Protein AF-0000000067429019 (afdb_homodimer)

Organism: Laccaria bicolor (strain S238N-H82 / ATCC MYA-4686) (NCBI:txid486041)

Secondary structure (DSSP, 8-state):
-------GGG------S----HHHHHHHHHGGGGT--GGGTTTT-EEEE----PPPHHHHHHHHHHHHHHHHHH-SGGG--S-THHHHHHGGGTTTEEEEE---EEETTEEEEEEEEEETTEEEEEEEEE-S---SHHHHHHHHHHHHHHHHHHHHHHHHTT----EEEEEESSSEEEEEEE-TTSSSSEEEEE-TT--TT----EE---GGG-S-SHHHHHHHHHHHHHHHHHHHHHHHHHHHHHHHHHHHHHHTT-----HHHHHHHHHHHHHHHHHHHHHHHHHHTT-HHHHHHHHHHHHHHHHHHHHHS--SSGGG-SGGG--HHHHHH-/-------GGG------S----HHHHHHHHHGGGGT--GGGTTTT-EEEE----PPPHHHHHHHHHHHHHHHHHH-SGGG--S-HHHHHHHGGGTTTEEEEE---EEETTEEEEEEEEEETTEEEEEEEEESS---SHHHHHHHHHHHHHHHHHHHHHHHHTT----EEEEEESSSEEEEEEE-TTSSSSEEEEE-TT--SS----EE---GGG-S-SHHHHHHHHHHHHHHHHHHHHHHHHHHHHHHHHHHHHHHTT-----HHHHHHHHHHHHHHHHHHHHHHHHHHTT-HHHHHHHHHHHHHHHHHHHHHS--SSGGG-SGGG--HHHHHH-

pLDDT: mean 81.46, std 18.32, range [19.08, 98.69]

Radius of gyration: 27.07 Å; Cα contacts (8 Å, |Δi|>4): 1101; chains: 2; bounding box: 66×74×70 Å

Structure (mmCIF, N/CA/C/O backbone):
data_AF-0000000067429019-model_v1
#
loop_
_entity.id
_entity.type
_entity.pdbx_description
1 polymer 'Predicted protein'
#
loop_
_atom_site.group_PDB
_atom_site.id
_atom_site.type_symbol
_atom_site.label_atom_id
_atom_site.label_alt_id
_atom_site.label_comp_id
_atom_site.label_asym_id
_atom_site.label_entity_id
_atom_site.label_seq_id
_atom_site.pdbx_PDB_ins_code
_atom_site.Cartn_x
_atom_site.Cartn_y
_atom_site.Cartn_z
_atom_site.occupancy
_atom_site.B_iso_or_equiv
_atom_site.auth_seq_id
_atom_site.auth_comp_id
_atom_site.auth_asym_id
_atom_site.auth_atom_id
_atom_site.pdbx_PDB_model_num
ATOM 1 N N . MET A 1 1 ? 9.164 -17.5 -41.438 1 19.08 1 MET A N 1
ATOM 2 C CA . MET A 1 1 ? 7.789 -17.156 -41.062 1 19.08 1 MET A CA 1
ATOM 3 C C . MET A 1 1 ? 7.762 -16.078 -40 1 19.08 1 MET A C 1
ATOM 5 O O . MET A 1 1 ? 8.297 -16.25 -38.906 1 19.08 1 MET A O 1
ATOM 9 N N . ARG A 1 2 ? 7.707 -14.82 -40.344 1 24.92 2 ARG A N 1
ATOM 10 C CA . ARG A 1 2 ? 7.805 -13.586 -39.562 1 24.92 2 ARG A CA 1
ATOM 11 C C . ARG A 1 2 ? 6.723 -13.523 -38.5 1 24.92 2 ARG A C 1
ATOM 13 O O . ARG A 1 2 ? 5.527 -13.523 -38.812 1 24.92 2 ARG A O 1
ATOM 20 N N . ARG A 1 3 ? 7.098 -14.094 -37.312 1 30.8 3 ARG A N 1
ATOM 21 C CA . ARG A 1 3 ? 6.258 -14.203 -36.125 1 30.8 3 ARG A CA 1
ATOM 22 C C . ARG A 1 3 ? 5.637 -12.859 -35.75 1 30.8 3 ARG A C 1
ATOM 24 O O . ARG A 1 3 ? 6.348 -11.906 -35.438 1 30.8 3 ARG A O 1
ATOM 31 N N . SER A 1 4 ? 4.449 -12.438 -36.375 1 29.81 4 SER A N 1
ATOM 32 C CA . SER A 1 4 ? 3.699 -11.188 -36.281 1 29.81 4 SER A CA 1
ATOM 33 C C . SER A 1 4 ? 3.238 -10.938 -34.844 1 29.81 4 SER A C 1
ATOM 35 O O . SER A 1 4 ? 2.436 -11.695 -34.281 1 29.81 4 SER A O 1
ATOM 37 N N . SER A 1 5 ? 4.094 -10.5 -34.062 1 32.75 5 SER A N 1
ATOM 38 C CA . SER A 1 5 ? 3.768 -10.07 -32.688 1 32.75 5 SER A CA 1
ATOM 39 C C . SER A 1 5 ? 2.756 -8.93 -32.719 1 32.75 5 SER A C 1
ATOM 41 O O . SER A 1 5 ? 2.906 -7.965 -33.469 1 32.75 5 SER A O 1
ATOM 43 N N . ILE A 1 6 ? 1.552 -9.156 -32.406 1 34.34 6 ILE A N 1
ATOM 44 C CA . ILE A 1 6 ? 0.503 -8.141 -32.375 1 34.34 6 ILE A CA 1
ATOM 45 C C . ILE A 1 6 ? 0.818 -7.102 -31.297 1 34.34 6 ILE A C 1
ATOM 47 O O . ILE A 1 6 ? 0.976 -7.445 -30.125 1 34.34 6 ILE A O 1
ATOM 51 N N . ASP A 1 7 ? 1.306 -5.992 -31.734 1 37.78 7 ASP A N 1
ATOM 52 C CA . ASP A 1 7 ? 1.445 -4.824 -30.859 1 37.78 7 ASP A CA 1
ATOM 53 C C . ASP A 1 7 ? 0.082 -4.328 -30.391 1 37.78 7 ASP A C 1
ATOM 55 O O . ASP A 1 7 ? -0.738 -3.885 -31.188 1 37.78 7 ASP A O 1
ATOM 59 N N . PRO A 1 8 ? -0.363 -4.621 -29.266 1 36.91 8 PRO A N 1
ATOM 60 C CA . PRO A 1 8 ? -1.69 -4.191 -28.812 1 36.91 8 PRO A CA 1
ATOM 61 C C . PRO A 1 8 ? -1.942 -2.705 -29.047 1 36.91 8 PRO A C 1
ATOM 63 O O . PRO A 1 8 ? -3.096 -2.275 -29.125 1 36.91 8 PRO A O 1
ATOM 66 N N . ALA A 1 9 ? -0.931 -1.882 -28.984 1 36.69 9 ALA A N 1
ATOM 67 C CA . ALA A 1 9 ? -1.121 -0.464 -29.281 1 36.69 9 ALA A CA 1
ATOM 68 C C . ALA A 1 9 ? -1.517 -0.258 -30.75 1 36.69 9 ALA A C 1
ATOM 70 O O . ALA A 1 9 ? -1.897 0.847 -31.141 1 36.69 9 ALA A O 1
ATOM 71 N N . MET A 1 10 ? -1.237 -1.189 -31.562 1 33.31 10 MET A N 1
ATOM 72 C CA . MET A 1 10 ? -1.441 -0.999 -33 1 33.31 10 MET A CA 1
ATOM 73 C C . MET A 1 10 ? -2.902 -1.216 -33.375 1 33.31 10 MET A C 1
ATOM 75 O O . MET A 1 10 ? -3.264 -1.146 -34.562 1 33.31 10 MET A O 1
ATOM 79 N N . VAL A 1 11 ? -3.684 -1.678 -32.5 1 34.91 11 VAL A N 1
ATOM 80 C CA . VAL A 1 11 ? -5.062 -1.711 -32.969 1 34.91 11 VAL A CA 1
ATOM 81 C C . VAL A 1 11 ? -5.598 -0.287 -33.125 1 34.91 11 VAL A C 1
ATOM 83 O O . VAL A 1 11 ? -5.848 0.39 -32.125 1 34.91 11 VAL A O 1
ATOM 86 N N . GLU A 1 12 ? -5.184 0.396 -34.125 1 32.06 12 GLU A N 1
ATOM 87 C CA . GLU A 1 12 ? -5.664 1.69 -34.594 1 32.06 12 GLU A CA 1
ATOM 88 C C . GLU A 1 12 ? -7.188 1.701 -34.719 1 32.06 12 GLU A C 1
ATOM 90 O O . GLU A 1 12 ? -7.781 0.737 -35.219 1 32.06 12 GLU A O 1
ATOM 95 N N . ASP A 1 13 ? -7.828 2.648 -34 1 34.47 13 ASP A N 1
ATOM 96 C CA . ASP A 1 13 ? -9.227 3.039 -34.156 1 34.47 13 ASP A CA 1
ATOM 97 C C . ASP A 1 13 ? -9.562 3.33 -35.594 1 34.47 13 ASP A C 1
ATOM 99 O O . ASP A 1 13 ? -9.156 4.359 -36.156 1 34.47 13 ASP A O 1
ATOM 103 N N . ASP A 1 14 ? -9.695 2.326 -36.5 1 31.56 14 ASP A N 1
ATOM 104 C CA . ASP A 1 14 ? -10.352 2.713 -37.719 1 31.56 14 ASP A CA 1
ATOM 105 C C . ASP A 1 14 ? -11.734 3.305 -37.469 1 31.56 14 ASP A C 1
ATOM 107 O O . ASP A 1 14 ? -12.516 2.736 -36.688 1 31.56 14 ASP A O 1
ATOM 111 N N . ASP A 1 15 ? -12.109 4.555 -37.781 1 31.95 15 ASP A N 1
ATOM 112 C CA . ASP A 1 15 ? -13.273 5.434 -37.75 1 31.95 15 ASP A CA 1
ATOM 113 C C . ASP A 1 15 ? -14.461 4.789 -38.469 1 31.95 15 ASP A C 1
ATOM 115 O O . ASP A 1 15 ? -15.445 5.469 -38.781 1 31.95 15 ASP A O 1
ATOM 119 N N . SER A 1 16 ? -14.32 3.662 -39.281 1 33.81 16 SER A N 1
ATOM 120 C CA . SER A 1 16 ? -15.57 3.375 -39.969 1 33.81 16 SER A CA 1
ATOM 121 C C . SER A 1 16 ? -16.688 3.031 -39 1 33.81 16 SER A C 1
ATOM 123 O O . SER A 1 16 ? -16.422 2.545 -37.906 1 33.81 16 SER A O 1
ATOM 125 N N . GLY A 1 17 ? -18.031 3.531 -39.125 1 33.88 17 GLY A N 1
ATOM 126 C CA . GLY A 1 17 ? -19.359 3.604 -38.531 1 33.88 17 GLY A CA 1
ATOM 127 C C . GLY A 1 17 ? -19.828 2.287 -37.906 1 33.88 17 GLY A C 1
ATOM 128 O O . GLY A 1 17 ? -20.953 2.18 -37.438 1 33.88 17 GLY A O 1
ATOM 129 N N . SER A 1 18 ? -19.578 1.195 -38.688 1 34.47 18 SER A N 1
ATOM 130 C CA . SER A 1 18 ? -20.203 0.013 -38.094 1 34.47 18 SER A CA 1
ATOM 131 C C . SER A 1 18 ? -19.609 -0.29 -36.719 1 34.47 18 SER A C 1
ATOM 133 O O . SER A 1 18 ? -18.391 -0.404 -36.562 1 34.47 18 SER A O 1
ATOM 135 N N . GLU A 1 19 ? -20.312 0.142 -35.688 1 34.75 19 GLU A N 1
ATOM 136 C CA . GLU A 1 19 ? -20.125 -0.241 -34.281 1 34.75 19 GLU A CA 1
ATOM 137 C C . GLU A 1 19 ? -19.688 -1.697 -34.188 1 34.75 19 GLU A C 1
ATOM 139 O O . GLU A 1 19 ? -19.938 -2.34 -33.156 1 34.75 19 GLU A O 1
ATOM 144 N N . HIS A 1 20 ? -19.703 -2.434 -35.188 1 38.62 20 HIS A N 1
ATOM 145 C CA . HIS A 1 20 ? -19.109 -3.764 -35.062 1 38.62 20 HIS A CA 1
ATOM 146 C C . HIS A 1 20 ? -17.812 -3.725 -34.25 1 38.62 20 HIS A C 1
ATOM 148 O O . HIS A 1 20 ? -16.844 -3.086 -34.656 1 38.62 20 HIS A O 1
ATOM 154 N N . ASP A 1 21 ? -17.891 -3.992 -32.75 1 44.91 21 ASP A N 1
ATOM 155 C CA . ASP A 1 21 ? -17.312 -3.734 -31.438 1 44.91 21 ASP A CA 1
ATOM 156 C C . ASP A 1 21 ? -15.844 -4.148 -31.391 1 44.91 21 ASP A C 1
ATOM 158 O O . ASP A 1 21 ? -15.508 -5.289 -31.703 1 44.91 21 ASP A O 1
ATOM 162 N N . MET A 1 22 ? -14.938 -3.346 -31.578 1 46.03 22 MET A N 1
ATOM 163 C CA . MET A 1 22 ? -13.484 -3.412 -31.438 1 46.03 22 MET A CA 1
ATOM 164 C C . MET A 1 22 ? -13.086 -4.469 -30.406 1 46.03 22 MET A C 1
ATOM 166 O O . MET A 1 22 ? -12.031 -5.086 -30.516 1 46.03 22 MET A O 1
ATOM 170 N N . GLY A 1 23 ? -14.086 -4.617 -29.484 1 55.44 23 GLY A N 1
ATOM 171 C CA . GLY A 1 23 ? -13.883 -5.594 -28.422 1 55.44 23 GLY A CA 1
ATOM 172 C C . GLY A 1 23 ? -13.977 -7.027 -28.906 1 55.44 23 GLY A C 1
ATOM 173 O O . GLY A 1 23 ? -13.164 -7.871 -28.531 1 55.44 23 GLY A O 1
ATOM 174 N N . ASP A 1 24 ? -14.977 -7.332 -29.859 1 61.47 24 ASP A N 1
ATOM 175 C CA . ASP A 1 24 ? -15.18 -8.68 -30.391 1 61.47 24 ASP A CA 1
ATOM 176 C C . ASP A 1 24 ? -14.055 -9.062 -31.359 1 61.47 24 ASP A C 1
ATOM 178 O O . ASP A 1 24 ? -13.578 -10.203 -31.344 1 61.47 24 ASP A O 1
ATOM 182 N N . ASP A 1 25 ? -13.602 -8.047 -32.031 1 77.06 25 ASP A N 1
ATOM 183 C CA . ASP A 1 25 ? -12.531 -8.312 -33 1 77.06 25 ASP A CA 1
ATOM 184 C C . ASP A 1 25 ? -11.227 -8.672 -32.281 1 77.06 25 ASP A C 1
ATOM 186 O O . ASP A 1 25 ? -10.492 -9.555 -32.719 1 77.06 25 ASP A O 1
ATOM 190 N N . PHE A 1 26 ? -11.148 -8.094 -31.156 1 83.62 26 PHE A N 1
ATOM 191 C CA . PHE A 1 26 ? -9.922 -8.344 -30.422 1 83.62 26 PHE A CA 1
ATOM 192 C C . PHE A 1 26 ? -9.883 -9.781 -29.906 1 83.62 26 PHE A C 1
ATOM 194 O O . PHE A 1 26 ? -8.875 -10.477 -30.078 1 83.62 26 PHE A O 1
ATOM 201 N N . TYR A 1 27 ? -11 -10.242 -29.516 1 86.81 27 TYR A N 1
ATOM 202 C CA . TYR A 1 27 ? -11.109 -11.617 -29.047 1 86.81 27 TYR A CA 1
ATOM 203 C C . TYR A 1 27 ? -10.867 -12.602 -30.172 1 86.81 27 TYR A C 1
ATOM 205 O O . TYR A 1 27 ? -10.094 -13.555 -30.031 1 86.81 27 TYR A O 1
ATOM 213 N N . TYR A 1 28 ? -11.367 -12.289 -31.312 1 88.94 28 TYR A N 1
ATOM 214 C CA . TYR A 1 28 ? -11.281 -13.188 -32.469 1 88.94 28 TYR A CA 1
ATOM 215 C C . TYR A 1 28 ? -9.859 -13.211 -33.031 1 88.94 28 TYR A C 1
ATOM 217 O O . TYR A 1 28 ? -9.445 -14.203 -33.625 1 88.94 28 TYR A O 1
ATOM 225 N N . GLN A 1 29 ? -9.133 -12.219 -32.781 1 89.81 29 GLN A N 1
ATOM 226 C CA . GLN A 1 29 ? -7.77 -12.125 -33.281 1 89.81 29 GLN A CA 1
ATOM 227 C C . GLN A 1 29 ? -6.777 -12.789 -32.344 1 89.81 29 GLN A C 1
ATOM 229 O O . GLN A 1 29 ? -5.793 -13.383 -32.781 1 89.81 29 GLN A O 1
ATOM 234 N N . VAL A 1 30 ? -7.086 -12.797 -31.109 1 91.75 30 VAL A N 1
ATOM 235 C CA . VAL A 1 30 ? -6.086 -13.141 -30.109 1 91.75 30 VAL A CA 1
ATOM 236 C C . VAL A 1 30 ? -6.211 -14.609 -29.734 1 91.75 30 VAL A C 1
ATOM 238 O O . VAL A 1 30 ? -5.203 -15.305 -29.547 1 91.75 30 VAL A O 1
ATOM 241 N N . VAL A 1 31 ? -7.391 -15.164 -29.656 1 92.44 31 VAL A N 1
ATOM 242 C CA . VAL A 1 31 ? -7.672 -16.484 -29.125 1 92.44 31 VAL A CA 1
ATOM 243 C C . VAL A 1 31 ? -6.996 -17.547 -29.984 1 92.44 31 VAL A C 1
ATOM 245 O O . VAL A 1 31 ? -6.414 -18.5 -29.469 1 92.44 31 VAL A O 1
ATOM 248 N N . PRO A 1 32 ? -6.906 -17.328 -31.312 1 92.19 32 PRO A N 1
ATOM 249 C CA . PRO A 1 32 ? -6.254 -18.344 -32.125 1 92.19 32 PRO A CA 1
ATOM 250 C C . PRO A 1 32 ? -4.746 -18.422 -31.891 1 92.19 32 PRO A C 1
ATOM 252 O O . PRO A 1 32 ? -4.121 -19.438 -32.188 1 92.19 32 PRO A O 1
ATOM 255 N N . LEU A 1 33 ? -4.195 -17.422 -31.312 1 90.94 33 LEU A N 1
ATOM 256 C CA . LEU A 1 33 ? -2.762 -17.391 -31.047 1 90.94 33 LEU A CA 1
ATOM 257 C C . LEU A 1 33 ? -2.367 -18.484 -30.062 1 90.94 33 LEU A C 1
ATOM 259 O O . LEU A 1 33 ? -1.205 -18.906 -30.031 1 90.94 33 LEU A O 1
ATOM 263 N N . VAL A 1 34 ? -3.336 -18.969 -29.344 1 94.56 34 VAL A N 1
ATOM 264 C CA . VAL A 1 34 ? -3.012 -19.969 -28.328 1 94.56 34 VAL A CA 1
ATOM 265 C C . VAL A 1 34 ? -3.645 -21.312 -28.703 1 94.56 34 VAL A C 1
ATOM 267 O O . VAL A 1 34 ? -3.729 -22.219 -27.875 1 94.56 34 VAL A O 1
ATOM 270 N N . GLY A 1 35 ? -4.184 -21.406 -29.938 1 93.56 35 GLY A N 1
ATOM 271 C CA . GLY A 1 35 ? -4.715 -22.672 -30.438 1 93.56 35 GLY A CA 1
ATOM 272 C C . GLY A 1 35 ? -6.176 -22.875 -30.094 1 93.56 35 GLY A C 1
ATOM 273 O O . GLY A 1 35 ? -6.684 -24 -30.156 1 93.56 35 GLY A O 1
ATOM 274 N N . LEU A 1 36 ? -6.844 -21.844 -29.672 1 93.25 36 LEU A N 1
ATOM 275 C CA . LEU A 1 36 ? -8.266 -21.938 -29.359 1 93.25 36 LEU A CA 1
ATOM 276 C C . LEU A 1 36 ? -9.109 -21.422 -30.531 1 93.25 36 LEU A C 1
ATOM 278 O O . LEU A 1 36 ? -8.633 -20.625 -31.344 1 93.25 36 LEU A O 1
ATOM 282 N N . LEU A 1 37 ? -10.312 -21.938 -30.562 1 92.81 37 LEU A N 1
ATOM 283 C CA . LEU A 1 37 ? -11.242 -21.5 -31.594 1 92.81 37 LEU A CA 1
ATOM 284 C C . LEU A 1 37 ? -12.172 -20.406 -31.062 1 92.81 37 LEU A C 1
ATOM 286 O O . LEU A 1 37 ? -12.93 -20.641 -30.109 1 92.81 37 LEU A O 1
ATOM 290 N N . PRO A 1 38 ? -12.133 -19.266 -31.672 1 90.69 38 PRO A N 1
ATOM 291 C CA . PRO A 1 38 ? -12.961 -18.156 -31.172 1 90.69 38 PRO A CA 1
ATOM 292 C C . PRO A 1 38 ? -14.445 -18.516 -31.094 1 90.69 38 PRO A C 1
ATOM 294 O O . PRO A 1 38 ? -15.141 -18.078 -30.172 1 90.69 38 PRO A O 1
ATOM 297 N N . GLU A 1 39 ? -14.953 -19.328 -31.984 1 89.69 39 GLU A N 1
ATOM 298 C CA . GLU A 1 39 ? -16.359 -19.688 -32.062 1 89.69 39 GLU A CA 1
ATOM 299 C C . GLU A 1 39 ? -16.797 -20.516 -30.844 1 89.69 39 GLU A C 1
ATOM 301 O O . GLU A 1 39 ? -17.984 -20.594 -30.531 1 89.69 39 GLU A O 1
ATOM 306 N N . GLN A 1 40 ? -15.898 -21.062 -30.172 1 88.5 40 GLN A N 1
ATOM 307 C CA . GLN A 1 40 ? -16.203 -21.953 -29.062 1 88.5 40 GLN A CA 1
ATOM 308 C C . GLN A 1 40 ? -16.297 -21.172 -27.75 1 88.5 40 GLN A C 1
ATOM 310 O O . GLN A 1 40 ? -16.641 -21.734 -26.703 1 88.5 40 GLN A O 1
ATOM 315 N N . GLU A 1 41 ? -15.953 -19.969 -27.781 1 87.06 41 GLU A N 1
ATOM 316 C CA . GLU A 1 41 ? -16.078 -19.078 -26.625 1 87.06 41 GLU A CA 1
ATOM 317 C C . GLU A 1 41 ? -15.453 -19.703 -25.391 1 87.06 41 GLU A C 1
ATOM 319 O O . GLU A 1 41 ? -16.078 -19.734 -24.328 1 87.06 41 GLU A O 1
ATOM 324 N N . LEU A 1 42 ? -14.32 -20.422 -25.562 1 86.69 42 LEU A N 1
ATOM 325 C CA . LEU A 1 42 ? -13.445 -20.953 -24.531 1 86.69 42 LEU A CA 1
ATOM 326 C C . LEU A 1 42 ? -13.961 -22.281 -24.016 1 86.69 42 LEU A C 1
ATOM 328 O O . LEU A 1 42 ? -13.445 -22.812 -23.031 1 86.69 42 LEU A O 1
ATOM 332 N N . HIS A 1 43 ? -14.922 -22.906 -24.609 1 84 43 HIS A N 1
ATOM 333 C CA . HIS A 1 43 ? -15.367 -24.25 -24.234 1 84 43 HIS A CA 1
ATOM 334 C C . HIS A 1 43 ? -14.305 -25.297 -24.547 1 84 43 HIS A C 1
ATOM 336 O O . HIS A 1 43 ? -14.344 -26.406 -24 1 84 43 HIS A O 1
ATOM 342 N N . ASP A 1 44 ? -13.352 -24.922 -25.375 1 88.06 44 ASP A N 1
ATOM 343 C CA . ASP A 1 44 ? -12.289 -25.828 -25.766 1 88.06 44 ASP A CA 1
ATOM 344 C C . ASP A 1 44 ? -11.016 -25.578 -24.969 1 88.06 44 ASP A C 1
ATOM 346 O O . ASP A 1 44 ? -9.953 -26.109 -25.281 1 88.06 44 ASP A O 1
ATOM 350 N N . ILE A 1 45 ? -11.164 -24.766 -23.953 1 89.31 45 ILE A N 1
ATOM 351 C CA . ILE A 1 45 ? -9.984 -24.438 -23.172 1 89.31 45 ILE A CA 1
ATOM 352 C C . ILE A 1 45 ? -9.602 -25.609 -22.266 1 89.31 45 ILE A C 1
ATOM 354 O O . ILE A 1 45 ? -10.477 -26.281 -21.719 1 89.31 45 ILE A O 1
ATOM 358 N N . GLY A 1 46 ? -8.266 -25.984 -22.281 1 88.94 46 GLY A N 1
ATOM 359 C CA . GLY A 1 46 ? -7.793 -26.984 -21.344 1 88.94 46 GLY A CA 1
ATOM 360 C C . GLY A 1 46 ? -7.844 -26.5 -19.906 1 88.94 46 GLY A C 1
ATOM 361 O O . GLY A 1 46 ? -8.094 -25.312 -19.641 1 88.94 46 GLY A O 1
ATOM 362 N N . THR A 1 47 ? -7.672 -27.469 -18.969 1 88.69 47 THR A N 1
ATOM 363 C CA . THR A 1 47 ? -7.754 -27.094 -17.562 1 88.69 47 THR A CA 1
ATOM 364 C C . THR A 1 47 ? -6.52 -27.562 -16.797 1 88.69 47 THR A C 1
ATOM 366 O O . THR A 1 47 ? -5.812 -28.469 -17.25 1 88.69 47 THR A O 1
ATOM 369 N N . LEU A 1 48 ? -6.199 -26.906 -15.773 1 89.88 48 LEU A N 1
ATOM 370 C CA . LEU A 1 48 ? -5.184 -27.297 -14.805 1 89.88 48 LEU A CA 1
ATOM 371 C C . LEU A 1 48 ? -5.723 -27.188 -13.383 1 89.88 48 LEU A C 1
ATOM 373 O O . LEU A 1 48 ? -6.539 -26.328 -13.086 1 89.88 48 LEU A O 1
ATOM 377 N N . GLU A 1 49 ? -5.293 -28.062 -12.602 1 90 49 GLU A N 1
ATOM 378 C CA . GLU A 1 49 ? -5.777 -28.078 -11.227 1 90 49 GLU A CA 1
ATOM 379 C C . GLU A 1 49 ? -5.09 -27 -10.398 1 90 49 GLU A C 1
ATOM 381 O O . GLU A 1 49 ? -3.865 -26.859 -10.43 1 90 49 GLU A O 1
ATOM 386 N N . ILE A 1 50 ? -5.906 -26.219 -9.758 1 92.44 50 ILE A N 1
ATOM 387 C CA . ILE A 1 50 ? -5.406 -25.219 -8.82 1 92.44 50 ILE A CA 1
ATOM 388 C C . ILE A 1 50 ? -5.414 -25.797 -7.402 1 92.44 50 ILE A C 1
ATOM 390 O O . ILE A 1 50 ? -6.371 -26.469 -7.004 1 92.44 50 ILE A O 1
ATOM 394 N N . HIS A 1 51 ? -4.371 -25.578 -6.711 1 94.19 51 HIS A N 1
ATOM 395 C CA . HIS A 1 51 ? -4.223 -26.078 -5.344 1 94.19 51 HIS A CA 1
ATOM 396 C C . HIS A 1 51 ? -4.152 -24.922 -4.352 1 94.19 51 HIS A C 1
ATOM 398 O O . HIS A 1 51 ? -4.098 -23.75 -4.754 1 94.19 51 HIS A O 1
ATOM 404 N N . ARG A 1 52 ? -4.277 -25.312 -3.16 1 95.19 52 ARG A N 1
ATOM 405 C CA . ARG A 1 52 ? -4.031 -24.375 -2.064 1 95.19 52 ARG A CA 1
ATOM 406 C C . ARG A 1 52 ? -2.736 -24.719 -1.336 1 95.19 52 ARG A C 1
ATOM 408 O O . ARG A 1 52 ? -2.469 -25.891 -1.046 1 95.19 52 ARG A O 1
ATOM 415 N N . SER A 1 53 ? -1.939 -23.75 -1.175 1 97.69 53 SER A N 1
ATOM 416 C CA . SER A 1 53 ? -0.805 -23.844 -0.261 1 97.69 53 SER A CA 1
ATOM 417 C C . SER A 1 53 ? -1.127 -23.203 1.084 1 97.69 53 SER A C 1
ATOM 419 O O . SER A 1 53 ? -1.275 -21.969 1.176 1 97.69 53 SER A O 1
ATOM 421 N N . ARG A 1 54 ? -1.202 -24.031 2.049 1 97.94 54 ARG A N 1
ATOM 422 C CA . ARG A 1 54 ? -1.601 -23.531 3.361 1 97.94 54 ARG A CA 1
ATOM 423 C C . ARG A 1 54 ? -0.53 -22.625 3.949 1 97.94 54 ARG A C 1
ATOM 425 O O . ARG A 1 54 ? 0.609 -23.047 4.152 1 97.94 54 ARG A O 1
ATOM 432 N N . ILE A 1 55 ? -0.919 -21.406 4.211 1 97 55 ILE A N 1
ATOM 433 C CA . ILE A 1 55 ? 0.012 -20.469 4.816 1 97 55 ILE A CA 1
ATOM 434 C C . ILE A 1 55 ? -0.195 -20.422 6.328 1 97 55 ILE A C 1
ATOM 436 O O . ILE A 1 55 ? -1.282 -20.734 6.816 1 97 55 ILE A O 1
ATOM 440 N N . PRO A 1 56 ? 0.818 -20.094 7.07 1 97.62 56 PRO A N 1
ATOM 441 C CA . PRO A 1 56 ? 0.637 -19.938 8.516 1 97.62 56 PRO A CA 1
ATOM 442 C C . PRO A 1 56 ? -0.491 -18.969 8.867 1 97.62 56 PRO A C 1
ATOM 444 O O . PRO A 1 56 ? -0.661 -17.938 8.203 1 97.62 56 PRO A O 1
ATOM 447 N N . THR A 1 57 ? -1.195 -19.312 9.906 1 96.88 57 THR A N 1
ATOM 448 C CA . THR A 1 57 ? -2.355 -18.516 10.305 1 96.88 57 THR A CA 1
ATOM 449 C C . THR A 1 57 ? -1.938 -17.109 10.68 1 96.88 57 THR A C 1
ATOM 451 O O . THR A 1 57 ? -2.66 -16.141 10.398 1 96.88 57 THR A O 1
ATOM 454 N N . GLN A 1 58 ? -0.792 -16.969 11.227 1 94.56 58 GLN A N 1
ATOM 455 C CA . GLN A 1 58 ? -0.315 -15.656 11.625 1 94.56 58 GLN A CA 1
ATOM 456 C C . GLN A 1 58 ? -0.081 -14.766 10.406 1 94.56 58 GLN A C 1
ATOM 458 O O . GLN A 1 58 ? -0.335 -13.562 10.445 1 94.56 58 GLN A O 1
ATOM 463 N N . LEU A 1 59 ? 0.403 -15.352 9.406 1 93.88 59 LEU A N 1
ATOM 464 C CA . LEU A 1 59 ? 0.591 -14.617 8.164 1 93.88 59 LEU A CA 1
ATOM 465 C C . LEU A 1 59 ? -0.745 -14.141 7.609 1 93.88 59 LEU A C 1
ATOM 467 O O . LEU A 1 59 ? -0.878 -12.977 7.219 1 93.88 59 LEU A O 1
ATOM 471 N N . PHE A 1 60 ? -1.737 -15.016 7.578 1 96 60 PHE A N 1
ATOM 472 C CA . PHE A 1 60 ? -3.059 -14.641 7.086 1 96 60 PHE A CA 1
ATOM 473 C C . PHE A 1 60 ? -3.678 -13.562 7.965 1 96 60 PHE A C 1
ATOM 475 O O . PHE A 1 60 ? -4.312 -12.633 7.465 1 96 60 PHE A O 1
ATOM 482 N N . ARG A 1 61 ? -3.457 -13.672 9.211 1 94.81 61 ARG A N 1
ATOM 483 C CA . ARG A 1 61 ? -3.955 -12.648 10.133 1 94.81 61 ARG A CA 1
ATOM 484 C C . ARG A 1 61 ? -3.4 -11.273 9.781 1 94.81 61 ARG A C 1
ATOM 486 O O . ARG A 1 61 ? -4.129 -10.281 9.789 1 94.81 61 ARG A O 1
ATOM 493 N N . SER A 1 62 ? -2.121 -11.242 9.461 1 89.06 62 SER A N 1
ATOM 494 C CA . SER A 1 62 ? -1.487 -9.984 9.086 1 89.06 62 SER A CA 1
ATOM 495 C C . SER A 1 62 ? -2.129 -9.398 7.832 1 89.06 62 SER A C 1
ATOM 497 O O . SER A 1 62 ? -2.242 -8.172 7.699 1 89.06 62 SER A O 1
ATOM 499 N N . ILE A 1 63 ? -2.527 -10.242 6.938 1 90.31 63 ILE A N 1
ATOM 500 C CA . ILE A 1 63 ? -3.186 -9.797 5.715 1 90.31 63 ILE A CA 1
ATOM 501 C C . ILE A 1 63 ? -4.516 -9.133 6.059 1 90.31 63 ILE A C 1
ATOM 503 O O . ILE A 1 63 ? -4.812 -8.031 5.582 1 90.31 63 ILE A O 1
ATOM 507 N N . VAL A 1 64 ? -5.293 -9.75 6.922 1 90.69 64 VAL A N 1
ATOM 508 C CA . VAL A 1 64 ? -6.613 -9.242 7.281 1 90.69 64 VAL A CA 1
ATOM 509 C C . VAL A 1 64 ? -6.469 -7.934 8.055 1 90.69 64 VAL A C 1
ATOM 511 O O . VAL A 1 64 ? -7.238 -6.992 7.844 1 90.69 64 VAL A O 1
ATOM 514 N N . VAL A 1 65 ? -5.469 -7.887 8.906 1 85.81 65 VAL A N 1
ATOM 515 C CA . VAL A 1 65 ? -5.211 -6.664 9.664 1 85.81 65 VAL A CA 1
ATOM 516 C C . VAL A 1 65 ? -4.898 -5.523 8.695 1 85.81 65 VAL A C 1
ATOM 518 O O . VAL A 1 65 ? -5.402 -4.41 8.859 1 85.81 65 VAL A O 1
ATOM 521 N N . ASP A 1 66 ? -4.129 -5.82 7.746 1 81.38 66 ASP A N 1
ATOM 522 C CA . ASP A 1 66 ? -3.771 -4.793 6.773 1 81.38 66 ASP A CA 1
ATOM 523 C C . ASP A 1 66 ? -4.996 -4.336 5.984 1 81.38 66 ASP A C 1
ATOM 525 O O . ASP A 1 66 ? -5.098 -3.168 5.605 1 81.38 66 ASP A O 1
ATOM 529 N N . MET A 1 67 ? -5.84 -5.254 5.723 1 82.62 67 MET A N 1
ATOM 530 C CA . MET A 1 67 ? -7.07 -4.879 5.027 1 82.62 67 MET A CA 1
ATOM 531 C C . MET A 1 67 ? -7.887 -3.895 5.855 1 82.62 67 MET A C 1
ATOM 533 O O . MET A 1 67 ? -8.445 -2.938 5.32 1 82.62 67 MET A O 1
ATOM 537 N N . ASP A 1 68 ? -7.973 -4.172 7.117 1 80.88 68 ASP A N 1
ATOM 538 C CA . ASP A 1 68 ? -8.672 -3.252 8.008 1 80.88 68 ASP A CA 1
ATOM 539 C C . ASP A 1 68 ? -8.016 -1.871 7.988 1 80.88 68 ASP A C 1
ATOM 541 O O . ASP A 1 68 ? -8.711 -0.851 7.992 1 80.88 68 ASP A O 1
ATOM 545 N N . ILE A 1 69 ? -6.691 -1.927 7.969 1 76.81 69 ILE A N 1
ATOM 546 C CA . ILE A 1 69 ? -5.965 -0.663 7.934 1 76.81 69 ILE A CA 1
ATOM 547 C C . ILE A 1 69 ? -6.305 0.094 6.652 1 76.81 69 ILE A C 1
ATOM 549 O O . ILE A 1 69 ? -6.527 1.307 6.68 1 76.81 69 ILE A O 1
ATOM 553 N N . MET A 1 70 ? -6.391 -0.614 5.645 1 77.06 70 MET A N 1
ATOM 554 C CA . MET A 1 70 ? -6.727 0.017 4.371 1 77.06 70 MET A CA 1
ATOM 555 C C . MET A 1 70 ? -8.164 0.52 4.375 1 77.06 70 MET A C 1
ATOM 557 O O . MET A 1 70 ? -8.469 1.562 3.793 1 77.06 70 MET A O 1
ATOM 561 N N . LEU A 1 71 ? -9.023 -0.27 5.031 1 74.38 71 LEU A N 1
ATOM 562 C CA . LEU A 1 71 ? -10.414 0.155 5.172 1 74.38 71 LEU A CA 1
ATOM 563 C C . LEU A 1 71 ? -10.5 1.479 5.922 1 74.38 71 LEU A C 1
ATOM 565 O O . LEU A 1 71 ? -11.312 2.34 5.578 1 74.38 71 LEU A O 1
ATOM 569 N N . MET A 1 72 ? -9.664 1.529 6.852 1 72.25 72 MET A N 1
ATOM 570 C CA . MET A 1 72 ? -9.648 2.746 7.66 1 72.25 72 MET A CA 1
ATOM 571 C C . MET A 1 72 ? -9.164 3.938 6.836 1 72.25 72 MET A C 1
ATOM 573 O O . MET A 1 72 ? -9.633 5.059 7.031 1 72.25 72 MET A O 1
ATOM 577 N N . GLN A 1 73 ? -8.297 3.559 5.906 1 71.19 73 GLN A N 1
ATOM 578 C CA . GLN A 1 73 ? -7.672 4.637 5.148 1 71.19 73 GLN A CA 1
ATOM 579 C C . GLN A 1 73 ? -8.523 5.023 3.941 1 71.19 73 GLN A C 1
ATOM 581 O O . GLN A 1 73 ? -8.672 6.211 3.637 1 71.19 73 GLN A O 1
ATOM 586 N N . TYR A 1 74 ? -9.023 3.951 3.234 1 69.31 74 TYR A N 1
ATOM 587 C CA . TYR A 1 74 ? -9.602 4.203 1.92 1 69.31 74 TYR A CA 1
ATOM 588 C C . TYR A 1 74 ? -11.109 3.959 1.93 1 69.31 74 TYR A C 1
ATOM 590 O O . TYR A 1 74 ? -11.812 4.355 0.999 1 69.31 74 TYR A O 1
ATOM 598 N N . GLY A 1 75 ? -11.617 3.35 2.887 1 64.06 75 GLY A N 1
ATOM 599 C CA . GLY A 1 75 ? -13.023 2.982 2.895 1 64.06 75 GLY A CA 1
ATOM 600 C C . GLY A 1 75 ? -13.273 1.566 2.412 1 64.06 75 GLY A C 1
ATOM 601 O O . GLY A 1 75 ? -12.453 0.672 2.646 1 64.06 75 GLY A O 1
ATOM 602 N N . ALA A 1 76 ? -14.445 1.348 1.773 1 60.31 76 ALA A N 1
ATOM 603 C CA . ALA A 1 76 ? -14.867 0.005 1.373 1 60.31 76 ALA A CA 1
ATOM 604 C C . ALA A 1 76 ? -13.898 -0.585 0.351 1 60.31 76 ALA A C 1
ATOM 606 O O . ALA A 1 76 ? -13.281 0.148 -0.427 1 60.31 76 ALA A O 1
ATOM 607 N N . PRO A 1 77 ? -13.734 -1.889 0.42 1 60.03 77 PRO A N 1
ATOM 608 C CA . PRO A 1 77 ? -12.75 -2.559 -0.429 1 60.03 77 PRO A CA 1
ATOM 609 C C . PRO A 1 77 ? -12.852 -2.141 -1.895 1 60.03 77 PRO A C 1
ATOM 611 O O . PRO A 1 77 ? -11.828 -2.016 -2.576 1 60.03 77 PRO A O 1
ATOM 614 N N . TYR A 1 78 ? -14.055 -1.975 -2.334 1 54.06 78 TYR A N 1
ATOM 615 C CA . TYR A 1 78 ? -14.195 -1.636 -3.746 1 54.06 78 TYR A CA 1
ATOM 616 C C . TYR A 1 78 ? -13.602 -0.261 -4.039 1 54.06 78 TYR A C 1
ATOM 618 O O . TYR A 1 78 ? -13.352 0.082 -5.195 1 54.06 78 TYR A O 1
ATOM 626 N N . GLU A 1 79 ? -13.312 0.447 -2.988 1 57.72 79 GLU A N 1
ATOM 627 C CA . GLU A 1 79 ? -12.719 1.775 -3.121 1 57.72 79 GLU A CA 1
ATOM 628 C C . GLU A 1 79 ? -11.195 1.707 -3.094 1 57.72 79 GLU A C 1
ATOM 630 O O . GLU A 1 79 ? -10.523 2.707 -3.338 1 57.72 79 GLU A O 1
ATOM 635 N N . HIS A 1 80 ? -10.75 0.417 -2.84 1 58.47 80 HIS A N 1
ATOM 636 C CA . HIS A 1 80 ? -9.305 0.254 -2.691 1 58.47 80 HIS A CA 1
ATOM 637 C C . HIS A 1 80 ? -8.633 0.07 -4.047 1 58.47 80 HIS A C 1
ATOM 639 O O . HIS A 1 80 ? -9.133 -0.662 -4.902 1 58.47 80 HIS A O 1
ATOM 645 N N . LYS A 1 81 ? -7.832 0.886 -4.578 1 50.69 81 LYS A N 1
ATOM 646 C CA . LYS A 1 81 ? -7.121 0.651 -5.832 1 50.69 81 LYS A CA 1
ATOM 647 C C . LYS A 1 81 ? -6.113 -0.485 -5.688 1 50.69 81 LYS A C 1
ATOM 649 O O . LYS A 1 81 ? -5.914 -1.268 -6.617 1 50.69 81 LYS A O 1
ATOM 654 N N . THR A 1 82 ? -5.094 -0.373 -4.75 1 52.12 82 THR A N 1
ATOM 655 C CA . THR A 1 82 ? -3.93 -1.252 -4.797 1 52.12 82 THR A CA 1
ATOM 656 C C . THR A 1 82 ? -4.074 -2.396 -3.801 1 52.12 82 THR A C 1
ATOM 658 O O . THR A 1 82 ? -4.461 -2.18 -2.65 1 52.12 82 THR A O 1
ATOM 661 N N . GLU A 1 83 ? -4.141 -3.721 -4.336 1 57.34 83 GLU A N 1
ATOM 662 C CA . GLU A 1 83 ? -4.551 -4.883 -3.553 1 57.34 83 GLU A CA 1
ATOM 663 C C . GLU A 1 83 ? -3.5 -5.238 -2.504 1 57.34 83 GLU A C 1
ATOM 665 O O . GLU A 1 83 ? -2.34 -5.492 -2.838 1 57.34 83 GLU A O 1
ATOM 670 N N . GLU A 1 84 ? -3.576 -5.035 -1.208 1 60.28 84 GLU A N 1
ATOM 671 C CA . GLU A 1 84 ? -2.908 -5.316 0.059 1 60.28 84 GLU A CA 1
ATOM 672 C C . GLU A 1 84 ? -2.57 -6.801 0.186 1 60.28 84 GLU A C 1
ATOM 674 O O . GLU A 1 84 ? -1.526 -7.16 0.736 1 60.28 84 GLU A O 1
ATOM 679 N N . ILE A 1 85 ? -3.318 -7.648 -0.419 1 64.5 85 ILE A N 1
ATOM 680 C CA . ILE A 1 85 ? -3.131 -9.086 -0.233 1 64.5 85 ILE A CA 1
ATOM 681 C C . ILE A 1 85 ? -1.765 -9.5 -0.771 1 64.5 85 ILE A C 1
ATOM 683 O O . ILE A 1 85 ? -1.065 -10.305 -0.152 1 64.5 85 ILE A O 1
ATOM 687 N N . PHE A 1 86 ? -1.253 -8.766 -1.632 1 72.25 86 PHE A N 1
ATOM 688 C CA . PHE A 1 86 ? -0.044 -9.18 -2.332 1 72.25 86 PHE A CA 1
ATOM 689 C C . PHE A 1 86 ? 1.201 -8.781 -1.549 1 72.25 86 PHE A C 1
ATOM 691 O O . PHE A 1 86 ? 2.221 -9.477 -1.597 1 72.25 86 PHE A O 1
ATOM 698 N N . ASN A 1 87 ? 0.975 -7.801 -0.777 1 77.12 87 ASN A N 1
ATOM 699 C CA . ASN A 1 87 ? 2.154 -7.32 -0.066 1 77.12 87 ASN A CA 1
ATOM 700 C C . ASN A 1 87 ? 2.709 -8.383 0.882 1 77.12 87 ASN A C 1
ATOM 702 O O . ASN A 1 87 ? 3.906 -8.672 0.864 1 77.12 87 ASN A O 1
ATOM 706 N N . HIS A 1 88 ? 1.883 -9.016 1.565 1 84.5 88 HIS A N 1
ATOM 707 C CA . HIS A 1 88 ? 2.316 -9.992 2.559 1 84.5 88 HIS A CA 1
ATOM 708 C C . HIS A 1 88 ? 2.721 -11.312 1.899 1 84.5 88 HIS A C 1
ATOM 710 O O . HIS A 1 88 ? 3.613 -12.008 2.391 1 84.5 88 HIS A O 1
ATOM 716 N N . LEU A 1 89 ? 2.094 -11.578 0.812 1 89.94 89 LEU A N 1
ATOM 717 C CA . LEU A 1 89 ? 2.428 -12.82 0.121 1 89.94 89 LEU A CA 1
ATOM 718 C C . LEU A 1 89 ? 3.756 -12.695 -0.616 1 89.94 89 LEU A C 1
ATOM 720 O O . LEU A 1 89 ? 4.625 -13.562 -0.495 1 89.94 89 LEU A O 1
ATOM 724 N N . VAL A 1 90 ? 3.943 -11.594 -1.302 1 87.31 90 VAL A N 1
ATOM 725 C CA . VAL A 1 90 ? 5.121 -11.383 -2.135 1 87.31 90 VAL A CA 1
ATOM 726 C C . VAL A 1 90 ? 6.363 -11.266 -1.254 1 87.31 90 VAL A C 1
ATOM 728 O O . VAL A 1 90 ? 7.445 -11.727 -1.628 1 87.31 90 VAL A O 1
ATOM 731 N N . LYS A 1 91 ? 6.176 -10.742 -0.1 1 84.62 91 LYS A N 1
ATOM 732 C CA . LYS A 1 91 ? 7.309 -10.547 0.798 1 84.62 91 LYS A CA 1
ATOM 733 C C . LYS A 1 91 ? 7.941 -11.883 1.183 1 84.62 91 LYS A C 1
ATOM 735 O O . LYS A 1 91 ? 9.133 -11.945 1.498 1 84.62 91 LYS A O 1
ATOM 740 N N . GLN A 1 92 ? 7.18 -12.922 1.109 1 91.19 92 GLN A N 1
ATOM 741 C CA . GLN A 1 92 ? 7.691 -14.234 1.491 1 91.19 92 GLN A CA 1
ATOM 742 C C . GLN A 1 92 ? 8.75 -14.727 0.51 1 91.19 92 GLN A C 1
ATOM 744 O O . GLN A 1 92 ? 9.5 -15.656 0.806 1 91.19 92 GLN A O 1
ATOM 749 N N . PHE A 1 93 ? 8.773 -14.125 -0.631 1 91.69 93 PHE A N 1
ATOM 750 C CA . PHE A 1 93 ? 9.719 -14.547 -1.661 1 91.69 93 PHE A CA 1
ATOM 751 C C . PHE A 1 93 ? 10.953 -13.664 -1.662 1 91.69 93 PHE A C 1
ATOM 753 O O . PHE A 1 93 ? 11.758 -13.703 -2.6 1 91.69 93 PHE A O 1
ATOM 760 N N . GLY A 1 94 ? 10.977 -12.844 -0.644 1 79.25 94 GLY A N 1
ATOM 761 C CA . GLY A 1 94 ? 12.141 -11.984 -0.515 1 79.25 94 GLY A CA 1
ATOM 762 C C . GLY A 1 94 ? 12.328 -11.047 -1.697 1 79.25 94 GLY A C 1
ATOM 763 O O . GLY A 1 94 ? 11.367 -10.445 -2.182 1 79.25 94 GLY A O 1
ATOM 764 N N . PHE A 1 95 ? 13.57 -10.969 -2.258 1 77.62 95 PHE A N 1
ATOM 765 C CA . PHE A 1 95 ? 13.906 -10.047 -3.34 1 77.62 95 PHE A CA 1
ATOM 766 C C . PHE A 1 95 ? 13.875 -10.758 -4.688 1 77.62 95 PHE A C 1
ATOM 768 O O . PHE A 1 95 ? 14.25 -10.188 -5.711 1 77.62 95 PHE A O 1
ATOM 775 N N . VAL A 1 96 ? 13.367 -11.883 -4.566 1 85.56 96 VAL A N 1
ATOM 776 C CA . VAL A 1 96 ? 13.508 -12.672 -5.785 1 85.56 96 VAL A CA 1
ATOM 777 C C . VAL A 1 96 ? 12.289 -12.461 -6.684 1 85.56 96 VAL A C 1
ATOM 779 O O . VAL A 1 96 ? 12.43 -12.258 -7.891 1 85.56 96 VAL A O 1
ATOM 782 N N . LEU A 1 97 ? 11.117 -12.508 -6.066 1 86.81 97 LEU A N 1
ATOM 783 C CA . LEU A 1 97 ? 9.891 -12.211 -6.789 1 86.81 97 LEU A CA 1
ATOM 784 C C . LEU A 1 97 ? 9.508 -10.742 -6.645 1 86.81 97 LEU A C 1
ATOM 786 O O . LEU A 1 97 ? 9.172 -10.289 -5.547 1 86.81 97 LEU A O 1
ATOM 790 N N . ARG A 1 98 ? 9.523 -10.008 -7.742 1 81.94 98 ARG A N 1
ATOM 791 C CA . ARG A 1 98 ? 9.266 -8.578 -7.684 1 81.94 98 ARG A CA 1
ATOM 792 C C . ARG A 1 98 ? 8.023 -8.211 -8.492 1 81.94 98 ARG A C 1
ATOM 794 O O . ARG A 1 98 ? 7.77 -8.789 -9.547 1 81.94 98 ARG A O 1
ATOM 801 N N . ASN A 1 99 ? 7.34 -7.352 -7.891 1 78.81 99 ASN A N 1
ATOM 802 C CA . ASN A 1 99 ? 6.156 -6.82 -8.562 1 78.81 99 ASN A CA 1
ATOM 803 C C . ASN A 1 99 ? 6.461 -5.512 -9.281 1 78.81 99 ASN A C 1
ATOM 805 O O . ASN A 1 99 ? 6.969 -4.566 -8.68 1 78.81 99 ASN A O 1
ATOM 809 N N . LYS A 1 100 ? 6.355 -5.434 -10.469 1 70.88 100 LYS A N 1
ATOM 810 C CA . LYS A 1 100 ? 6.434 -4.195 -11.234 1 70.88 100 LYS A CA 1
ATOM 811 C C . LYS A 1 100 ? 5.043 -3.711 -11.641 1 70.88 100 LYS A C 1
ATOM 813 O O . LYS A 1 100 ? 4.441 -4.246 -12.57 1 70.88 100 LYS A O 1
ATOM 818 N N . PRO A 1 101 ? 4.566 -2.756 -10.641 1 60.44 101 PRO A N 1
ATOM 819 C CA . PRO A 1 101 ? 3.213 -2.33 -11 1 60.44 101 PRO A CA 1
ATOM 820 C C . PRO A 1 101 ? 3.17 -1.527 -12.297 1 60.44 101 PRO A C 1
ATOM 822 O O . PRO A 1 101 ? 4.098 -0.771 -12.586 1 60.44 101 PRO A O 1
ATOM 825 N N . GLU A 1 102 ? 2.586 -2.082 -13.375 1 60.06 102 GLU A N 1
ATOM 826 C CA . GLU A 1 102 ? 2.406 -1.227 -14.547 1 60.06 102 GLU A CA 1
ATOM 827 C C . GLU A 1 102 ? 1.225 -0.279 -14.359 1 60.06 102 GLU A C 1
ATOM 829 O O . GLU A 1 102 ? 0.469 -0.402 -13.391 1 60.06 102 GLU A O 1
ATOM 834 N N . THR A 1 103 ? 1.091 0.688 -15.148 1 57.06 103 THR A N 1
ATOM 835 C CA . THR A 1 103 ? 0.214 1.851 -15.242 1 57.06 103 THR A CA 1
ATOM 836 C C . THR A 1 103 ? -1.233 1.42 -15.461 1 57.06 103 THR A C 1
ATOM 838 O O . THR A 1 103 ? -1.491 0.367 -16.047 1 57.06 103 THR A O 1
ATOM 841 N N . MET A 1 104 ? -2.027 1.948 -14.68 1 56.41 104 MET A N 1
ATOM 842 C CA . MET A 1 104 ? -3.439 1.901 -15.047 1 56.41 104 MET A CA 1
ATOM 843 C C . MET A 1 104 ? -3.611 1.976 -16.562 1 56.41 104 MET A C 1
ATOM 845 O O . MET A 1 104 ? -3.066 2.871 -17.219 1 56.41 104 MET A O 1
ATOM 849 N N . VAL A 1 105 ? -4.07 0.825 -17.109 1 59.66 105 VAL A N 1
ATOM 850 C CA . VAL A 1 105 ? -4.305 0.765 -18.547 1 59.66 105 VAL A CA 1
ATOM 851 C C . VAL A 1 105 ? -5.785 0.999 -18.844 1 59.66 105 VAL A C 1
ATOM 853 O O . VAL A 1 105 ? -6.652 0.493 -18.125 1 59.66 105 VAL A O 1
ATOM 856 N N . ASN A 1 106 ? -5.984 2.031 -19.469 1 57.38 106 ASN A N 1
ATOM 857 C CA . ASN A 1 106 ? -7.34 2.246 -19.984 1 57.38 106 ASN A CA 1
ATOM 858 C C . ASN A 1 106 ? -7.465 1.848 -21.438 1 57.38 106 ASN A C 1
ATOM 860 O O . ASN A 1 106 ? -6.875 2.488 -22.312 1 57.38 106 ASN A O 1
ATOM 864 N N . ASP A 1 107 ? -8.023 0.708 -21.578 1 60.44 107 ASP A N 1
ATOM 865 C CA . ASP A 1 107 ? -8.195 0.263 -22.969 1 60.44 107 ASP A CA 1
ATOM 866 C C . ASP A 1 107 ? -9.609 -0.251 -23.203 1 60.44 107 ASP A C 1
ATOM 868 O O . ASP A 1 107 ? -10.539 0.119 -22.484 1 60.44 107 ASP A O 1
ATOM 872 N N . CYS A 1 108 ? -9.781 -0.874 -24.266 1 53.19 108 CYS A N 1
ATOM 873 C CA . CYS A 1 108 ? -11.086 -1.278 -24.75 1 53.19 108 CYS A CA 1
ATOM 874 C C . CYS A 1 108 ? -11.82 -2.127 -23.734 1 53.19 108 CYS A C 1
ATOM 876 O O . CYS A 1 108 ? -13.039 -2.293 -23.812 1 53.19 108 CYS A O 1
ATOM 878 N N . ILE A 1 109 ? -11.094 -2.6 -22.75 1 60.81 109 ILE A N 1
ATOM 879 C CA . ILE A 1 109 ? -11.758 -3.461 -21.781 1 60.81 109 ILE A CA 1
ATOM 880 C C . ILE A 1 109 ? -12.023 -2.678 -20.484 1 60.81 109 ILE A C 1
ATOM 882 O O . ILE A 1 109 ? -12.594 -3.211 -19.531 1 60.81 109 ILE A O 1
ATOM 886 N N . GLY A 1 110 ? -11.695 -1.513 -20.578 1 64.31 110 GLY A N 1
ATOM 887 C CA . GLY A 1 110 ? -11.93 -0.668 -19.422 1 64.31 110 GLY A CA 1
ATOM 888 C C . GLY A 1 110 ? -10.672 -0.433 -18.594 1 64.31 110 GLY A C 1
ATOM 889 O O . GLY A 1 110 ? -9.578 -0.806 -19.016 1 64.31 110 GLY A O 1
ATOM 890 N N . THR A 1 111 ? -10.836 0.195 -17.594 1 66.75 111 THR A N 1
ATOM 891 C CA . THR A 1 111 ? -9.719 0.541 -16.719 1 66.75 111 THR A CA 1
ATOM 892 C C . THR A 1 111 ? -9.305 -0.659 -15.875 1 66.75 111 THR A C 1
ATOM 894 O O . THR A 1 111 ? -10.148 -1.317 -15.266 1 66.75 111 THR A O 1
ATOM 897 N N . HIS A 1 112 ? -8.18 -1.091 -16.125 1 72.88 112 HIS A N 1
ATOM 898 C CA . HIS A 1 112 ? -7.652 -2.178 -15.305 1 72.88 112 HIS A CA 1
ATOM 899 C C . HIS A 1 112 ? -6.188 -1.936 -14.953 1 72.88 112 HIS A C 1
ATOM 901 O O . HIS A 1 112 ? -5.543 -1.052 -15.523 1 72.88 112 HIS A O 1
ATOM 907 N N . ILE A 1 113 ? -5.812 -2.623 -13.938 1 75.38 113 ILE A N 1
ATOM 908 C CA . ILE A 1 113 ? -4.422 -2.545 -13.508 1 75.38 113 ILE A CA 1
ATOM 909 C C . ILE A 1 113 ? -3.734 -3.889 -13.742 1 75.38 113 ILE A C 1
ATOM 911 O O . ILE A 1 113 ? -4.312 -4.945 -13.469 1 75.38 113 ILE A O 1
ATOM 915 N N . GLU A 1 114 ? -2.586 -3.803 -14.344 1 82.19 114 GLU A N 1
ATOM 916 C CA . GLU A 1 114 ? -1.792 -5.008 -14.57 1 82.19 114 GLU A CA 1
ATOM 917 C C . GLU A 1 114 ? -0.541 -5.012 -13.695 1 82.19 114 GLU A C 1
ATOM 919 O O . GLU A 1 114 ? 0.163 -4.004 -13.602 1 82.19 114 GLU A O 1
ATOM 924 N N . TYR A 1 115 ? -0.378 -6.164 -13.078 1 83.81 115 TYR A N 1
ATOM 925 C CA . TYR A 1 115 ? 0.825 -6.391 -12.281 1 83.81 115 TYR A CA 1
ATOM 926 C C . TYR A 1 115 ? 1.68 -7.496 -12.891 1 83.81 115 TYR A C 1
ATOM 928 O O . TYR A 1 115 ? 1.17 -8.562 -13.242 1 83.81 115 TYR A O 1
ATOM 936 N N . PHE A 1 116 ? 2.951 -7.125 -13.039 1 89.19 116 PHE A N 1
ATOM 937 C CA . PHE A 1 116 ? 3.904 -8.102 -13.555 1 89.19 116 PHE A CA 1
ATOM 938 C C . PHE A 1 116 ? 4.855 -8.555 -12.461 1 89.19 116 PHE A C 1
ATOM 940 O O . PHE A 1 116 ? 5.641 -7.758 -11.938 1 89.19 116 PHE A O 1
ATOM 947 N N . PHE A 1 117 ? 4.73 -9.734 -12.133 1 91 117 PHE A N 1
ATOM 948 C CA . PHE A 1 117 ? 5.68 -10.305 -11.18 1 91 117 PHE A CA 1
ATOM 949 C C . PHE A 1 117 ? 6.848 -10.961 -11.906 1 91 117 PHE A C 1
ATOM 951 O O . PHE A 1 117 ? 6.645 -11.82 -12.773 1 91 117 PHE A O 1
ATOM 958 N N . LYS A 1 118 ? 7.98 -10.516 -11.531 1 90.56 118 LYS A N 1
ATOM 959 C CA . LYS A 1 118 ? 9.172 -10.93 -12.266 1 90.56 118 LYS A CA 1
ATOM 960 C C . LYS A 1 118 ? 10.172 -11.617 -11.336 1 90.56 118 LYS A C 1
ATOM 962 O O . LYS A 1 118 ? 10.289 -11.258 -10.164 1 90.56 118 LYS A O 1
ATOM 967 N N . ILE A 1 119 ? 10.805 -12.562 -11.891 1 89.94 119 ILE A N 1
ATOM 968 C CA . ILE A 1 119 ? 11.969 -13.195 -11.281 1 89.94 119 ILE A CA 1
ATOM 969 C C . ILE A 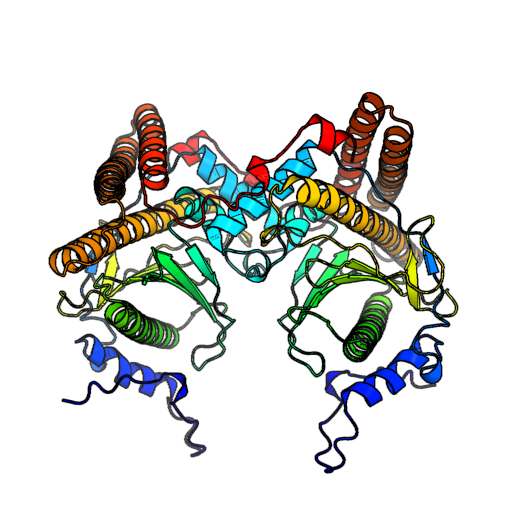1 119 ? 13.172 -13.055 -12.211 1 89.94 119 ILE A C 1
ATOM 971 O O . ILE A 1 119 ? 13.141 -13.508 -13.352 1 89.94 119 ILE A O 1
ATOM 975 N N . TYR A 1 120 ? 14.227 -12.422 -11.727 1 85.12 120 TYR A N 1
ATOM 976 C CA . TYR A 1 120 ? 15.438 -12.156 -12.5 1 85.12 120 TYR A CA 1
ATOM 977 C C . TYR A 1 120 ? 15.109 -11.461 -13.812 1 85.12 120 TYR A C 1
ATOM 979 O O . TYR A 1 120 ? 15.695 -11.781 -14.852 1 85.12 120 TYR A O 1
ATOM 987 N N . GLY A 1 121 ? 14.07 -10.68 -13.781 1 84.75 121 GLY A N 1
ATOM 988 C CA . GLY A 1 121 ? 13.703 -9.883 -14.945 1 84.75 121 GLY A CA 1
ATOM 989 C C . GLY A 1 121 ? 12.672 -10.562 -15.828 1 84.75 121 GLY A C 1
ATOM 990 O O . GLY A 1 121 ? 12.062 -9.922 -16.688 1 84.75 121 GLY A O 1
ATOM 991 N N . ALA A 1 122 ? 12.453 -11.828 -15.648 1 92.62 122 ALA A N 1
ATOM 992 C CA . ALA A 1 122 ? 11.477 -12.57 -16.438 1 92.62 122 ALA A CA 1
ATOM 993 C C . ALA A 1 122 ? 10.102 -12.531 -15.789 1 92.62 122 ALA A C 1
ATOM 995 O O . ALA A 1 122 ? 9.977 -12.766 -14.578 1 92.62 122 ALA A O 1
ATOM 996 N N . VAL A 1 123 ? 9.117 -12.289 -16.578 1 95 123 VAL A N 1
ATOM 997 C CA . VAL A 1 123 ? 7.754 -12.281 -16.062 1 95 123 VAL A CA 1
ATOM 998 C C . VAL A 1 123 ? 7.281 -13.719 -15.828 1 95 123 VAL A C 1
ATOM 1000 O O . VAL A 1 123 ? 7.305 -14.539 -16.75 1 95 123 VAL A O 1
ATOM 1003 N N . THR A 1 124 ? 6.859 -13.953 -14.617 1 96.5 124 THR A N 1
ATOM 1004 C CA . THR A 1 124 ? 6.41 -15.305 -14.281 1 96.5 124 THR A CA 1
ATOM 1005 C C . THR A 1 124 ? 4.922 -15.305 -13.938 1 96.5 124 THR A C 1
ATOM 1007 O O . THR A 1 124 ? 4.262 -16.344 -14.023 1 96.5 124 THR A O 1
ATOM 1010 N N . LEU A 1 125 ? 4.426 -14.211 -13.492 1 95.56 125 LEU A N 1
ATOM 1011 C CA . LEU A 1 125 ? 3.031 -14.094 -13.086 1 95.56 125 LEU A CA 1
ATOM 1012 C C . LEU A 1 125 ? 2.449 -12.75 -13.5 1 95.56 125 LEU A C 1
ATOM 1014 O O . LEU A 1 125 ? 3.051 -11.703 -13.242 1 95.56 125 LEU A O 1
ATOM 1018 N N . LEU A 1 126 ? 1.374 -12.852 -14.195 1 93.44 126 LEU A N 1
ATOM 1019 C CA . LEU A 1 126 ? 0.578 -11.688 -14.57 1 93.44 126 LEU A CA 1
ATOM 1020 C C . LEU A 1 126 ? -0.69 -11.602 -13.727 1 93.44 126 LEU A C 1
ATOM 1022 O O . LEU A 1 126 ? -1.436 -12.578 -13.617 1 93.44 126 LEU A O 1
ATOM 1026 N N . TYR A 1 127 ? -0.874 -10.461 -13.102 1 90.06 127 TYR A N 1
ATOM 1027 C CA . TYR A 1 127 ? -2.068 -10.203 -12.312 1 90.06 127 TYR A CA 1
ATOM 1028 C C . TYR A 1 127 ? -2.867 -9.039 -12.883 1 90.06 127 TYR A C 1
ATOM 1030 O O . TYR A 1 127 ? -2.359 -7.922 -12.992 1 90.06 127 TYR A O 1
ATOM 1038 N N . ILE A 1 128 ? -4.062 -9.367 -13.266 1 85.62 128 ILE A N 1
ATOM 1039 C CA . ILE A 1 128 ? -4.922 -8.352 -13.859 1 85.62 128 ILE A CA 1
ATOM 1040 C C . ILE A 1 128 ? -6.09 -8.055 -12.922 1 85.62 128 ILE A C 1
ATOM 1042 O O . ILE A 1 128 ? -6.887 -8.945 -12.609 1 85.62 128 ILE A O 1
ATOM 1046 N N . GLU A 1 129 ? -6.141 -6.848 -12.477 1 82.06 129 GLU A N 1
ATOM 1047 C CA . GLU A 1 129 ? -7.234 -6.402 -11.625 1 82.06 129 GLU A CA 1
ATOM 1048 C C . GLU A 1 129 ? -8.219 -5.527 -12.398 1 82.06 129 GLU A C 1
ATOM 1050 O O . GLU A 1 129 ? -7.855 -4.457 -12.883 1 82.06 129 GLU A O 1
ATOM 1055 N N . MET A 1 130 ? -9.438 -5.992 -12.383 1 75.75 130 MET A N 1
ATOM 1056 C CA . MET A 1 130 ? -10.484 -5.258 -13.078 1 75.75 130 MET A CA 1
ATOM 1057 C C . MET A 1 130 ? -11.266 -4.371 -12.117 1 75.75 130 MET A C 1
ATOM 1059 O O . MET A 1 130 ? -11.508 -4.75 -10.969 1 75.75 130 MET A O 1
ATOM 1063 N N . ARG A 1 131 ? -11.398 -3.078 -12.43 1 63.12 131 ARG A N 1
ATOM 1064 C CA . ARG A 1 131 ? -12.211 -2.193 -11.602 1 63.12 131 ARG A CA 1
ATOM 1065 C C . ARG A 1 131 ? -13.695 -2.387 -11.891 1 63.12 131 ARG A C 1
ATOM 1067 O O . ARG A 1 131 ? -14.539 -2.086 -11.039 1 63.12 131 ARG A O 1
ATOM 1074 N N . LEU A 1 132 ? -13.977 -2.832 -13.133 1 55.59 132 LEU A N 1
ATOM 1075 C CA . LEU A 1 132 ? -15.391 -2.896 -13.484 1 55.59 132 LEU A CA 1
ATOM 1076 C C . LEU A 1 132 ? -16 -4.223 -13.047 1 55.59 132 LEU A C 1
ATOM 1078 O O . LEU A 1 132 ? -15.312 -5.25 -13.031 1 55.59 132 LEU A O 1
ATOM 1082 N N . LYS A 1 133 ? -17.094 -4.137 -12.211 1 54.88 133 LYS A N 1
ATOM 1083 C CA . LYS A 1 133 ? -17.875 -5.348 -12.016 1 54.88 133 LYS A CA 1
ATOM 1084 C C . LYS A 1 133 ? -18.078 -6.09 -13.336 1 54.88 133 LYS A C 1
ATOM 1086 O O . LYS A 1 133 ? -18.75 -5.578 -14.242 1 54.88 133 LYS A O 1
ATOM 1091 N N . VAL A 1 134 ? -17.203 -6.945 -13.719 1 53.47 134 VAL A N 1
ATOM 1092 C CA . VAL A 1 134 ? -17.344 -7.777 -14.914 1 53.47 134 VAL A CA 1
ATOM 1093 C C . VAL A 1 134 ? -18.688 -8.508 -14.867 1 53.47 134 VAL A C 1
ATOM 1095 O O . VAL A 1 134 ? -18.891 -9.414 -14.047 1 53.47 134 VAL A O 1
ATOM 1098 N N . GLY A 1 135 ? -19.766 -7.793 -15.234 1 56.56 135 GLY A N 1
ATOM 1099 C CA . GLY A 1 135 ? -21.078 -8.422 -15.102 1 56.56 135 GLY A CA 1
ATOM 1100 C C . GLY A 1 135 ? -21.484 -9.211 -16.328 1 56.56 135 GLY A C 1
ATOM 1101 O O . GLY A 1 135 ? -22.375 -10.062 -16.25 1 56.56 135 GLY A O 1
ATOM 1102 N N . ASN A 1 136 ? -20.859 -8.961 -17.484 1 66.44 136 ASN A N 1
ATOM 1103 C CA . ASN A 1 136 ? -21.391 -9.703 -18.609 1 66.44 136 ASN A CA 1
ATOM 1104 C C . ASN A 1 136 ? -20.344 -10.602 -19.25 1 66.44 136 ASN A C 1
ATOM 1106 O O . ASN A 1 136 ? -19.141 -10.352 -19.125 1 66.44 136 ASN A O 1
ATOM 1110 N N . ASP A 1 137 ? -20.766 -11.75 -19.812 1 71.5 137 ASP A N 1
ATOM 1111 C CA . ASP A 1 137 ? -19.922 -12.789 -20.391 1 71.5 137 ASP A CA 1
ATOM 1112 C C . ASP A 1 137 ? -19.031 -12.219 -21.5 1 71.5 137 ASP A C 1
ATOM 1114 O O . ASP A 1 137 ? -17.891 -12.633 -21.656 1 71.5 137 ASP A O 1
ATOM 1118 N N . ASN A 1 138 ? -19.516 -11.273 -22.141 1 74.31 138 ASN A N 1
ATOM 1119 C CA . ASN A 1 138 ? -18.75 -10.68 -23.234 1 74.31 138 ASN A CA 1
ATOM 1120 C C . ASN A 1 138 ? -17.547 -9.898 -22.703 1 74.31 138 ASN A C 1
ATOM 1122 O O . ASN A 1 138 ? -16.453 -9.961 -23.266 1 74.31 138 ASN A O 1
ATOM 1126 N N . GLU A 1 139 ? -17.812 -9.266 -21.656 1 75.88 139 GLU A N 1
ATOM 1127 C CA . GLU A 1 139 ? -16.719 -8.516 -21.016 1 75.88 139 GLU A CA 1
ATOM 1128 C C . GLU A 1 139 ? -15.656 -9.445 -20.469 1 75.88 139 GLU A C 1
ATOM 1130 O O . GLU A 1 139 ? -14.461 -9.156 -20.562 1 75.88 139 GLU A O 1
ATOM 1135 N N . ARG A 1 140 ? -16.125 -10.516 -20.078 1 80.56 140 ARG A N 1
ATOM 1136 C CA . ARG A 1 140 ? -15.195 -11.508 -19.531 1 80.56 140 ARG A CA 1
ATOM 1137 C C . ARG A 1 140 ? -14.312 -12.078 -20.625 1 80.56 140 ARG A C 1
ATOM 1139 O O . ARG A 1 140 ? -13.109 -12.258 -20.422 1 80.56 140 ARG A O 1
ATOM 1146 N N . LEU A 1 141 ? -14.891 -12.32 -21.766 1 84 141 LEU A N 1
ATOM 1147 C CA . LEU A 1 141 ? -14.125 -12.867 -22.875 1 84 141 LEU A CA 1
ATOM 1148 C C . LEU A 1 141 ? -13.078 -11.867 -23.359 1 84 141 LEU A C 1
ATOM 1150 O O . LEU A 1 141 ? -11.961 -12.25 -23.703 1 84 141 LEU A O 1
ATOM 1154 N N . LYS A 1 142 ? -13.398 -10.688 -23.266 1 83.62 142 LYS A N 1
ATOM 1155 C CA . LYS A 1 142 ? -12.461 -9.641 -23.688 1 83.62 142 LYS A CA 1
ATOM 1156 C C . LYS A 1 142 ? -11.266 -9.562 -22.734 1 83.62 142 LYS A C 1
ATOM 1158 O O . LYS A 1 142 ? -10.125 -9.406 -23.188 1 83.62 142 LYS A O 1
ATOM 1163 N N . ILE A 1 143 ? -11.59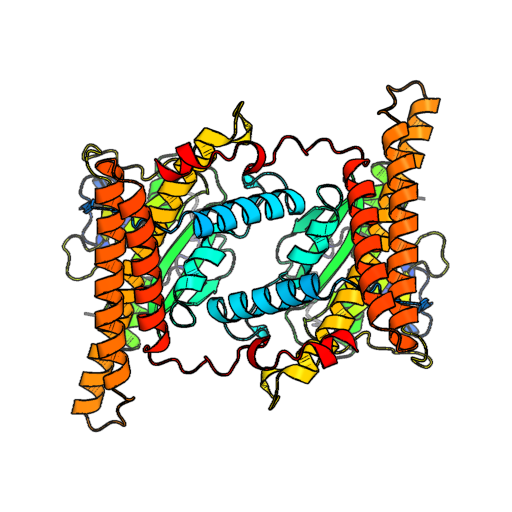4 -9.758 -21.578 1 85.06 143 ILE A N 1
ATOM 1164 C CA . ILE A 1 143 ? -10.531 -9.68 -20.578 1 85.06 143 ILE A CA 1
ATOM 1165 C C . ILE A 1 143 ? -9.609 -10.891 -20.719 1 85.06 143 ILE A C 1
ATOM 1167 O O . ILE A 1 143 ? -8.391 -10.773 -20.562 1 85.06 143 ILE A O 1
ATOM 1171 N N . ILE A 1 144 ? -10.234 -11.977 -20.969 1 89.12 144 ILE A N 1
ATOM 1172 C CA . ILE A 1 144 ? -9.43 -13.188 -21.141 1 89.12 144 ILE A CA 1
ATOM 1173 C C . ILE A 1 144 ? -8.57 -13.062 -22.391 1 89.12 144 ILE A C 1
ATOM 1175 O O . ILE A 1 144 ? -7.41 -13.469 -22.406 1 89.12 144 ILE A O 1
ATOM 1179 N N . ALA A 1 145 ? -9.141 -12.445 -23.391 1 90.88 145 ALA A N 1
ATOM 1180 C CA . ALA A 1 145 ? -8.359 -12.188 -24.609 1 90.88 145 ALA A CA 1
ATOM 1181 C C . ALA A 1 145 ? -7.18 -11.266 -24.297 1 90.88 145 ALA A C 1
ATOM 1183 O O . ALA A 1 145 ? -6.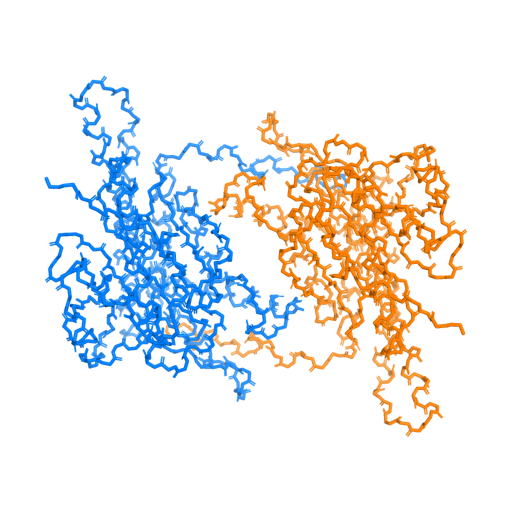07 -11.484 -24.797 1 90.88 145 ALA A O 1
ATOM 1184 N N . GLN A 1 146 ? -7.426 -10.32 -23.531 1 89.19 146 GLN A N 1
ATOM 1185 C CA . GLN A 1 146 ? -6.359 -9.414 -23.109 1 89.19 146 GLN A CA 1
ATOM 1186 C C . GLN A 1 146 ? -5.277 -10.164 -22.344 1 89.19 146 GLN A C 1
ATOM 1188 O O . GLN A 1 146 ? -4.086 -9.922 -22.531 1 89.19 146 GLN A O 1
ATOM 1193 N N . ALA A 1 147 ? -5.703 -11 -21.5 1 92 147 ALA A N 1
ATOM 1194 C CA . ALA A 1 147 ? -4.754 -11.805 -20.734 1 92 147 ALA A CA 1
ATOM 1195 C C . ALA A 1 147 ? -3.891 -12.656 -21.656 1 92 147 ALA A C 1
ATOM 1197 O O . ALA A 1 147 ? -2.678 -12.766 -21.453 1 92 147 ALA A O 1
ATOM 1198 N N . ILE A 1 148 ? -4.492 -13.211 -22.641 1 93.94 148 ILE A N 1
ATOM 1199 C CA . ILE A 1 148 ? -3.779 -14.039 -23.609 1 93.94 148 ILE A CA 1
ATOM 1200 C C . ILE A 1 148 ? -2.74 -13.188 -24.344 1 93.94 148 ILE A C 1
ATOM 1202 O O . ILE A 1 148 ? -1.574 -13.578 -24.438 1 93.94 148 ILE A O 1
ATOM 1206 N N . ALA A 1 149 ? -3.18 -12.07 -24.75 1 92.5 149 ALA A N 1
ATOM 1207 C CA . ALA A 1 149 ? -2.289 -11.18 -25.5 1 92.5 149 ALA A CA 1
ATOM 1208 C C . ALA A 1 149 ? -1.104 -10.75 -24.625 1 92.5 149 ALA A C 1
ATOM 1210 O O . ALA A 1 149 ? 0.039 -10.75 -25.094 1 92.5 149 ALA A O 1
ATOM 1211 N N . GLU A 1 150 ? -1.384 -10.453 -23.469 1 91.88 150 GLU A N 1
ATOM 1212 C CA . GLU A 1 150 ? -0.332 -10 -22.562 1 91.88 150 GLU A CA 1
ATOM 1213 C C . GLU A 1 150 ? 0.632 -11.141 -22.219 1 91.88 150 GLU A C 1
ATOM 1215 O O . GLU A 1 150 ? 1.844 -10.922 -22.141 1 91.88 150 GLU A O 1
ATOM 1220 N N . CYS A 1 151 ? 0.052 -12.266 -22.031 1 94.62 151 CYS A N 1
ATOM 1221 C CA . CYS A 1 151 ? 0.9 -13.414 -21.75 1 94.62 151 CYS A CA 1
ATOM 1222 C C . CYS A 1 151 ? 1.823 -13.711 -22.922 1 94.62 151 CYS A C 1
ATOM 1224 O O . CYS A 1 151 ? 3.002 -14.016 -22.734 1 94.62 151 CYS A O 1
ATOM 1226 N N . ASP A 1 152 ? 1.3 -13.602 -24.094 1 93.56 152 ASP A N 1
ATOM 1227 C CA . ASP A 1 152 ? 2.102 -13.82 -25.297 1 93.56 152 ASP A CA 1
ATOM 1228 C C . ASP A 1 152 ? 3.227 -12.797 -25.391 1 93.56 152 ASP A C 1
ATOM 1230 O O . ASP A 1 152 ? 4.371 -13.148 -25.688 1 93.56 152 ASP A O 1
ATOM 1234 N N . ARG A 1 153 ? 2.881 -11.602 -25.156 1 93.06 153 ARG A N 1
ATOM 1235 C CA . ARG A 1 153 ? 3.875 -10.531 -25.172 1 93.06 153 ARG A CA 1
ATOM 1236 C C . ARG A 1 153 ? 4.965 -10.773 -24.125 1 93.06 153 ARG A C 1
ATOM 1238 O O . ARG A 1 153 ? 6.156 -10.648 -24.438 1 93.06 153 ARG A O 1
ATOM 1245 N N . CYS A 1 154 ? 4.523 -11.133 -22.969 1 93.81 154 CYS A N 1
ATOM 1246 C CA . CYS A 1 154 ? 5.465 -11.391 -21.891 1 93.81 154 CYS A CA 1
ATOM 1247 C C . CYS A 1 154 ? 6.371 -12.57 -22.234 1 93.81 154 CYS A C 1
ATOM 1249 O O . CYS A 1 154 ? 7.57 -12.539 -21.953 1 93.81 154 CYS A O 1
ATOM 1251 N N . TYR A 1 155 ? 5.75 -13.555 -22.844 1 95.38 155 TYR A N 1
ATOM 1252 C CA . TYR A 1 155 ? 6.535 -14.719 -23.219 1 95.38 155 TYR A CA 1
ATOM 1253 C C . TYR A 1 155 ? 7.613 -14.352 -24.234 1 95.38 155 TYR A C 1
ATOM 1255 O O . TYR A 1 155 ? 8.758 -14.789 -24.125 1 95.38 155 TYR A O 1
ATOM 1263 N N . LEU A 1 156 ? 7.27 -13.555 -25.125 1 94.06 156 LEU A N 1
ATOM 1264 C CA . LEU A 1 156 ? 8.219 -13.109 -26.141 1 94.06 156 LEU A CA 1
ATOM 1265 C C . LEU A 1 156 ? 9.344 -12.297 -25.5 1 94.06 156 LEU A C 1
ATOM 1267 O O . LEU A 1 156 ? 10.523 -12.5 -25.828 1 94.06 156 LEU A O 1
ATOM 1271 N N . GLU A 1 157 ? 8.984 -11.469 -24.656 1 93.44 157 GLU A N 1
ATOM 1272 C CA . GLU A 1 157 ? 9.984 -10.672 -23.953 1 93.44 157 GLU A CA 1
ATOM 1273 C C . GLU A 1 157 ? 10.922 -11.562 -23.141 1 93.44 157 GLU A C 1
ATOM 1275 O O . GLU A 1 157 ? 12.141 -11.383 -23.172 1 93.44 157 GLU A O 1
ATOM 1280 N N . ASN A 1 158 ? 10.305 -12.492 -22.453 1 95.5 158 ASN A N 1
ATOM 1281 C CA . ASN A 1 158 ? 11.102 -13.445 -21.703 1 95.5 158 ASN A CA 1
ATOM 1282 C C . ASN A 1 158 ? 12.07 -14.211 -22.594 1 95.5 158 ASN A C 1
ATOM 1284 O O . ASN A 1 158 ? 13.25 -14.359 -22.266 1 95.5 158 ASN A O 1
ATOM 1288 N N . SER A 1 159 ? 11.586 -14.625 -23.703 1 93.5 159 SER A N 1
ATOM 1289 C CA . SER A 1 159 ? 12.383 -15.445 -24.609 1 93.5 159 SER A CA 1
ATOM 1290 C C . SER A 1 159 ? 13.555 -14.664 -25.188 1 93.5 159 SER A C 1
ATOM 1292 O O . SER A 1 159 ? 14.625 -15.227 -25.406 1 93.5 159 SER A O 1
ATOM 1294 N N . THR A 1 160 ? 13.305 -13.43 -25.375 1 92.31 160 THR A N 1
ATOM 1295 C CA . THR A 1 160 ? 14.383 -12.57 -25.859 1 92.31 160 THR A CA 1
ATOM 1296 C C . THR A 1 160 ? 15.5 -12.484 -24.828 1 92.31 160 THR A C 1
ATOM 1298 O O . THR A 1 160 ? 16.672 -12.367 -25.188 1 92.31 160 THR A O 1
ATOM 1301 N N . GLY A 1 161 ? 15.133 -12.617 -23.641 1 89.31 161 GLY A N 1
ATOM 1302 C CA . GLY A 1 161 ? 16.109 -12.594 -22.562 1 89.31 161 GLY A CA 1
ATOM 1303 C C . GLY A 1 161 ? 16.688 -13.961 -22.234 1 89.31 161 GLY A C 1
ATOM 1304 O O . GLY A 1 161 ? 17.5 -14.094 -21.328 1 89.31 161 GLY A O 1
ATOM 1305 N N . GLY A 1 162 ? 16.203 -14.953 -22.984 1 90.75 162 GLY A N 1
ATOM 1306 C CA . GLY A 1 162 ? 16.703 -16.312 -22.797 1 90.75 162 GLY A CA 1
ATOM 1307 C C . GLY A 1 162 ? 15.922 -17.094 -21.766 1 90.75 162 GLY A C 1
ATOM 1308 O O . GLY A 1 162 ? 16.391 -18.141 -21.297 1 90.75 162 GLY A O 1
ATOM 1309 N N . TYR A 1 163 ? 14.844 -16.547 -21.359 1 93.94 163 TYR A N 1
ATOM 1310 C CA . TYR A 1 163 ? 14 -17.234 -20.391 1 93.94 163 TYR A CA 1
ATOM 1311 C C . TYR A 1 163 ? 12.812 -17.906 -21.078 1 93.94 163 TYR A C 1
ATOM 1313 O O . TYR A 1 163 ? 12.023 -17.234 -21.75 1 93.94 163 TYR A O 1
ATOM 1321 N N . PHE A 1 164 ? 12.703 -19.203 -20.875 1 93.62 164 PHE A N 1
ATOM 1322 C CA . PHE A 1 164 ? 11.586 -19.984 -21.422 1 93.62 164 PHE A CA 1
ATOM 1323 C C . PHE A 1 164 ? 10.789 -20.641 -20.297 1 93.62 164 PHE A C 1
ATOM 1325 O O . PHE A 1 164 ? 11.156 -21.703 -19.812 1 93.62 164 PHE A O 1
ATOM 1332 N N . LEU A 1 165 ? 9.852 -20.016 -19.875 1 96 165 LEU A N 1
ATOM 1333 C CA . LEU A 1 165 ? 9.047 -20.5 -18.766 1 96 165 LEU A CA 1
ATOM 1334 C C . LEU A 1 165 ? 7.574 -20.156 -18.969 1 96 165 LEU A C 1
ATOM 1336 O O . LEU A 1 165 ? 7.254 -19.203 -19.688 1 96 165 LEU A O 1
ATOM 1340 N N . PRO A 1 166 ? 6.68 -20.938 -18.391 1 97.19 166 PRO A N 1
ATOM 1341 C CA . PRO A 1 166 ? 5.258 -20.578 -18.453 1 97.19 166 PRO A CA 1
ATOM 1342 C C . PRO A 1 166 ? 4.938 -19.281 -17.703 1 97.19 166 PRO A C 1
ATOM 1344 O O . PRO A 1 166 ? 5.715 -18.859 -16.844 1 97.19 166 PRO A O 1
ATOM 1347 N N . ILE A 1 167 ? 3.867 -18.672 -18.047 1 97.88 167 ILE A N 1
ATOM 1348 C CA . ILE A 1 167 ? 3.383 -17.469 -17.375 1 97.88 167 ILE A CA 1
ATOM 1349 C C . ILE A 1 167 ? 2.037 -17.75 -16.703 1 97.88 167 ILE A C 1
ATOM 1351 O O . ILE A 1 167 ? 1.069 -18.109 -17.391 1 97.88 167 ILE A O 1
ATOM 1355 N N . HIS A 1 168 ? 2.037 -17.609 -15.43 1 97.75 168 HIS A N 1
ATOM 1356 C CA . HIS A 1 168 ? 0.769 -17.672 -14.711 1 97.75 168 HIS A CA 1
ATOM 1357 C C . HIS A 1 168 ? 0 -16.359 -14.828 1 97.75 168 HIS A C 1
ATOM 1359 O O . HIS A 1 168 ? 0.603 -15.289 -14.945 1 97.75 168 HIS A O 1
ATOM 1365 N N . CYS A 1 169 ? -1.291 -16.516 -14.82 1 95.94 169 CYS A N 1
ATOM 1366 C CA . CYS A 1 169 ? -2.139 -15.336 -14.906 1 95.94 169 CYS A CA 1
ATOM 1367 C C . CYS A 1 169 ? -3.326 -15.445 -13.961 1 95.94 169 CYS A C 1
ATOM 1369 O O . CYS A 1 169 ? -3.963 -16.5 -13.875 1 95.94 169 CYS A O 1
ATOM 1371 N N . ILE A 1 170 ? -3.582 -14.398 -13.25 1 93.19 170 ILE A N 1
ATOM 1372 C CA . ILE A 1 170 ? -4.75 -14.297 -12.383 1 93.19 170 ILE A CA 1
ATOM 1373 C C . ILE A 1 170 ? -5.57 -13.062 -12.758 1 93.19 170 ILE A C 1
ATOM 1375 O O . ILE A 1 170 ? -5.031 -11.953 -12.852 1 93.19 170 ILE A O 1
ATOM 1379 N N . ILE A 1 171 ? -6.82 -13.305 -13.039 1 89.5 171 ILE A N 1
ATOM 1380 C CA . ILE A 1 171 ? -7.758 -12.211 -13.281 1 89.5 171 ILE A CA 1
ATOM 1381 C C . ILE A 1 171 ? -8.703 -12.07 -12.094 1 89.5 171 ILE A C 1
ATOM 1383 O O . ILE A 1 171 ? -9.266 -13.055 -11.617 1 89.5 171 ILE A O 1
ATOM 1387 N N . THR A 1 172 ? -8.82 -10.789 -11.594 1 86.25 172 THR A N 1
ATOM 1388 C CA . THR A 1 172 ? -9.68 -10.617 -10.438 1 86.25 172 THR A CA 1
ATOM 1389 C C . THR A 1 172 ? -10.352 -9.242 -10.453 1 86.25 172 THR A C 1
ATOM 1391 O O . THR A 1 172 ? -9.82 -8.297 -11.047 1 86.25 172 THR A O 1
ATOM 1394 N N . ASP A 1 173 ? -11.5 -9.188 -9.906 1 78.31 173 ASP A N 1
ATOM 1395 C CA . ASP A 1 173 ? -12.148 -7.91 -9.617 1 78.31 173 ASP A CA 1
ATOM 1396 C C . ASP A 1 173 ? -12.188 -7.641 -8.117 1 78.31 173 ASP A C 1
ATOM 1398 O O . ASP A 1 173 ? -12.922 -6.77 -7.656 1 78.31 173 ASP A O 1
ATOM 1402 N N . GLY A 1 174 ? -11.406 -8.445 -7.422 1 77.44 174 GLY A N 1
ATOM 1403 C CA . GLY A 1 174 ? -11.391 -8.32 -5.973 1 77.44 174 GLY A CA 1
ATOM 1404 C C . GLY A 1 174 ? -12.266 -9.344 -5.277 1 77.44 174 GLY A C 1
ATOM 1405 O O . GLY A 1 174 ? -12.031 -9.688 -4.117 1 77.44 174 GLY A O 1
ATOM 1406 N N . LEU A 1 175 ? -13.32 -9.82 -5.938 1 80.25 175 LEU A N 1
ATOM 1407 C CA . LEU A 1 175 ? -14.242 -10.781 -5.34 1 80.25 175 LEU A CA 1
ATOM 1408 C C . LEU A 1 175 ? -14.211 -12.102 -6.105 1 80.25 175 LEU A C 1
ATOM 1410 O O . LEU A 1 175 ? -14.641 -13.133 -5.582 1 80.25 175 LEU A O 1
ATOM 1414 N N . HIS A 1 176 ? -13.742 -12.008 -7.293 1 84.75 176 HIS A N 1
ATOM 1415 C CA . HIS A 1 176 ? -13.594 -13.203 -8.117 1 84.75 176 HIS A CA 1
ATOM 1416 C C . HIS A 1 176 ? -12.148 -13.391 -8.578 1 84.75 176 HIS A C 1
ATOM 1418 O O . HIS A 1 176 ? -11.492 -12.422 -8.961 1 84.75 176 HIS A O 1
ATOM 1424 N N . TYR A 1 177 ? -11.711 -14.602 -8.461 1 89.06 177 TYR A N 1
ATOM 1425 C CA . TYR A 1 177 ? -10.359 -14.938 -8.898 1 89.06 177 TYR A CA 1
ATOM 1426 C C . TYR A 1 177 ? -10.383 -16.047 -9.945 1 89.06 177 TYR A C 1
ATOM 1428 O O . TYR A 1 177 ? -10.891 -17.141 -9.688 1 89.06 177 TYR A O 1
ATOM 1436 N N . GLU A 1 178 ? -9.898 -15.734 -11.086 1 91.12 178 GLU A N 1
ATOM 1437 C CA . GLU A 1 178 ? -9.711 -16.734 -12.133 1 91.12 178 GLU A CA 1
ATOM 1438 C C . GLU A 1 178 ? -8.234 -16.984 -12.398 1 91.12 178 GLU A C 1
ATOM 1440 O O . GLU A 1 178 ? -7.438 -16.031 -12.438 1 91.12 178 GLU A O 1
ATOM 1445 N N . PHE A 1 179 ? -7.945 -18.234 -12.57 1 94.19 179 PHE A N 1
ATOM 1446 C CA . PHE A 1 179 ? -6.551 -18.625 -12.719 1 94.19 179 PHE A CA 1
ATOM 1447 C C . PHE A 1 179 ? -6.297 -19.188 -14.117 1 94.19 179 PHE A C 1
ATOM 1449 O O . PHE A 1 179 ? -7.113 -19.953 -14.641 1 94.19 179 PHE A O 1
ATOM 1456 N N . PHE A 1 180 ? -5.164 -18.766 -14.695 1 95.31 180 PHE A N 1
ATOM 1457 C CA . PHE A 1 180 ? -4.766 -19.25 -16.016 1 95.31 180 PHE A CA 1
ATOM 1458 C C . PHE A 1 180 ? -3.266 -19.516 -16.062 1 95.31 180 PHE A C 1
ATOM 1460 O O . PHE A 1 180 ? -2.525 -19.094 -15.172 1 95.31 180 PHE A O 1
ATOM 1467 N N . LYS A 1 181 ? -2.941 -20.266 -17.047 1 96.5 181 LYS A N 1
ATOM 1468 C CA . LYS A 1 181 ? -1.529 -20.516 -17.312 1 96.5 181 LYS A CA 1
ATOM 1469 C C . LYS A 1 181 ? -1.252 -20.547 -18.812 1 96.5 181 LYS A C 1
ATOM 1471 O O . LYS A 1 181 ? -1.99 -21.172 -19.578 1 96.5 181 LYS A O 1
ATOM 1476 N N . PHE A 1 182 ? -0.293 -19.75 -19.219 1 97.75 182 PHE A N 1
ATOM 1477 C CA . PHE A 1 182 ? 0.21 -19.75 -20.578 1 97.75 182 PHE A CA 1
ATOM 1478 C C . PHE A 1 182 ? 1.495 -20.562 -20.688 1 97.75 182 PHE A C 1
ATOM 1480 O O . PHE A 1 182 ? 2.51 -20.219 -20.078 1 97.75 182 PHE A O 1
ATOM 1487 N N . ASP A 1 183 ? 1.425 -21.656 -21.391 1 96 183 ASP A N 1
ATOM 1488 C CA . ASP A 1 183 ? 2.551 -22.562 -21.562 1 96 183 ASP A CA 1
ATOM 1489 C C . ASP A 1 183 ? 2.648 -23.047 -23 1 96 183 ASP A C 1
ATOM 1491 O O . ASP A 1 183 ? 1.811 -23.828 -23.453 1 96 183 ASP A O 1
ATOM 1495 N N . LYS A 1 184 ? 3.666 -22.641 -23.641 1 93.12 184 LYS A N 1
ATOM 1496 C CA . LYS A 1 184 ? 3.822 -22.938 -25.062 1 93.12 184 LYS A CA 1
ATOM 1497 C C . LYS A 1 184 ? 3.988 -24.438 -25.312 1 93.12 184 LYS A C 1
ATOM 1499 O O . LYS A 1 184 ? 3.836 -24.906 -26.438 1 93.12 184 LYS A O 1
ATOM 1504 N N . HIS A 1 185 ? 4.297 -25.203 -24.359 1 91.88 185 HIS A N 1
ATOM 1505 C CA . HIS A 1 185 ? 4.457 -26.656 -24.5 1 91.88 185 HIS A CA 1
ATOM 1506 C C . HIS A 1 185 ? 3.107 -27.359 -24.469 1 91.88 185 HIS A C 1
ATOM 1508 O O . HIS A 1 185 ? 3.018 -28.547 -24.797 1 91.88 185 HIS A O 1
ATOM 1514 N N . LEU A 1 186 ? 2.158 -26.656 -24.078 1 92.44 186 LEU A N 1
ATOM 1515 C CA . LEU A 1 186 ? 0.81 -27.203 -24.047 1 92.44 186 LEU A CA 1
ATOM 1516 C C . LEU A 1 186 ? 0.051 -26.859 -25.328 1 92.44 186 LEU A C 1
ATOM 1518 O O . LEU A 1 186 ? 0.343 -25.859 -25.969 1 92.44 186 LEU A O 1
ATOM 1522 N N . LYS A 1 187 ? -1 -27.734 -25.641 1 91 187 LYS A N 1
ATOM 1523 C CA . LYS A 1 187 ? -1.926 -27.5 -26.75 1 91 187 LYS A CA 1
ATOM 1524 C C . LYS A 1 187 ? -3.369 -27.734 -26.312 1 91 187 LYS A C 1
ATOM 1526 O O . LYS A 1 187 ? -3.773 -28.859 -26.062 1 91 187 LYS A O 1
ATOM 1531 N N . PRO A 1 188 ? -4.109 -26.688 -26.266 1 93.31 188 PRO A N 1
ATOM 1532 C CA . PRO A 1 188 ? -3.852 -25.25 -26.391 1 93.31 188 PRO A CA 1
ATOM 1533 C C . PRO A 1 188 ? -2.883 -24.734 -25.344 1 93.31 188 PRO A C 1
ATOM 1535 O O . PRO A 1 188 ? -2.773 -25.312 -24.25 1 93.31 188 PRO A O 1
ATOM 1538 N N . SER A 1 189 ? -2.199 -23.578 -25.656 1 96.25 189 SER A N 1
ATOM 1539 C CA . SER A 1 189 ? -1.108 -23.094 -24.812 1 96.25 189 SER A CA 1
ATOM 1540 C C . SER A 1 189 ? -1.632 -22.25 -23.656 1 96.25 189 SER A C 1
ATOM 1542 O O . SER A 1 189 ? -0.856 -21.781 -22.812 1 96.25 189 SER A O 1
ATOM 1544 N N . PHE A 1 190 ? -2.883 -22.016 -23.688 1 95.62 190 PHE A N 1
ATOM 1545 C CA . PHE A 1 190 ? -3.537 -21.266 -22.625 1 95.62 190 PHE A CA 1
ATOM 1546 C C . PHE A 1 190 ? -4.594 -22.125 -21.922 1 95.62 190 PHE A C 1
ATOM 1548 O O . PHE A 1 190 ? -5.527 -22.609 -22.562 1 95.62 190 PHE A O 1
ATOM 1555 N N . VAL A 1 191 ? -4.41 -22.359 -20.656 1 94.06 191 VAL A N 1
ATOM 1556 C CA . VAL A 1 191 ? -5.289 -23.266 -19.922 1 94.06 191 VAL A CA 1
ATOM 1557 C C . VAL A 1 191 ? -5.887 -22.547 -18.719 1 94.06 191 VAL A C 1
ATOM 1559 O O . VAL A 1 191 ? -5.316 -21.578 -18.219 1 94.06 191 VAL A O 1
ATOM 1562 N N . ARG A 1 192 ? -6.988 -23.016 -18.281 1 92.69 192 ARG A N 1
ATOM 1563 C CA . ARG A 1 192 ? -7.723 -22.406 -17.172 1 92.69 192 ARG A CA 1
ATOM 1564 C C . ARG A 1 192 ? -7.605 -23.266 -15.906 1 92.69 192 ARG A C 1
ATOM 1566 O O . ARG A 1 192 ? -7.668 -24.5 -15.977 1 92.69 192 ARG A O 1
ATOM 1573 N N . GLY A 1 193 ? -7.398 -22.547 -14.773 1 92.12 193 GLY A N 1
ATOM 1574 C CA . GLY A 1 193 ? -7.348 -23.234 -13.492 1 92.12 193 GLY A CA 1
ATOM 1575 C C . GLY A 1 193 ? -8.719 -23.641 -12.984 1 92.12 193 GLY A C 1
ATOM 1576 O O . GLY A 1 193 ? -9.68 -22.891 -13.109 1 92.12 193 GLY A O 1
ATOM 1577 N N . CYS A 1 194 ? -8.781 -24.906 -12.469 1 88.88 194 CYS A N 1
ATOM 1578 C CA . CYS A 1 194 ? -9.992 -25.406 -11.844 1 88.88 194 CYS A CA 1
ATOM 1579 C C . CYS A 1 194 ? -9.688 -26.062 -10.5 1 88.88 194 CYS A C 1
ATOM 1581 O O . CYS A 1 194 ? -8.562 -26.516 -10.273 1 88.88 194 CYS A O 1
ATOM 1583 N N . PHE A 1 195 ? -10.594 -25.891 -9.625 1 85.81 195 PHE A N 1
ATOM 1584 C CA . PHE A 1 195 ? -10.438 -26.562 -8.328 1 85.81 195 PHE A CA 1
ATOM 1585 C C . PHE A 1 195 ? -11.016 -27.969 -8.367 1 85.81 195 PHE A C 1
ATOM 1587 O O . PHE A 1 195 ? -11.867 -28.281 -9.203 1 85.81 195 PHE A O 1
ATOM 1594 N N . SER A 1 196 ? -10.477 -28.75 -7.43 1 78.31 196 SER A N 1
ATOM 1595 C CA . SER A 1 196 ? -10.938 -30.125 -7.391 1 78.31 196 SER A CA 1
ATOM 1596 C C . SER A 1 196 ? -12.453 -30.203 -7.211 1 78.31 196 SER A C 1
ATOM 1598 O O .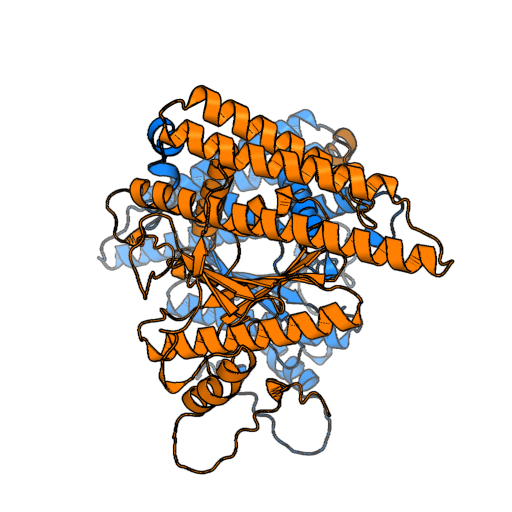 SER A 1 196 ? -13.016 -29.516 -6.359 1 78.31 196 SER A O 1
ATOM 1600 N N . GLY A 1 197 ? -13.156 -30.938 -7.961 1 68.44 197 GLY A N 1
ATOM 1601 C CA . GLY A 1 197 ? -14.586 -31.156 -7.875 1 68.44 197 GLY A CA 1
ATOM 1602 C C . GLY A 1 197 ? -15.391 -30.141 -8.664 1 68.44 197 GLY A C 1
ATOM 1603 O O . GLY A 1 197 ? -16.625 -30.203 -8.695 1 68.44 197 GLY A O 1
ATOM 1604 N N . ASP A 1 198 ? -14.773 -29.078 -8.977 1 64.06 198 ASP A N 1
ATOM 1605 C CA . ASP A 1 198 ? -15.477 -28.078 -9.766 1 64.06 198 ASP A CA 1
ATOM 1606 C C . ASP A 1 198 ? -15.852 -28.625 -11.141 1 64.06 198 ASP A C 1
ATOM 1608 O O . ASP A 1 198 ? -15.008 -29.188 -11.844 1 64.06 198 ASP A O 1
ATOM 1612 N N . PRO A 1 199 ? -17.156 -28.766 -11.328 1 55.97 199 PRO A N 1
ATOM 1613 C CA . PRO A 1 199 ? -17.531 -29.344 -12.609 1 55.97 199 PRO A CA 1
ATOM 1614 C C . PRO A 1 199 ? -16.844 -28.688 -13.797 1 55.97 199 PRO A C 1
ATOM 1616 O O . PRO A 1 199 ? -16.375 -27.547 -13.695 1 55.97 199 PRO A O 1
ATOM 1619 N N . GLU A 1 200 ? -16.547 -29.359 -14.867 1 50.22 200 GLU A N 1
ATOM 1620 C CA . GLU A 1 200 ? -15.773 -29.078 -16.078 1 50.22 200 GLU A CA 1
ATOM 1621 C C . GLU A 1 200 ? -16.031 -27.672 -16.578 1 50.22 200 GLU A C 1
ATOM 1623 O O . GLU A 1 200 ? -15.086 -26.953 -16.938 1 50.22 200 GLU A O 1
ATOM 1628 N N . HIS A 1 201 ? -17.141 -27.344 -17.078 1 46.78 201 HIS A N 1
ATOM 1629 C CA . HIS A 1 201 ? -17.453 -26.188 -17.922 1 46.78 201 HIS A CA 1
ATOM 1630 C C . HIS A 1 201 ? -17.312 -24.891 -17.156 1 46.78 201 HIS A C 1
ATOM 1632 O O . HIS A 1 201 ? -17.234 -23.812 -17.75 1 46.78 201 HIS A O 1
ATOM 1638 N N . LEU A 1 202 ? -17.766 -24.703 -15.875 1 50.34 202 LEU A N 1
ATOM 1639 C CA . LEU A 1 202 ? -18.172 -23.453 -15.219 1 50.34 202 LEU A CA 1
ATOM 1640 C C . LEU A 1 202 ? -17.031 -22.891 -14.391 1 50.34 202 LEU A C 1
ATOM 1642 O O . LEU A 1 202 ? -17.266 -22.062 -13.492 1 50.34 202 LEU A O 1
ATOM 1646 N N . ARG A 1 203 ? -15.93 -23.125 -14.562 1 53.88 203 ARG A N 1
ATOM 1647 C CA . ARG A 1 203 ? -14.828 -22.984 -13.625 1 53.88 203 ARG A CA 1
ATOM 1648 C C . ARG A 1 203 ? -14.492 -21.531 -13.375 1 53.88 203 ARG A C 1
ATOM 1650 O O . ARG A 1 203 ? -13.766 -20.906 -14.148 1 53.88 203 ARG A O 1
ATOM 1657 N N . ARG A 1 204 ? -15.484 -20.875 -12.805 1 60.19 204 ARG A N 1
ATOM 1658 C CA . ARG A 1 204 ? -15.516 -19.438 -12.57 1 60.19 204 ARG A CA 1
ATOM 1659 C C . ARG A 1 204 ? -14.508 -19.047 -11.492 1 60.19 204 ARG A C 1
ATOM 1661 O O . ARG A 1 204 ? -14.562 -17.922 -10.969 1 60.19 204 ARG A O 1
ATOM 1668 N N . GLY A 1 205 ? -13.555 -19.891 -11.219 1 76.06 205 GLY A N 1
ATOM 1669 C CA . GLY A 1 205 ? -12.562 -19.375 -10.281 1 76.06 205 GLY A CA 1
ATOM 1670 C C . GLY A 1 205 ? -13.055 -19.344 -8.852 1 76.06 205 GLY A C 1
ATOM 1671 O O . GLY A 1 205 ? -13.859 -20.188 -8.445 1 76.06 205 GLY A O 1
ATOM 1672 N N . LEU A 1 206 ? -12.453 -18.688 -7.996 1 85.5 206 LEU A N 1
ATOM 1673 C CA . LEU A 1 206 ? -12.805 -18.5 -6.59 1 85.5 206 LEU A CA 1
ATOM 1674 C C . LEU A 1 206 ? -13.633 -17.234 -6.402 1 85.5 206 LEU A C 1
ATOM 1676 O O . LEU A 1 206 ? -13.297 -16.188 -6.953 1 85.5 206 LEU A O 1
ATOM 1680 N N . LYS A 1 207 ? -14.789 -17.469 -5.762 1 84.44 207 LYS A N 1
ATOM 1681 C CA . LYS A 1 207 ? -15.633 -16.312 -5.465 1 84.44 207 LYS A CA 1
ATOM 1682 C C . LYS A 1 207 ? -15.641 -16.016 -3.969 1 84.44 207 LYS A C 1
ATOM 1684 O O . LYS A 1 207 ? -15.727 -16.938 -3.145 1 84.44 207 LYS A O 1
ATOM 1689 N N . ILE A 1 208 ? -15.461 -14.75 -3.705 1 85.75 208 ILE A N 1
ATOM 1690 C CA . ILE A 1 208 ? -15.562 -14.25 -2.338 1 85.75 208 ILE A CA 1
ATOM 1691 C C . ILE A 1 208 ? -16.766 -13.328 -2.211 1 85.75 208 ILE A C 1
ATOM 1693 O O . ILE A 1 208 ? -16.984 -12.445 -3.049 1 85.75 208 ILE A O 1
ATOM 1697 N N . ASP A 1 209 ? -17.547 -13.547 -1.223 1 84.19 209 ASP A N 1
ATOM 1698 C CA . ASP A 1 209 ? -18.719 -12.703 -1.023 1 84.19 209 ASP A CA 1
ATOM 1699 C C . ASP A 1 209 ? -18.328 -11.336 -0.482 1 84.19 209 ASP A C 1
ATOM 1701 O O . ASP A 1 209 ? -17.391 -11.219 0.31 1 84.19 209 ASP A O 1
ATOM 1705 N N . ASP A 1 210 ? -19.078 -10.391 -0.939 1 80.06 210 ASP A N 1
ATOM 1706 C CA . ASP A 1 210 ? -18.891 -9.023 -0.443 1 80.06 210 ASP A CA 1
ATOM 1707 C C . ASP A 1 210 ? -19.312 -8.914 1.022 1 80.06 210 ASP A C 1
ATOM 1709 O O . ASP A 1 210 ? -20.484 -9.109 1.359 1 80.06 210 ASP A O 1
ATOM 1713 N N . TYR A 1 211 ? -18.406 -8.555 1.84 1 80.88 211 TYR A N 1
ATOM 1714 C CA . TYR A 1 211 ? -18.688 -8.578 3.271 1 80.88 211 TYR A CA 1
ATOM 1715 C C . TYR A 1 211 ? -19.516 -7.367 3.689 1 80.88 211 TYR A C 1
ATOM 1717 O O . TYR A 1 211 ? -20.078 -7.336 4.789 1 80.88 211 TYR A O 1
ATOM 1725 N N . SER A 1 212 ? -19.578 -6.305 2.873 1 72.88 212 SER A N 1
ATOM 1726 C CA . SER A 1 212 ? -20.328 -5.113 3.229 1 72.88 212 SER A CA 1
ATOM 1727 C C . SER A 1 212 ? -21.797 -5.445 3.463 1 72.88 212 SER A C 1
ATOM 1729 O O . SER A 1 212 ? -22.5 -4.723 4.176 1 72.88 212 SER A O 1
ATOM 1731 N N . ARG A 1 213 ? -22.281 -6.582 2.971 1 74.75 213 ARG A N 1
ATOM 1732 C CA . ARG A 1 213 ? -23.688 -6.965 3.078 1 74.75 213 ARG A CA 1
ATOM 1733 C C . ARG A 1 213 ? -23.875 -8.07 4.105 1 74.75 213 ARG A C 1
ATOM 1735 O O . ARG A 1 213 ? -25 -8.547 4.32 1 74.75 213 ARG A O 1
ATOM 1742 N N . MET A 1 214 ? -22.828 -8.391 4.723 1 82.69 214 MET A N 1
ATOM 1743 C CA . MET A 1 214 ? -22.891 -9.539 5.621 1 82.69 214 MET A CA 1
ATOM 1744 C C . MET A 1 214 ? -23.141 -9.094 7.059 1 82.69 214 MET A C 1
ATOM 1746 O O . MET A 1 214 ? -22.734 -7.996 7.453 1 82.69 214 MET A O 1
ATOM 1750 N N . GLU A 1 215 ? -23.859 -9.938 7.719 1 84.69 215 GLU A N 1
ATOM 1751 C CA . GLU A 1 215 ? -24.047 -9.688 9.141 1 84.69 215 GLU A CA 1
ATOM 1752 C C . GLU A 1 215 ? -22.734 -9.812 9.914 1 84.69 215 GLU A C 1
ATOM 1754 O O . GLU A 1 215 ? -22.453 -9 10.789 1 84.69 215 GLU A O 1
ATOM 1759 N N . THR A 1 216 ? -22.031 -10.875 9.594 1 90.75 216 THR A N 1
ATOM 1760 C CA . THR A 1 216 ? -20.703 -11.102 10.156 1 90.75 216 THR A CA 1
ATOM 1761 C C . THR A 1 216 ? -19.672 -11.242 9.047 1 90.75 216 THR A C 1
ATOM 1763 O O . THR A 1 216 ? -19.953 -11.773 7.973 1 90.75 216 THR A O 1
ATOM 1766 N N . THR A 1 217 ? -18.516 -10.758 9.367 1 90.94 217 THR A N 1
ATOM 1767 C CA . THR A 1 217 ? -17.469 -10.758 8.344 1 90.94 217 THR A CA 1
ATOM 1768 C C . THR A 1 217 ? -16.734 -12.094 8.328 1 90.94 217 THR A C 1
ATOM 1770 O O . THR A 1 217 ? -15.844 -12.305 7.5 1 90.94 217 THR A O 1
ATOM 1773 N N . LEU A 1 218 ? -17.062 -13.016 9.18 1 94.69 218 LEU A N 1
ATOM 1774 C CA . LEU A 1 218 ? -16.344 -14.273 9.305 1 94.69 218 LEU A CA 1
ATOM 1775 C C . LEU A 1 218 ? -16.391 -15.062 8 1 94.69 218 LEU A C 1
ATOM 1777 O O . LEU A 1 218 ? -15.359 -15.539 7.523 1 94.69 218 LEU A O 1
ATOM 1781 N N . PRO A 1 219 ? -17.547 -15.18 7.344 1 94.06 219 PRO A N 1
ATOM 1782 C CA . PRO A 1 219 ? -17.547 -15.914 6.074 1 94.06 219 PRO A CA 1
ATOM 1783 C C . PRO A 1 219 ? -16.609 -15.297 5.043 1 94.06 219 PRO A C 1
ATOM 1785 O O . PRO A 1 219 ? -15.961 -16.016 4.273 1 94.06 219 PRO A O 1
ATOM 1788 N N . PHE A 1 220 ? -16.547 -14.039 5.078 1 91.81 220 PHE A N 1
ATOM 1789 C CA . PHE A 1 220 ? -15.625 -13.352 4.184 1 91.81 220 PHE A CA 1
ATOM 1790 C C . PHE A 1 220 ? -14.188 -13.727 4.504 1 91.81 220 PHE A C 1
ATOM 1792 O O . PHE A 1 220 ? -13.398 -14.023 3.602 1 91.81 220 PHE A O 1
ATOM 1799 N N . ILE A 1 221 ? -13.836 -13.695 5.766 1 93.94 221 ILE A N 1
ATOM 1800 C CA . ILE A 1 221 ? -12.484 -14.023 6.211 1 93.94 221 ILE A CA 1
ATOM 1801 C C . ILE A 1 221 ? -12.109 -15.422 5.746 1 93.94 221 ILE A C 1
ATOM 1803 O O . ILE A 1 221 ? -11.008 -15.641 5.23 1 93.94 221 ILE A O 1
ATOM 1807 N N . LEU A 1 222 ? -13.039 -16.344 5.859 1 96.06 222 LEU A N 1
ATOM 1808 C CA . LEU A 1 222 ? -12.766 -17.734 5.508 1 96.06 222 LEU A CA 1
ATOM 1809 C C . LEU A 1 222 ? -12.562 -17.875 4.004 1 96.06 222 LEU A C 1
ATOM 1811 O O . LEU A 1 222 ? -11.648 -18.594 3.568 1 96.06 222 LEU A O 1
ATOM 1815 N N . GLN A 1 223 ? -13.359 -17.25 3.252 1 93.06 223 GLN A N 1
ATOM 1816 C CA . GLN A 1 223 ? -13.227 -17.297 1.799 1 93.06 223 GLN A CA 1
ATOM 1817 C C . GLN A 1 223 ? -11.945 -16.594 1.344 1 93.06 223 GLN A C 1
ATOM 1819 O O . GLN A 1 223 ? -11.281 -17.062 0.414 1 93.06 223 GLN A O 1
ATOM 1824 N N . LEU A 1 224 ? -11.656 -15.531 2.018 1 92.31 224 LEU A N 1
ATOM 1825 C CA . LEU A 1 224 ? -10.43 -14.797 1.699 1 92.31 224 LEU A CA 1
ATOM 1826 C C . LEU A 1 224 ? -9.203 -15.664 1.933 1 92.31 224 LEU A C 1
ATOM 1828 O O . LEU A 1 224 ? -8.234 -15.594 1.17 1 92.31 224 LEU A O 1
ATOM 1832 N N . ARG A 1 225 ? -9.188 -16.406 2.973 1 94.94 225 ARG A N 1
ATOM 1833 C CA . ARG A 1 225 ? -8.062 -17.281 3.244 1 94.94 225 ARG A CA 1
ATOM 1834 C C . ARG A 1 225 ? -7.828 -18.25 2.084 1 94.94 225 ARG A C 1
ATOM 1836 O O . ARG A 1 225 ? -6.695 -18.422 1.636 1 94.94 225 ARG A O 1
ATOM 1843 N N . CYS A 1 226 ? -8.891 -18.828 1.615 1 94.31 226 CYS A N 1
ATOM 1844 C CA . CYS A 1 226 ? -8.805 -19.75 0.492 1 94.31 226 CYS A CA 1
ATOM 1845 C C . CYS A 1 226 ? -8.219 -19.078 -0.735 1 94.31 226 CYS A C 1
ATOM 1847 O O . CYS A 1 226 ? -7.348 -19.641 -1.407 1 94.31 226 CYS A O 1
ATOM 1849 N N . ALA A 1 227 ? -8.719 -17.906 -0.954 1 92.56 227 ALA A N 1
ATOM 1850 C CA . ALA A 1 227 ? -8.219 -17.156 -2.104 1 92.56 227 ALA A CA 1
ATOM 1851 C C . ALA A 1 227 ? -6.734 -16.844 -1.958 1 92.56 227 ALA A C 1
ATOM 1853 O O . ALA A 1 227 ? -5.961 -17.031 -2.902 1 92.56 227 ALA A O 1
ATOM 1854 N N . CYS A 1 228 ? -6.316 -16.406 -0.78 1 94.25 228 CYS A N 1
ATOM 1855 C CA . CYS A 1 228 ? -4.922 -16.078 -0.52 1 94.25 228 CYS A CA 1
ATOM 1856 C C . CYS A 1 228 ? -4.027 -17.297 -0.71 1 94.25 228 CYS A C 1
ATOM 1858 O O . CYS A 1 228 ? -2.951 -17.188 -1.306 1 94.25 228 CYS A O 1
ATOM 1860 N N . GLU A 1 229 ? -4.508 -18.391 -0.274 1 96.69 229 GLU A N 1
ATOM 1861 C CA . GLU A 1 229 ? -3.709 -19.609 -0.336 1 96.69 229 GLU A CA 1
ATOM 1862 C C . GLU A 1 229 ? -3.604 -20.125 -1.768 1 96.69 229 GLU A C 1
ATOM 1864 O O . GLU A 1 229 ? -2.578 -20.688 -2.154 1 96.69 229 GLU A O 1
ATOM 1869 N N . ALA A 1 230 ? -4.652 -19.969 -2.518 1 95.44 230 ALA A N 1
ATOM 1870 C CA . ALA A 1 230 ? -4.598 -20.328 -3.932 1 95.44 230 ALA A CA 1
ATOM 1871 C C . ALA A 1 230 ? -3.631 -19.422 -4.691 1 95.44 230 ALA A C 1
ATOM 1873 O O . ALA A 1 230 ? -2.814 -19.891 -5.48 1 95.44 230 ALA A O 1
ATOM 1874 N N . VAL A 1 231 ? -3.744 -18.141 -4.43 1 94.94 231 VAL A N 1
ATOM 1875 C CA . VAL A 1 231 ? -2.852 -17.172 -5.062 1 94.94 231 VAL A CA 1
ATOM 1876 C C . VAL A 1 231 ? -1.406 -17.469 -4.672 1 94.94 231 VAL A C 1
ATOM 1878 O O . VAL A 1 231 ? -0.511 -17.438 -5.52 1 94.94 231 VAL A O 1
ATOM 1881 N N . PHE A 1 232 ? -1.206 -17.781 -3.395 1 97.19 232 PHE A N 1
ATOM 1882 C CA . PHE A 1 232 ? 0.133 -18.078 -2.902 1 97.19 232 PHE A CA 1
ATOM 1883 C C . PHE A 1 232 ? 0.696 -19.328 -3.582 1 97.19 232 PHE A C 1
ATOM 1885 O O . PHE A 1 232 ? 1.883 -19.375 -3.912 1 97.19 232 PHE A O 1
ATOM 1892 N N . ASP A 1 233 ? -0.13 -20.281 -3.785 1 97.69 233 ASP A N 1
ATOM 1893 C CA . ASP A 1 233 ? 0.296 -21.5 -4.469 1 97.69 233 ASP A CA 1
ATOM 1894 C C . ASP A 1 233 ? 0.763 -21.203 -5.891 1 97.69 233 ASP A C 1
ATOM 1896 O O . ASP A 1 233 ? 1.774 -21.734 -6.348 1 97.69 233 ASP A O 1
ATOM 1900 N N . VAL A 1 234 ? 0.034 -20.359 -6.539 1 96.69 234 VAL A N 1
ATOM 1901 C CA . VAL A 1 234 ? 0.394 -19.969 -7.895 1 96.69 234 VAL A CA 1
ATOM 1902 C C . VAL A 1 234 ? 1.709 -19.188 -7.879 1 96.69 234 VAL A C 1
ATOM 1904 O O . VAL A 1 234 ? 2.584 -19.422 -8.719 1 96.69 234 VAL A O 1
ATOM 1907 N N . MET A 1 235 ? 1.876 -18.312 -6.918 1 96.12 235 MET A N 1
ATOM 1908 C CA . MET A 1 235 ? 3.109 -17.547 -6.781 1 96.12 235 MET A CA 1
ATOM 1909 C C . MET A 1 235 ? 4.301 -18.469 -6.531 1 96.12 235 MET A C 1
ATOM 1911 O O . MET A 1 235 ? 5.379 -18.25 -7.086 1 96.12 235 MET A O 1
ATOM 1915 N N . LEU A 1 236 ? 4.062 -19.422 -5.723 1 97.38 236 LEU A N 1
ATOM 1916 C CA . LEU A 1 236 ? 5.109 -20.391 -5.422 1 97.38 236 LEU A CA 1
ATOM 1917 C C . LEU A 1 236 ? 5.512 -21.172 -6.672 1 97.38 236 LEU A C 1
ATOM 1919 O O . LEU A 1 236 ? 6.699 -21.359 -6.938 1 97.38 236 LEU A O 1
ATOM 1923 N N . SER A 1 237 ? 4.512 -21.594 -7.387 1 97.12 237 SER A N 1
ATOM 1924 C CA . SER A 1 237 ? 4.773 -22.281 -8.648 1 97.12 237 SER A CA 1
ATOM 1925 C C . SER A 1 237 ? 5.562 -21.406 -9.609 1 97.12 237 SER A C 1
ATOM 1927 O O . SER A 1 237 ? 6.527 -21.859 -10.227 1 97.12 237 SER A O 1
ATOM 1929 N N . ALA A 1 238 ? 5.125 -20.188 -9.703 1 96.5 238 ALA A N 1
ATOM 1930 C CA . ALA A 1 238 ? 5.812 -19.219 -10.562 1 96.5 238 ALA A CA 1
ATOM 1931 C C . ALA A 1 238 ? 7.25 -19.016 -10.109 1 96.5 238 ALA A C 1
ATOM 1933 O O . ALA A 1 238 ? 8.164 -18.922 -10.938 1 96.5 238 ALA A O 1
ATOM 1934 N N . TYR A 1 239 ? 7.422 -18.969 -8.828 1 96.38 239 TYR A N 1
ATOM 1935 C CA . TYR A 1 239 ? 8.742 -18.797 -8.227 1 96.38 239 TYR A CA 1
ATOM 1936 C C . TYR A 1 239 ? 9.664 -19.953 -8.602 1 96.38 239 TYR A C 1
ATOM 1938 O O . TYR A 1 239 ? 10.789 -19.734 -9.047 1 96.38 239 TYR A O 1
ATOM 1946 N N . ILE A 1 240 ? 9.219 -21.125 -8.484 1 96.75 240 ILE A N 1
ATOM 1947 C CA . ILE A 1 240 ? 10 -22.312 -8.773 1 96.75 240 ILE A CA 1
ATOM 1948 C C . ILE A 1 240 ? 10.352 -22.359 -10.258 1 96.75 240 ILE A C 1
ATOM 1950 O O . ILE A 1 240 ? 11.492 -22.641 -10.625 1 96.75 240 ILE A O 1
ATOM 1954 N N . GLU A 1 241 ? 9.391 -22.062 -11.07 1 95.94 241 GLU A N 1
ATOM 1955 C CA . GLU A 1 241 ? 9.633 -22.047 -12.508 1 95.94 241 GLU A CA 1
ATOM 1956 C C . GLU A 1 241 ? 10.664 -20.984 -12.891 1 95.94 241 GLU A C 1
ATOM 1958 O O . GLU A 1 241 ? 11.492 -21.203 -13.773 1 95.94 241 GLU A O 1
ATOM 1963 N N . GLY A 1 242 ? 10.562 -19.844 -12.234 1 94.56 242 GLY A N 1
ATOM 1964 C CA . GLY A 1 242 ? 11.555 -18.812 -12.461 1 94.56 242 GLY A CA 1
ATOM 1965 C C . GLY A 1 242 ? 12.961 -19.219 -12.07 1 94.56 242 GLY A C 1
ATOM 1966 O O . GLY A 1 242 ? 13.914 -18.969 -12.812 1 94.56 242 GLY A O 1
ATOM 1967 N N . LEU A 1 243 ? 13.078 -19.828 -10.945 1 93.5 243 LEU A N 1
ATOM 1968 C CA . LEU A 1 243 ? 14.375 -20.312 -10.492 1 93.5 243 LEU A CA 1
ATOM 1969 C C . LEU A 1 243 ? 14.938 -21.344 -11.469 1 93.5 243 LEU A C 1
ATOM 1971 O O . LEU A 1 243 ? 16.125 -21.297 -11.805 1 93.5 243 LEU A O 1
ATOM 1975 N N . LYS A 1 244 ? 14.094 -22.234 -11.891 1 93.75 244 LYS A N 1
ATOM 1976 C CA . LYS A 1 244 ? 14.5 -23.281 -12.836 1 93.75 244 LYS A CA 1
ATOM 1977 C C . LYS A 1 244 ? 14.984 -22.656 -14.148 1 93.75 244 LYS A C 1
ATOM 1979 O O . LYS A 1 244 ? 16.016 -23.062 -14.68 1 93.75 244 LYS A O 1
ATOM 1984 N N . ALA A 1 245 ? 14.227 -21.719 -14.625 1 92.88 245 ALA A N 1
ATOM 1985 C CA . ALA A 1 245 ? 14.594 -21.062 -15.875 1 92.88 245 ALA A CA 1
ATOM 1986 C C . ALA A 1 245 ? 15.945 -20.375 -15.758 1 92.88 245 ALA A C 1
ATOM 1988 O O . ALA A 1 245 ? 16.75 -20.422 -16.688 1 92.88 245 ALA A O 1
ATOM 1989 N N . ASN A 1 246 ? 16.141 -19.719 -14.68 1 89.62 246 ASN A N 1
ATOM 1990 C CA . ASN A 1 246 ? 17.422 -19.062 -14.461 1 89.62 246 ASN A CA 1
ATOM 1991 C C . ASN A 1 246 ? 18.562 -20.062 -14.383 1 89.62 246 ASN A C 1
ATOM 1993 O O . ASN A 1 246 ? 19.672 -19.797 -14.875 1 89.62 246 ASN A O 1
ATOM 1997 N N . TYR A 1 247 ? 18.312 -21.125 -13.727 1 87.44 247 TYR A N 1
ATOM 1998 C CA . TYR A 1 247 ? 19.297 -22.188 -13.617 1 87.44 247 TYR A CA 1
ATOM 1999 C C . TYR A 1 247 ? 19.688 -22.703 -15 1 87.44 247 TYR A C 1
ATOM 2001 O O . TYR A 1 247 ? 20.875 -22.812 -15.32 1 87.44 247 TYR A O 1
ATOM 2009 N N . VAL A 1 248 ? 18.75 -23 -15.805 1 87.5 248 VAL A N 1
ATOM 2010 C CA . VAL A 1 248 ? 18.969 -23.516 -17.156 1 87.5 248 VAL A CA 1
ATOM 2011 C C . VAL A 1 248 ? 19.719 -22.469 -17.984 1 87.5 248 VAL A C 1
ATOM 2013 O O . VAL A 1 248 ? 20.672 -22.812 -18.688 1 87.5 248 VAL A O 1
ATOM 2016 N N . ARG A 1 249 ? 19.312 -21.234 -17.891 1 86.81 249 ARG A N 1
ATOM 2017 C CA . ARG A 1 249 ? 19.953 -20.156 -18.625 1 86.81 249 ARG A CA 1
ATOM 2018 C C . ARG A 1 249 ? 21.422 -20.016 -18.219 1 86.81 249 ARG A C 1
ATOM 2020 O O . ARG A 1 249 ? 22.281 -19.812 -19.078 1 86.81 249 ARG A O 1
ATOM 2027 N N . SER A 1 250 ? 21.688 -20.125 -16.984 1 83.06 250 SER A N 1
ATOM 2028 C CA . SER A 1 250 ? 23.047 -20 -16.469 1 83.06 250 SER A CA 1
ATOM 2029 C C . SER A 1 250 ? 23.922 -21.172 -16.922 1 83.06 250 SER A C 1
ATOM 2031 O O . SER A 1 250 ? 25.094 -20.984 -17.219 1 83.06 250 SER A O 1
ATOM 2033 N N . GLU A 1 251 ? 23.344 -22.312 -16.969 1 82.31 251 GLU A N 1
ATOM 2034 C CA . GLU A 1 251 ? 24.062 -23.484 -17.453 1 82.31 251 GLU A CA 1
ATOM 2035 C C . GLU A 1 251 ? 24.438 -23.328 -18.922 1 82.31 251 GLU A C 1
ATOM 2037 O O . GLU A 1 251 ? 25.547 -23.688 -19.328 1 82.31 251 GLU A O 1
ATOM 2042 N N . GLU A 1 252 ? 23.516 -22.812 -19.641 1 82.12 252 GLU A N 1
ATOM 2043 C CA . GLU A 1 252 ? 23.781 -22.609 -21.062 1 82.12 252 GLU A CA 1
ATOM 2044 C C . GLU A 1 252 ? 24.859 -21.578 -21.297 1 82.12 252 GLU A C 1
ATOM 2046 O O . GLU A 1 252 ? 25.688 -21.719 -22.203 1 82.12 252 GLU A O 1
ATOM 2051 N N . ARG A 1 253 ? 24.875 -20.578 -20.484 1 78.31 253 ARG A N 1
ATOM 2052 C CA . ARG A 1 253 ? 25.922 -19.562 -20.578 1 78.31 253 ARG A CA 1
ATOM 2053 C C . ARG A 1 253 ? 27.281 -20.141 -20.188 1 78.31 253 ARG A C 1
ATOM 2055 O O . ARG A 1 253 ? 28.297 -19.781 -20.781 1 78.31 253 ARG A O 1
ATOM 2062 N N . GLY A 1 254 ? 27.234 -20.875 -19.141 1 71.31 254 GLY A N 1
ATOM 2063 C CA . GLY A 1 254 ? 28.469 -21.547 -18.734 1 71.31 254 GLY A CA 1
ATOM 2064 C C . GLY A 1 254 ? 29.062 -22.422 -19.812 1 71.31 254 GLY A C 1
ATOM 2065 O O . GLY A 1 254 ? 30.266 -22.438 -20.031 1 71.31 254 GLY A O 1
ATOM 2066 N N . LYS A 1 255 ? 28.312 -23.125 -20.469 1 71.25 255 LYS A N 1
ATOM 2067 C CA . LYS A 1 255 ? 28.781 -23.969 -21.562 1 71.25 255 LYS A CA 1
ATOM 2068 C C . LYS A 1 255 ? 29.391 -23.141 -22.688 1 71.25 255 LYS A C 1
ATOM 2070 O O . LYS A 1 255 ? 30.25 -23.625 -23.422 1 71.25 255 LYS A O 1
ATOM 2075 N N . LYS A 1 256 ? 28.984 -21.922 -22.672 1 70.56 256 LYS A N 1
ATOM 2076 C CA . LYS A 1 256 ? 29.484 -21.031 -23.719 1 70.56 256 LYS A CA 1
ATOM 2077 C C . LYS A 1 256 ? 30.703 -20.25 -23.25 1 70.56 256 LYS A C 1
ATOM 2079 O O . LYS A 1 256 ? 31.188 -19.359 -23.953 1 70.56 256 LYS A O 1
ATOM 2084 N N . GLY A 1 257 ? 31.266 -20.531 -22 1 64.56 257 GLY A N 1
ATOM 2085 C CA . GLY A 1 257 ? 32.469 -19.906 -21.5 1 64.56 257 GLY A CA 1
ATOM 2086 C C . GLY A 1 257 ? 32.219 -18.594 -20.766 1 64.56 257 GLY A C 1
ATOM 2087 O O . GLY A 1 257 ? 33.156 -17.859 -20.469 1 64.56 257 GLY A O 1
ATOM 2088 N N . LEU A 1 258 ? 31.047 -18.219 -20.641 1 58.09 258 LEU A N 1
ATOM 2089 C CA . LEU A 1 258 ? 30.734 -16.938 -20.016 1 58.09 258 LEU A CA 1
ATOM 2090 C C . LEU A 1 258 ? 30.688 -17.047 -18.5 1 58.09 258 LEU A C 1
ATOM 2092 O O . LEU A 1 258 ? 30.453 -18.141 -17.969 1 58.09 258 LEU A O 1
ATOM 2096 N N . THR A 1 259 ? 31.281 -16.016 -17.703 1 53.78 259 THR A N 1
ATOM 2097 C CA . THR A 1 259 ? 31.375 -15.969 -16.25 1 53.78 259 THR A CA 1
ATOM 2098 C C . THR A 1 259 ? 30.047 -16.406 -15.625 1 53.78 259 THR A C 1
ATOM 2100 O O . THR A 1 259 ? 28.984 -15.898 -15.992 1 53.78 259 THR A O 1
ATOM 2103 N N . ARG A 1 260 ? 30.078 -17.625 -14.992 1 55.59 260 ARG A N 1
ATOM 2104 C CA . ARG A 1 260 ? 28.953 -18.312 -14.375 1 55.59 260 ARG A CA 1
ATOM 2105 C C . ARG A 1 260 ? 28.578 -17.672 -13.039 1 55.59 260 ARG A C 1
ATOM 2107 O O . ARG A 1 260 ? 29.438 -17.484 -12.172 1 55.59 260 ARG A O 1
ATOM 2114 N N . PRO A 1 261 ? 27.562 -16.938 -12.828 1 53.94 261 PRO A N 1
ATOM 2115 C CA . PRO A 1 261 ? 27.203 -16.734 -11.422 1 53.94 261 PRO A CA 1
ATOM 2116 C C . PRO A 1 261 ? 27.141 -18.047 -10.633 1 53.94 261 PRO A C 1
ATOM 2118 O O . PRO A 1 261 ? 26.984 -19.109 -11.219 1 53.94 261 PRO A O 1
ATOM 2121 N N . THR A 1 262 ? 27.625 -18.078 -9.398 1 54.66 262 THR A N 1
ATOM 2122 C CA . THR A 1 262 ? 27.766 -19.234 -8.531 1 54.66 262 THR A CA 1
ATOM 2123 C C . THR A 1 262 ? 26.516 -20.125 -8.602 1 54.66 262 THR A C 1
ATOM 2125 O O . THR A 1 262 ? 25.438 -19.703 -8.188 1 54.66 262 THR A O 1
ATOM 2128 N N . LEU A 1 263 ? 26.422 -21.125 -9.531 1 59.84 263 LEU A N 1
ATOM 2129 C CA . LEU A 1 263 ? 25.438 -22.188 -9.75 1 59.84 263 LEU A CA 1
ATOM 2130 C C . LEU A 1 263 ? 25.016 -22.812 -8.422 1 59.84 263 LEU A C 1
ATOM 2132 O O . LEU A 1 263 ? 23.891 -23.297 -8.297 1 59.84 263 LEU A O 1
ATOM 2136 N N . ASP A 1 264 ? 25.875 -22.75 -7.465 1 65.44 264 ASP A N 1
ATOM 2137 C CA . ASP A 1 264 ? 25.625 -23.453 -6.215 1 65.44 264 ASP A CA 1
ATOM 2138 C C . ASP A 1 264 ? 24.453 -22.812 -5.453 1 65.44 264 ASP A C 1
ATOM 2140 O O . ASP A 1 264 ? 23.578 -23.516 -4.961 1 65.44 264 ASP A O 1
ATOM 2144 N N . GLY A 1 265 ? 24.312 -21.578 -5.543 1 78.06 265 GLY A N 1
ATOM 2145 C CA . GLY A 1 265 ? 23.203 -20.922 -4.863 1 78.06 265 GLY A C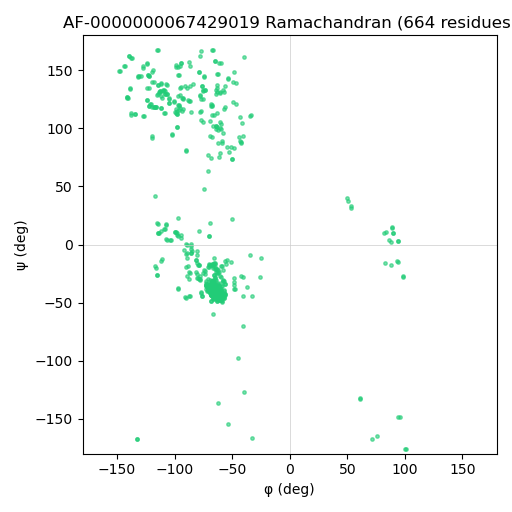A 1
ATOM 2146 C C . GLY A 1 265 ? 21.859 -21.172 -5.527 1 78.06 265 GLY A C 1
ATOM 2147 O O . GLY A 1 265 ? 20.859 -21.391 -4.848 1 78.06 265 GLY A O 1
ATOM 2148 N N . GLY A 1 266 ? 21.906 -21.453 -6.781 1 83.81 266 GLY A N 1
ATOM 2149 C CA . GLY A 1 266 ? 20.688 -21.688 -7.539 1 83.81 266 GLY A CA 1
ATOM 2150 C C . GLY A 1 266 ? 20.094 -23.062 -7.289 1 83.81 266 GLY A C 1
ATOM 2151 O O . GLY A 1 266 ? 18.875 -23.188 -7.137 1 83.81 266 GLY A O 1
ATOM 2152 N N . ASP A 1 267 ? 20.953 -24.078 -7.207 1 88.81 267 ASP A N 1
ATOM 2153 C CA . ASP A 1 267 ? 20.484 -25.438 -6.965 1 88.81 267 ASP A CA 1
ATOM 2154 C C . ASP A 1 267 ? 19.875 -25.562 -5.574 1 88.81 267 ASP A C 1
ATOM 2156 O O . ASP A 1 267 ? 18.797 -26.172 -5.41 1 88.81 267 ASP A O 1
ATOM 2160 N N . LYS A 1 268 ? 20.578 -25.031 -4.617 1 92 268 LYS A N 1
ATOM 2161 C CA . LYS A 1 268 ? 20.062 -25.062 -3.254 1 92 268 LYS A CA 1
ATOM 2162 C C . LYS A 1 268 ? 18.719 -24.328 -3.16 1 92 268 LYS A C 1
ATOM 2164 O O . LYS A 1 268 ? 17.797 -24.797 -2.48 1 92 268 LYS A O 1
ATOM 2169 N N . ALA A 1 269 ? 18.625 -23.234 -3.84 1 94.25 269 ALA A N 1
ATOM 2170 C CA . ALA A 1 269 ? 17.391 -22.469 -3.855 1 94.25 269 ALA A CA 1
ATOM 2171 C C . ALA A 1 269 ? 16.25 -23.281 -4.445 1 94.25 269 ALA A C 1
ATOM 2173 O O . ALA A 1 269 ? 15.141 -23.281 -3.898 1 94.25 269 ALA A O 1
ATOM 2174 N N . LEU A 1 270 ? 16.547 -24 -5.488 1 95.06 270 LEU A N 1
ATOM 2175 C CA . LEU A 1 270 ? 15.531 -24.797 -6.168 1 95.06 270 LEU A CA 1
ATOM 2176 C C . LEU A 1 270 ? 15.07 -25.953 -5.293 1 95.06 270 LEU A C 1
ATOM 2178 O O . LEU A 1 270 ? 13.875 -26.219 -5.188 1 95.06 270 LEU A O 1
ATOM 2182 N N . GLN A 1 271 ? 15.977 -26.609 -4.66 1 95.94 271 GLN A N 1
ATOM 2183 C CA . GLN A 1 271 ? 15.641 -27.734 -3.795 1 95.94 271 GLN A CA 1
ATOM 2184 C C . GLN A 1 271 ? 14.797 -27.281 -2.607 1 95.94 271 GLN A C 1
ATOM 2186 O O . GLN A 1 271 ? 13.789 -27.906 -2.285 1 95.94 271 GLN A O 1
ATOM 2191 N N . SER A 1 272 ? 15.242 -26.234 -2.029 1 97.31 272 SER A N 1
ATOM 2192 C CA . SER A 1 272 ? 14.508 -25.703 -0.884 1 97.31 272 SER A CA 1
ATOM 2193 C C . SER A 1 272 ? 13.117 -25.234 -1.29 1 97.31 272 SER A C 1
ATOM 2195 O O . SER A 1 272 ? 12.148 -25.422 -0.549 1 97.31 272 SER A O 1
ATOM 2197 N N . ALA A 1 273 ? 13.008 -24.609 -2.426 1 97.56 273 ALA A N 1
ATOM 2198 C CA . ALA A 1 273 ? 11.711 -24.188 -2.93 1 97.56 273 ALA A CA 1
ATOM 2199 C C . ALA A 1 273 ? 10.789 -25.375 -3.166 1 97.56 273 ALA A C 1
ATOM 2201 O O . ALA A 1 273 ? 9.594 -25.312 -2.859 1 97.56 273 ALA A O 1
ATOM 2202 N N . GLY A 1 274 ? 11.344 -26.422 -3.736 1 97.81 274 GLY A N 1
ATOM 2203 C CA . GLY A 1 274 ? 10.57 -27.641 -3.934 1 97.81 274 GLY A CA 1
ATOM 2204 C C . GLY A 1 274 ? 10.07 -28.25 -2.637 1 97.81 274 GLY A C 1
ATOM 2205 O O . GLY A 1 274 ? 8.914 -28.672 -2.551 1 97.81 274 GLY A O 1
ATOM 2206 N N . ARG A 1 275 ? 10.93 -28.234 -1.648 1 98 275 ARG A N 1
ATOM 2207 C CA . ARG A 1 275 ? 10.547 -28.719 -0.33 1 98 275 ARG A CA 1
ATOM 2208 C C . ARG A 1 275 ? 9.438 -27.859 0.269 1 98 275 ARG A C 1
ATOM 2210 O O . ARG A 1 275 ? 8.484 -28.391 0.854 1 98 275 ARG A O 1
ATOM 2217 N N . ALA A 1 276 ? 9.594 -26.609 0.141 1 98.62 276 ALA A N 1
ATOM 2218 C CA . ALA A 1 276 ? 8.57 -25.688 0.638 1 98.62 276 ALA A CA 1
ATOM 2219 C C . ALA A 1 276 ? 7.227 -25.938 -0.037 1 98.62 276 ALA A C 1
ATOM 2221 O O . ALA A 1 276 ? 6.199 -26.062 0.635 1 98.62 276 ALA A O 1
ATOM 2222 N N . PHE A 1 277 ? 7.262 -26.094 -1.342 1 98.31 277 PHE A N 1
ATOM 2223 C CA . PHE A 1 277 ? 6.066 -26.297 -2.148 1 98.31 277 PHE A CA 1
ATOM 2224 C C . PHE A 1 277 ? 5.332 -27.562 -1.711 1 98.31 277 PHE A C 1
ATOM 2226 O O . PHE A 1 277 ? 4.129 -27.531 -1.447 1 98.31 277 PHE A O 1
ATOM 2233 N N . ALA A 1 278 ? 6.059 -28.578 -1.566 1 98.19 278 ALA A N 1
ATOM 2234 C CA . ALA A 1 278 ? 5.484 -29.859 -1.139 1 98.19 278 ALA A CA 1
ATOM 2235 C C . ALA A 1 278 ? 4.93 -29.766 0.279 1 98.19 278 ALA A C 1
ATOM 2237 O O . ALA A 1 278 ? 3.85 -30.281 0.566 1 98.19 278 ALA A O 1
ATOM 2238 N N . ALA A 1 279 ? 5.633 -29.094 1.104 1 98.62 279 ALA A N 1
ATOM 2239 C CA . ALA A 1 279 ? 5.246 -28.984 2.508 1 98.62 279 ALA A CA 1
ATOM 2240 C C . ALA A 1 279 ? 3.988 -28.141 2.666 1 98.62 279 ALA A C 1
ATOM 2242 O O . ALA A 1 279 ? 3.107 -28.469 3.467 1 98.62 279 ALA A O 1
ATOM 2243 N N . PHE A 1 280 ? 3.883 -27.047 1.95 1 98.62 280 PHE A N 1
ATOM 2244 C CA . PHE A 1 280 ? 2.686 -26.219 2.02 1 98.62 280 PHE A CA 1
ATOM 2245 C C . PHE A 1 280 ? 1.455 -27 1.592 1 98.62 280 PHE A C 1
ATOM 2247 O O . PHE A 1 280 ? 0.394 -26.891 2.209 1 98.62 280 PHE A O 1
ATOM 2254 N N . ARG A 1 281 ? 1.547 -27.766 0.524 1 97.88 281 ARG A N 1
ATOM 2255 C CA . ARG A 1 281 ? 0.427 -28.562 0.031 1 97.88 281 ARG A CA 1
ATOM 2256 C C . ARG A 1 281 ? 0.11 -29.703 0.981 1 97.88 281 ARG A C 1
ATOM 2258 O O . ARG A 1 281 ? -1.056 -30.062 1.161 1 97.88 281 ARG A O 1
ATOM 2265 N N . GLU A 1 282 ? 1.186 -30.25 1.602 1 98.25 282 GLU A N 1
ATOM 2266 C CA . GLU A 1 282 ? 0.972 -31.281 2.613 1 98.25 282 GLU A CA 1
ATOM 2267 C C . GLU A 1 282 ? 0.197 -30.734 3.807 1 98.25 282 GLU A C 1
ATOM 2269 O O . GLU A 1 282 ? -0.672 -31.406 4.355 1 98.25 282 GLU A O 1
ATOM 2274 N N . ALA A 1 283 ? 0.57 -29.531 4.184 1 98.56 283 ALA A N 1
ATOM 2275 C CA . ALA A 1 283 ? -0.154 -28.891 5.277 1 98.56 283 ALA A CA 1
ATOM 2276 C C . ALA A 1 283 ? -1.643 -28.781 4.957 1 98.56 283 ALA A C 1
ATOM 2278 O O . ALA A 1 283 ? -2.488 -28.953 5.84 1 98.56 283 ALA A O 1
ATOM 2279 N N . GLU A 1 284 ? -1.974 -28.484 3.721 1 97.94 284 GLU A N 1
ATOM 2280 C CA . GLU A 1 284 ? -3.369 -28.391 3.303 1 97.94 284 GLU A CA 1
ATOM 2281 C C . GLU A 1 284 ? -4.059 -29.75 3.391 1 97.94 284 GLU A C 1
ATOM 2283 O O . GLU A 1 284 ? -5.211 -29.844 3.814 1 97.94 284 GLU A O 1
ATOM 2288 N N . VAL A 1 285 ? -3.404 -30.75 2.988 1 97.06 285 VAL A N 1
ATOM 2289 C CA . VAL A 1 285 ? -3.945 -32.094 3.08 1 97.06 285 VAL A CA 1
ATOM 2290 C C . VAL A 1 285 ? -4.215 -32.469 4.543 1 97.06 285 VAL A C 1
ATOM 2292 O O . VAL A 1 285 ? -5.277 -33 4.871 1 97.06 285 VAL A O 1
ATOM 2295 N N . GLN A 1 286 ? -3.283 -32.125 5.414 1 98 286 GLN A N 1
ATOM 2296 C CA . GLN A 1 286 ? -3.432 -32.375 6.84 1 98 286 GLN A CA 1
ATOM 2297 C C . GLN A 1 286 ? -4.637 -31.641 7.41 1 98 286 GLN A C 1
ATOM 2299 O O . GLN A 1 286 ? -5.379 -32.188 8.234 1 98 286 GLN A O 1
ATOM 2304 N N . ARG A 1 287 ? -4.781 -30.438 6.965 1 97.12 287 ARG A N 1
ATOM 2305 C CA . ARG A 1 287 ? -5.938 -29.672 7.395 1 97.12 287 ARG A CA 1
ATOM 2306 C C . ARG A 1 287 ? -7.238 -30.344 6.969 1 97.12 287 ARG A C 1
ATOM 2308 O O . ARG A 1 287 ? -8.18 -30.438 7.754 1 97.12 287 ARG A O 1
ATOM 2315 N N . LYS A 1 288 ? -7.32 -30.781 5.707 1 95.12 288 LYS A N 1
ATOM 2316 C CA . LYS A 1 288 ? -8.516 -31.453 5.18 1 95.12 288 LYS A CA 1
ATOM 2317 C C . LYS A 1 288 ? -8.82 -32.719 5.961 1 95.12 288 LYS A C 1
ATOM 2319 O O . LYS A 1 288 ? -9.984 -33.094 6.125 1 95.12 288 LYS A O 1
ATOM 2324 N N . ASP A 1 289 ? -7.793 -33.281 6.5 1 96.44 289 ASP A N 1
ATOM 2325 C CA . ASP A 1 289 ? -7.945 -34.5 7.273 1 96.44 289 ASP A CA 1
ATOM 2326 C C . ASP A 1 289 ? -8.305 -34.219 8.727 1 96.44 289 ASP A C 1
ATOM 2328 O O . ASP A 1 289 ? -8.539 -35.125 9.516 1 96.44 289 ASP A O 1
ATOM 2332 N N . GLY A 1 290 ? -8.273 -32.969 9.086 1 95.25 290 GLY A N 1
ATOM 2333 C CA . GLY A 1 290 ? -8.695 -32.562 10.414 1 95.25 290 GLY A CA 1
ATOM 2334 C C . GLY A 1 290 ? -7.555 -32.469 11.406 1 95.25 290 GLY A C 1
ATOM 2335 O O . GLY A 1 290 ? -7.77 -32.219 12.586 1 95.25 290 GLY A O 1
ATOM 2336 N N . ASP A 1 291 ? -6.344 -32.688 10.992 1 97.19 291 ASP A N 1
ATOM 2337 C CA . ASP A 1 291 ? -5.176 -32.594 11.867 1 97.19 291 ASP A CA 1
ATOM 2338 C C . ASP A 1 291 ? -4.602 -31.172 11.844 1 97.19 291 ASP A C 1
ATOM 2340 O O . ASP A 1 291 ? -3.531 -30.938 11.273 1 97.19 291 ASP A O 1
ATOM 2344 N N . LEU A 1 292 ? -5.133 -30.344 12.539 1 97.06 292 LEU A N 1
ATOM 2345 C CA . LEU A 1 292 ? -4.844 -28.922 12.461 1 97.06 292 LEU A CA 1
ATOM 2346 C C . LEU A 1 292 ? -3.477 -28.609 13.055 1 97.06 292 LEU A C 1
ATOM 2348 O O . LEU A 1 292 ? -2.758 -27.734 12.555 1 97.06 292 LEU A O 1
ATOM 2352 N N . ASP A 1 293 ? -3.094 -29.25 14.125 1 97.19 293 ASP A N 1
ATOM 2353 C CA . ASP A 1 293 ? -1.803 -29 14.758 1 97.19 293 ASP A CA 1
ATOM 2354 C C . ASP A 1 293 ? -0.652 -29.359 13.82 1 97.19 293 ASP A C 1
ATOM 2356 O O . ASP A 1 293 ? 0.286 -28.578 13.656 1 97.19 293 ASP A O 1
ATOM 2360 N N . SER A 1 294 ? -0.793 -30.531 13.203 1 97.75 294 SER A N 1
ATOM 2361 C CA . SER A 1 294 ? 0.23 -30.922 12.234 1 97.75 294 SER A CA 1
ATOM 2362 C C . SER A 1 294 ? 0.238 -29.969 11.031 1 97.75 294 SER A C 1
ATOM 2364 O O . SER A 1 294 ? 1.303 -29.625 10.516 1 97.75 294 SER A O 1
ATOM 2366 N N . ALA A 1 295 ? -0.953 -29.609 10.602 1 98.19 295 ALA A N 1
ATOM 2367 C CA . ALA A 1 295 ? -1.069 -28.688 9.477 1 98.19 295 ALA A CA 1
ATOM 2368 C C . ALA A 1 295 ? -0.348 -27.375 9.773 1 98.19 295 ALA A C 1
ATOM 2370 O O . ALA A 1 295 ? 0.413 -26.875 8.938 1 98.19 295 ALA A O 1
ATOM 2371 N N . ASP A 1 296 ? -0.543 -26.859 10.977 1 97.75 296 ASP A N 1
ATOM 2372 C CA . ASP A 1 296 ? 0.087 -25.609 11.367 1 97.75 296 ASP A CA 1
ATOM 2373 C C . ASP A 1 296 ? 1.606 -25.75 11.43 1 97.75 296 ASP A C 1
ATOM 2375 O O . ASP A 1 296 ? 2.336 -24.906 10.914 1 97.75 296 ASP A O 1
ATOM 2379 N N . ALA A 1 297 ? 2.039 -26.797 12.039 1 97.94 297 ALA A N 1
ATOM 2380 C CA . ALA A 1 297 ? 3.475 -27.031 12.164 1 97.94 297 ALA A CA 1
ATOM 2381 C C . ALA A 1 297 ? 4.133 -27.172 10.797 1 97.94 297 ALA A C 1
ATOM 2383 O O . ALA A 1 297 ? 5.207 -26.625 10.555 1 97.94 297 ALA A O 1
ATOM 2384 N N . THR A 1 298 ? 3.482 -27.953 9.945 1 98.56 298 THR A N 1
ATOM 2385 C CA . THR A 1 298 ? 4.008 -28.172 8.602 1 98.56 298 THR A CA 1
ATOM 2386 C C . THR A 1 298 ? 4.043 -26.875 7.805 1 98.56 298 THR A C 1
ATOM 2388 O O . THR A 1 298 ? 4.988 -26.641 7.047 1 98.56 298 THR A O 1
ATOM 2391 N N . ALA A 1 299 ? 3 -26.047 7.941 1 98.44 299 ALA A N 1
ATOM 2392 C CA . ALA A 1 299 ? 2.973 -24.75 7.262 1 98.44 299 ALA A CA 1
ATOM 2393 C C . ALA A 1 299 ? 4.133 -23.875 7.715 1 98.44 299 ALA A C 1
ATOM 2395 O O . ALA A 1 299 ? 4.766 -23.203 6.898 1 98.44 299 ALA A O 1
ATOM 2396 N N . ASP A 1 300 ? 4.445 -23.891 8.984 1 97.94 300 ASP A N 1
ATOM 2397 C CA . ASP A 1 300 ? 5.562 -23.125 9.516 1 97.94 300 ASP A CA 1
ATOM 2398 C C . ASP A 1 300 ? 6.895 -23.625 8.961 1 97.94 300 ASP A C 1
ATOM 2400 O O . ASP A 1 300 ? 7.758 -22.812 8.594 1 97.94 300 ASP A O 1
ATOM 2404 N N . GLN A 1 301 ? 6.996 -24.875 8.914 1 97.94 301 GLN A N 1
ATOM 2405 C CA . GLN A 1 301 ? 8.211 -25.469 8.359 1 97.94 301 GLN A CA 1
ATOM 2406 C C . GLN A 1 301 ? 8.352 -25.141 6.879 1 97.94 301 GLN A C 1
ATOM 2408 O O . GLN A 1 301 ? 9.469 -24.922 6.395 1 97.94 301 GLN A O 1
ATOM 2413 N N . ALA A 1 302 ? 7.246 -25.219 6.203 1 98.56 302 ALA A N 1
ATOM 2414 C CA . ALA A 1 302 ? 7.25 -24.875 4.781 1 98.56 302 ALA A CA 1
ATOM 2415 C C . ALA A 1 302 ? 7.734 -23.453 4.559 1 98.56 302 ALA A C 1
ATOM 2417 O O . ALA A 1 302 ? 8.523 -23.188 3.65 1 98.56 302 ALA A O 1
ATOM 2418 N N . LEU A 1 303 ? 7.262 -22.562 5.398 1 97.88 303 LEU A N 1
ATOM 2419 C CA . LEU A 1 303 ? 7.676 -21.172 5.293 1 97.88 303 LEU A CA 1
ATOM 2420 C C . LEU A 1 303 ? 9.172 -21.031 5.527 1 97.88 303 LEU A C 1
ATOM 2422 O O . LEU A 1 303 ? 9.844 -20.266 4.832 1 97.88 303 LEU A O 1
ATOM 2426 N N . LEU A 1 304 ? 9.703 -21.766 6.5 1 96.94 304 LEU A N 1
ATOM 2427 C CA . LEU A 1 304 ? 11.141 -21.75 6.766 1 96.94 304 LEU A CA 1
ATOM 2428 C C . LEU A 1 304 ? 11.922 -22.266 5.562 1 96.94 304 LEU A C 1
ATOM 2430 O O . LEU A 1 304 ? 12.969 -21.703 5.219 1 96.94 304 LEU A O 1
ATOM 2434 N N . ALA A 1 305 ? 11.398 -23.281 4.961 1 97.69 305 ALA A N 1
ATOM 2435 C CA . ALA A 1 305 ? 12.039 -23.812 3.76 1 97.69 305 ALA A CA 1
ATOM 2436 C C . ALA A 1 305 ? 12.047 -22.781 2.635 1 97.69 305 ALA A C 1
ATOM 2438 O O . ALA A 1 305 ? 13.016 -22.688 1.884 1 97.69 305 ALA A O 1
ATOM 2439 N N . LEU A 1 306 ? 10.945 -22.078 2.477 1 97.56 306 LEU A N 1
ATOM 2440 C CA . LEU A 1 306 ? 10.883 -21.031 1.463 1 97.56 306 LEU A CA 1
ATOM 2441 C C . LEU A 1 306 ? 11.898 -19.938 1.753 1 97.56 306 LEU A C 1
ATOM 2443 O O . LEU A 1 306 ? 12.562 -19.438 0.838 1 97.56 306 LEU A O 1
ATOM 2447 N N . GLN A 1 307 ? 12.047 -19.625 3 1 94.12 307 GLN A N 1
ATOM 2448 C CA . GLN A 1 307 ? 13.031 -18.625 3.395 1 94.12 307 GLN A CA 1
ATOM 2449 C C . GLN A 1 307 ? 14.445 -19.094 3.07 1 94.12 307 GLN A C 1
ATOM 2451 O O . GLN A 1 307 ? 15.273 -18.312 2.607 1 94.12 307 GLN A O 1
ATOM 2456 N N . GLU A 1 308 ? 14.695 -20.328 3.287 1 94.69 308 GLU A N 1
ATOM 2457 C CA . GLU A 1 308 ? 15.977 -20.906 2.912 1 94.69 308 GLU A CA 1
ATOM 2458 C C . GLU A 1 308 ? 16.219 -20.766 1.412 1 94.69 308 GLU A C 1
ATOM 2460 O O . GLU A 1 308 ? 17.344 -20.484 0.986 1 94.69 308 GLU A O 1
ATOM 2465 N N . SER A 1 309 ? 15.211 -20.984 0.688 1 94.69 309 SER A N 1
ATOM 2466 C CA . SER A 1 309 ? 15.312 -20.875 -0.763 1 94.69 309 SER A CA 1
ATOM 2467 C C . SER A 1 309 ? 15.664 -19.438 -1.18 1 94.69 309 SER A C 1
ATOM 2469 O O . SER A 1 309 ? 16.562 -19.234 -1.994 1 94.69 309 SER A O 1
ATOM 2471 N N . THR A 1 310 ? 14.945 -18.484 -0.636 1 91.81 310 THR A N 1
ATOM 2472 C CA . THR A 1 310 ? 15.148 -17.094 -1.022 1 91.81 310 THR A CA 1
ATOM 2473 C C . THR A 1 310 ? 16.531 -16.609 -0.588 1 91.81 310 THR A C 1
ATOM 2475 O O . THR A 1 310 ? 17.141 -15.766 -1.258 1 91.81 310 THR A O 1
ATOM 2478 N N . GLU A 1 311 ? 17.047 -17.078 0.468 1 87.75 311 GLU A N 1
ATOM 2479 C CA . GLU A 1 311 ? 18.375 -16.719 0.945 1 87.75 311 GLU A CA 1
ATOM 2480 C C . GLU A 1 311 ? 19.469 -17.312 0.049 1 87.75 311 GLU A C 1
ATOM 2482 O O . GLU A 1 311 ? 20.516 -16.703 -0.142 1 87.75 311 GLU A O 1
ATOM 2487 N N . ALA A 1 312 ? 19.188 -18.438 -0.447 1 89.38 312 ALA A N 1
ATOM 2488 C CA . ALA A 1 312 ? 20.156 -19.125 -1.29 1 89.38 312 ALA A CA 1
ATOM 2489 C C . ALA A 1 312 ? 20.125 -18.578 -2.715 1 89.38 312 ALA A C 1
ATOM 2491 O O . ALA A 1 312 ? 21.109 -18.719 -3.455 1 89.38 312 ALA A O 1
ATOM 2492 N N . ALA A 1 313 ? 18.969 -18.016 -3.082 1 88.19 313 ALA A N 1
ATOM 2493 C CA . ALA A 1 313 ? 18.797 -17.547 -4.453 1 88.19 313 ALA A CA 1
ATOM 2494 C C . ALA A 1 313 ? 19.781 -16.422 -4.777 1 88.19 313 ALA A C 1
ATOM 2496 O O . ALA A 1 313 ? 20.047 -15.555 -3.943 1 88.19 313 ALA A O 1
ATOM 2497 N N . PRO A 1 314 ? 20.406 -16.547 -5.836 1 78.19 314 PRO A N 1
ATOM 2498 C CA . PRO A 1 314 ? 21.328 -15.477 -6.223 1 78.19 314 PRO A CA 1
ATOM 2499 C C . PRO A 1 314 ? 20.641 -14.125 -6.391 1 78.19 314 PRO A C 1
ATOM 2501 O O . PRO A 1 314 ? 19.719 -14 -7.207 1 78.19 314 PRO A O 1
ATOM 2504 N N . ILE A 1 315 ? 20.781 -13.297 -5.32 1 71.69 315 ILE A N 1
ATOM 2505 C CA . ILE A 1 315 ? 20.125 -12 -5.41 1 71.69 315 ILE A CA 1
ATOM 2506 C C . ILE A 1 315 ? 21.172 -10.891 -5.504 1 71.69 315 ILE A C 1
ATOM 2508 O O . ILE A 1 315 ? 22.156 -10.891 -4.766 1 71.69 315 ILE A O 1
ATOM 2512 N N . SER A 1 316 ? 21.016 -10.031 -6.523 1 58.66 316 SER A N 1
ATOM 2513 C CA . SER A 1 316 ? 21.922 -8.898 -6.684 1 58.66 316 SER A CA 1
ATOM 2514 C C . SER A 1 316 ? 21.547 -7.75 -5.758 1 58.66 316 SER A C 1
ATOM 2516 O O . SER A 1 316 ? 22.375 -6.879 -5.465 1 58.66 316 SER A O 1
ATOM 2518 N N . TYR A 1 317 ? 20.312 -7.738 -5.172 1 57.84 317 TYR A N 1
ATOM 2519 C CA . TYR A 1 317 ? 19.828 -6.469 -4.641 1 57.84 317 TYR A CA 1
ATOM 2520 C C . TYR A 1 317 ? 19.703 -6.531 -3.123 1 57.84 317 TYR A C 1
ATOM 2522 O O . TYR A 1 317 ? 19.281 -5.559 -2.49 1 57.84 317 TYR A O 1
ATOM 2530 N N . ARG A 1 318 ? 20.203 -7.586 -2.352 1 60.12 318 ARG A N 1
ATOM 2531 C CA . ARG A 1 318 ? 19.969 -7.73 -0.917 1 60.12 318 ARG A CA 1
ATOM 2532 C C . ARG A 1 318 ? 20.656 -6.602 -0.143 1 60.12 318 ARG A C 1
ATOM 2534 O O . ARG A 1 318 ? 20.188 -6.223 0.936 1 60.12 318 ARG A O 1
ATOM 2541 N N . SER A 1 319 ? 21.656 -6.074 -0.69 1 59 319 SER A N 1
ATOM 2542 C CA . SER A 1 319 ? 22.469 -5.086 0.011 1 59 319 SER A CA 1
ATOM 2543 C C . SER A 1 319 ? 21.719 -3.775 0.195 1 59 319 SER A C 1
ATOM 2545 O O . SER A 1 319 ? 22.141 -2.908 0.957 1 59 319 SER A O 1
ATOM 2547 N N . LYS A 1 320 ? 20.391 -3.764 -0.167 1 68.69 320 LYS A N 1
ATOM 2548 C CA . LYS A 1 320 ? 19.797 -2.432 -0.199 1 68.69 320 LYS A CA 1
ATOM 2549 C C . LYS A 1 320 ? 18.703 -2.289 0.863 1 68.69 320 LYS A C 1
ATOM 2551 O O . LYS A 1 320 ? 17.984 -1.29 0.891 1 68.69 320 LYS A O 1
ATOM 2556 N N . PHE A 1 321 ? 18.766 -3.283 1.909 1 78.75 321 PHE A N 1
ATOM 2557 C CA . PHE A 1 321 ? 17.75 -3.16 2.955 1 78.75 321 PHE A CA 1
ATOM 2558 C C . PHE A 1 321 ? 18.062 -1.985 3.875 1 78.75 321 PHE A C 1
ATOM 2560 O O . PHE A 1 321 ? 19.203 -1.835 4.332 1 78.75 321 PHE A O 1
ATOM 2567 N N . ILE A 1 322 ? 17.094 -1.222 4.133 1 85.94 322 ILE A N 1
ATOM 2568 C CA . ILE A 1 322 ? 17.25 -0.038 4.973 1 85.94 322 ILE A CA 1
ATOM 2569 C C . ILE A 1 322 ? 17.422 -0.457 6.43 1 85.94 322 ILE A C 1
ATOM 2571 O O . ILE A 1 322 ? 18.25 0.093 7.148 1 85.94 322 ILE A O 1
ATOM 2575 N N . MET A 1 323 ? 16.734 -1.555 6.844 1 89.38 323 MET A N 1
ATOM 2576 C CA . MET A 1 323 ? 16.688 -1.998 8.234 1 89.38 323 MET A CA 1
ATOM 2577 C C . MET A 1 323 ? 18.047 -2.559 8.664 1 89.38 323 MET A C 1
ATOM 2579 O O . MET A 1 323 ? 18.297 -2.723 9.852 1 89.38 323 MET A O 1
ATOM 2583 N N . LYS A 1 324 ? 18.844 -2.916 7.68 1 87.06 324 LYS A N 1
ATOM 2584 C CA . LYS A 1 324 ? 20.125 -3.545 7.98 1 87.06 324 LYS A CA 1
ATOM 2585 C C . LYS A 1 324 ? 20.984 -2.646 8.867 1 87.06 324 LYS A C 1
ATOM 2587 O O . LYS A 1 324 ? 21.766 -3.137 9.695 1 87.06 324 LYS A O 1
ATOM 2592 N N . ASP A 1 325 ? 20.844 -1.342 8.734 1 92.31 325 ASP A N 1
ATOM 2593 C CA . ASP A 1 325 ? 21.688 -0.392 9.461 1 92.31 325 ASP A CA 1
ATOM 2594 C C . ASP A 1 325 ? 20.891 0.292 10.578 1 92.31 325 ASP A C 1
ATOM 2596 O O . ASP A 1 325 ? 21.281 1.36 11.055 1 92.31 325 ASP A O 1
ATOM 2600 N N . TRP A 1 326 ? 19.734 -0.34 10.938 1 95.06 326 TRP A N 1
ATOM 2601 C CA . TRP A 1 326 ? 18.953 0.202 12.047 1 95.06 326 TRP A CA 1
ATOM 2602 C C . TRP A 1 326 ? 19.766 0.2 13.336 1 95.06 326 TRP A C 1
ATOM 2604 O O . TRP A 1 326 ? 20.406 -0.799 13.672 1 95.06 326 TRP A O 1
ATOM 2614 N N . ASP A 1 327 ? 19.781 1.317 14.047 1 96.12 327 ASP A N 1
ATOM 2615 C CA . ASP A 1 327 ? 20.422 1.476 15.359 1 96.12 327 ASP A CA 1
ATOM 2616 C C . ASP A 1 327 ? 19.438 2.053 16.375 1 96.12 327 ASP A C 1
ATOM 2618 O O . ASP A 1 327 ? 19.094 3.236 16.312 1 96.12 327 ASP A O 1
ATOM 2622 N N . ASP A 1 328 ? 19.047 1.247 17.312 1 94.94 328 ASP A N 1
ATOM 2623 C CA . ASP A 1 328 ? 18.016 1.633 18.266 1 94.94 328 ASP A CA 1
ATOM 2624 C C . ASP A 1 328 ? 18.406 2.918 19 1 94.94 328 ASP A C 1
ATOM 2626 O O . ASP A 1 328 ? 17.562 3.797 19.203 1 94.94 328 ASP A O 1
ATOM 2630 N N . VAL A 1 329 ? 19.594 3.012 19.375 1 95.31 329 VAL A N 1
ATOM 2631 C CA . VAL A 1 329 ? 20.062 4.145 20.172 1 95.31 329 VAL A CA 1
ATOM 2632 C C . VAL A 1 329 ? 20.047 5.414 19.328 1 95.31 329 VAL A C 1
ATOM 2634 O O . VAL A 1 329 ? 19.5 6.438 19.734 1 95.31 329 VAL A O 1
ATOM 2637 N N . GLU A 1 330 ? 20.594 5.34 18.141 1 96.62 330 GLU A N 1
ATOM 2638 C CA . GLU A 1 330 ? 20.672 6.516 17.281 1 96.62 330 GLU A CA 1
ATOM 2639 C C . GLU A 1 330 ? 19.297 6.965 16.828 1 96.62 330 GLU A C 1
ATOM 2641 O O . GLU A 1 330 ? 19.016 8.164 16.719 1 96.62 330 GLU A O 1
ATOM 2646 N N . VAL A 1 331 ? 18.438 5.965 16.547 1 96.81 331 VAL A N 1
ATOM 2647 C CA . VAL A 1 331 ? 17.094 6.289 16.094 1 96.81 331 VAL A CA 1
ATOM 2648 C C . VAL A 1 331 ? 16.312 6.961 17.219 1 96.81 331 VAL A C 1
ATOM 2650 O O . VAL A 1 331 ? 15.562 7.906 16.984 1 96.81 331 VAL A O 1
ATOM 2653 N N . ARG A 1 332 ? 16.516 6.508 18.438 1 95.31 332 ARG A N 1
ATOM 2654 C CA . ARG A 1 332 ? 15.867 7.117 19.594 1 95.31 332 ARG A CA 1
ATOM 2655 C C . ARG A 1 332 ? 16.344 8.555 19.781 1 95.31 332 ARG A C 1
ATOM 2657 O O . ARG A 1 332 ? 15.562 9.414 20.203 1 95.31 332 ARG A O 1
ATOM 2664 N N . LYS A 1 333 ? 17.531 8.844 19.422 1 95.12 333 LYS A N 1
ATOM 2665 C CA . LYS A 1 333 ? 18.109 10.172 19.609 1 95.12 333 LYS A CA 1
ATOM 2666 C C . LYS A 1 333 ? 17.656 11.133 18.516 1 95.12 333 LYS A C 1
ATOM 2668 O O . LYS A 1 333 ? 17.703 12.352 18.688 1 95.12 333 LYS A O 1
ATOM 2673 N N . ALA A 1 334 ? 17.391 10.578 17.406 1 94 334 ALA A N 1
ATOM 2674 C CA . ALA A 1 334 ? 17.094 11.398 16.234 1 94 334 ALA A CA 1
ATOM 2675 C C . ALA A 1 334 ? 15.781 12.148 16.406 1 94 334 ALA A C 1
ATOM 2677 O O . ALA A 1 334 ? 14.852 11.641 17.031 1 94 334 ALA A O 1
ATOM 2678 N N . MET B 1 1 ? -20.922 39.531 -7.133 1 19.12 1 MET B N 1
ATOM 2679 C CA . MET B 1 1 ? -19.562 39.312 -7.621 1 19.12 1 MET B CA 1
ATOM 2680 C C . MET B 1 1 ? -19.312 37.812 -7.863 1 19.12 1 MET B C 1
ATOM 2682 O O . MET B 1 1 ? -19.391 37 -6.934 1 19.12 1 MET B O 1
ATOM 2686 N N . ARG B 1 2 ? -19.562 37.281 -9.016 1 25.75 2 ARG B N 1
ATOM 2687 C CA . ARG B 1 2 ? -19.547 35.906 -9.484 1 25.75 2 ARG B CA 1
ATOM 2688 C C . ARG B 1 2 ? -18.172 35.25 -9.305 1 25.75 2 ARG B C 1
ATOM 2690 O O . ARG B 1 2 ? -17.188 35.719 -9.898 1 25.75 2 ARG B O 1
ATOM 2697 N N . ARG B 1 3 ? -18.047 34.688 -8.078 1 31.83 3 ARG B N 1
ATOM 2698 C CA . ARG B 1 3 ? -16.828 34 -7.605 1 31.83 3 ARG B CA 1
ATOM 2699 C C . ARG B 1 3 ? -16.328 33 -8.633 1 31.83 3 ARG B C 1
ATOM 2701 O O . ARG B 1 3 ? -17.016 32.031 -8.922 1 31.83 3 ARG B O 1
ATOM 2708 N N . SER B 1 4 ? -15.539 33.406 -9.688 1 30.56 4 SER B N 1
ATOM 2709 C CA . SER B 1 4 ? -15.016 32.688 -10.836 1 30.56 4 SER B CA 1
ATOM 2710 C C . SER B 1 4 ? -14.086 31.547 -10.391 1 30.56 4 SER B C 1
ATOM 2712 O O . SER B 1 4 ? -13.016 31.797 -9.836 1 30.56 4 SER B O 1
ATOM 2714 N N . SER B 1 5 ? -14.633 30.547 -9.93 1 33.06 5 SER B N 1
ATOM 2715 C CA . SER B 1 5 ? -13.891 29.344 -9.609 1 33.06 5 SER B CA 1
ATOM 2716 C C . SER B 1 5 ? -13.188 28.781 -10.836 1 33.06 5 SER B C 1
ATOM 2718 O O . SER B 1 5 ? -13.797 28.641 -11.898 1 33.06 5 SER B O 1
ATOM 2720 N N . ILE B 1 6 ? -11.938 28.922 -11 1 34.62 6 ILE B N 1
ATOM 2721 C CA . ILE B 1 6 ? -11.164 28.406 -12.125 1 34.62 6 ILE B CA 1
ATOM 2722 C C . ILE B 1 6 ? -11.188 26.891 -12.133 1 34.62 6 ILE B C 1
ATOM 2724 O O . ILE B 1 6 ? -10.773 26.25 -11.156 1 34.62 6 ILE B O 1
ATOM 2728 N N . ASP B 1 7 ? -11.969 26.344 -12.961 1 39 7 ASP B N 1
ATOM 2729 C CA . ASP B 1 7 ? -11.945 24.906 -13.234 1 39 7 ASP B CA 1
ATOM 2730 C C . ASP B 1 7 ? -10.617 24.484 -13.844 1 39 7 ASP B C 1
ATOM 2732 O O . ASP B 1 7 ? -10.258 24.922 -14.938 1 39 7 ASP B O 1
ATOM 2736 N N . PRO B 1 8 ? -9.734 23.938 -13.164 1 38.5 8 PRO B N 1
ATOM 2737 C CA . PRO B 1 8 ? -8.43 23.562 -13.727 1 38.5 8 PRO B CA 1
ATOM 2738 C C . PRO B 1 8 ? -8.547 22.797 -15.031 1 38.5 8 PRO B C 1
ATOM 2740 O O . PRO B 1 8 ? -7.613 22.797 -15.836 1 38.5 8 PRO B O 1
ATOM 2743 N N . ALA B 1 9 ? -9.547 21.969 -15.219 1 38.44 9 ALA B N 1
ATOM 2744 C CA . ALA B 1 9 ? -9.734 21.266 -16.484 1 38.44 9 ALA B CA 1
ATOM 2745 C C . ALA B 1 9 ? -10.023 22.234 -17.625 1 38.44 9 ALA B C 1
ATOM 2747 O O . ALA B 1 9 ? -10.062 21.844 -18.781 1 38.44 9 ALA B O 1
ATOM 2748 N N . MET B 1 10 ? -10.469 23.406 -17.375 1 34.25 10 MET B N 1
ATOM 2749 C CA . MET B 1 10 ? -10.906 24.344 -18.406 1 34.25 10 MET B CA 1
ATOM 2750 C C . MET B 1 10 ? -9.711 25.062 -19.047 1 34.25 10 MET B C 1
ATOM 2752 O O . MET B 1 10 ? -9.891 25.922 -19.891 1 34.25 10 MET B O 1
ATOM 2756 N N . VAL B 1 11 ? -8.57 24.859 -18.578 1 34.91 11 VAL B N 1
ATOM 2757 C CA . VAL B 1 11 ? -7.539 25.5 -19.391 1 34.91 11 VAL B CA 1
ATOM 2758 C C . VAL B 1 11 ? -7.391 24.766 -20.719 1 34.91 11 VAL B C 1
ATOM 2760 O O . VAL B 1 11 ? -6.891 23.641 -20.766 1 34.91 11 VAL B O 1
ATOM 2763 N N . GLU B 1 12 ? -8.273 24.953 -21.641 1 32.22 12 GLU B N 1
ATOM 2764 C CA . GLU B 1 12 ? -8.281 24.547 -23.047 1 32.22 12 GLU B CA 1
ATOM 2765 C C . GLU B 1 12 ? -6.949 24.859 -23.719 1 32.22 12 GLU B C 1
ATOM 2767 O O . GLU B 1 12 ? -6.398 25.953 -23.531 1 32.22 12 GLU B O 1
ATOM 2772 N N . ASP B 1 13 ? -6.305 23.781 -24.234 1 34.66 13 ASP B N 1
ATOM 2773 C CA . ASP B 1 13 ? -5.172 23.828 -25.156 1 34.66 13 ASP B CA 1
ATOM 2774 C C . ASP B 1 13 ? -5.473 24.75 -26.344 1 34.66 13 ASP B C 1
ATOM 2776 O O . ASP B 1 13 ? -6.25 24.391 -27.219 1 34.66 13 ASP B O 1
ATOM 2780 N N . ASP B 1 14 ? -5.496 26.031 -26.25 1 31.44 14 ASP B N 1
ATOM 2781 C CA . ASP B 1 14 ? -5.418 26.766 -27.5 1 31.44 14 ASP B CA 1
ATOM 2782 C C . ASP B 1 14 ? -4.168 26.391 -28.281 1 31.44 14 ASP B C 1
ATOM 2784 O O . ASP B 1 14 ? -3.062 26.375 -27.75 1 31.44 14 ASP B O 1
ATOM 2788 N N . ASP B 1 15 ? -4.176 25.781 -29.516 1 32.19 15 ASP B N 1
ATOM 2789 C CA . ASP B 1 15 ? -3.275 25.344 -30.578 1 32.19 15 ASP B CA 1
ATOM 2790 C C . ASP B 1 15 ? -2.336 26.469 -31 1 32.19 15 ASP B C 1
ATOM 2792 O O . ASP B 1 15 ? -1.72 26.406 -32.062 1 32.19 15 ASP B O 1
ATOM 2796 N N . SER B 1 16 ? -2.545 27.766 -30.672 1 33.69 16 SER B N 1
ATOM 2797 C CA . SER B 1 16 ? -1.591 28.641 -31.328 1 33.69 16 SER B CA 1
ATOM 2798 C C . SER B 1 16 ? -0.155 28.266 -30.969 1 33.69 16 SER B C 1
ATOM 2800 O O . SER B 1 16 ? 0.107 27.766 -29.891 1 33.69 16 SER B O 1
ATOM 2802 N N . GLY B 1 17 ? 0.915 28.125 -31.969 1 34.38 17 GLY B N 1
ATOM 2803 C CA . GLY B 1 17 ? 2.314 27.828 -32.219 1 34.38 17 GLY B CA 1
ATOM 2804 C C . GLY B 1 17 ? 3.232 28.266 -31.094 1 34.38 17 GLY B C 1
ATOM 2805 O O . GLY B 1 17 ? 4.453 28.125 -31.188 1 34.38 17 GLY B O 1
ATOM 2806 N N . SER B 1 18 ? 2.959 29.484 -30.641 1 33.72 18 SER B N 1
ATOM 2807 C CA . SER B 1 18 ? 3.994 29.859 -29.672 1 33.72 18 SER B CA 1
ATOM 2808 C C . SER B 1 18 ? 4 28.922 -28.469 1 33.72 18 SER B C 1
ATOM 2810 O O . SER B 1 18 ? 2.979 28.75 -27.812 1 33.72 18 SER B O 1
ATOM 2812 N N . GLU B 1 19 ? 4.734 27.844 -28.594 1 35.12 19 GLU B N 1
ATOM 2813 C CA . GLU B 1 19 ? 5.168 27.031 -27.469 1 35.12 19 GLU B CA 1
ATOM 2814 C C . GLU B 1 19 ? 5.215 27.844 -26.172 1 35.12 19 GLU B C 1
ATOM 2816 O O . GLU B 1 19 ? 5.844 27.422 -25.188 1 35.12 19 GLU B O 1
ATOM 2821 N N . HIS B 1 20 ? 5.105 29.078 -26.297 1 36.91 20 HIS B N 1
ATOM 2822 C CA . HIS B 1 20 ? 5.039 29.859 -25.062 1 36.91 20 HIS B CA 1
ATOM 2823 C C . HIS B 1 20 ? 4.191 29.156 -24.016 1 36.91 20 HIS B C 1
ATOM 2825 O O . HIS B 1 20 ? 3.336 28.328 -24.344 1 36.91 20 HIS B O 1
ATOM 2831 N N . ASP B 1 21 ? 4.352 29.594 -22.438 1 43.66 21 ASP B N 1
ATOM 2832 C CA . ASP B 1 21 ? 4.395 29.203 -21.031 1 43.66 21 ASP B CA 1
ATOM 2833 C C . ASP B 1 21 ? 3.002 28.859 -20.516 1 43.66 21 ASP B C 1
ATOM 2835 O O . ASP B 1 21 ? 2.213 29.75 -20.203 1 43.66 21 ASP B O 1
ATOM 2839 N N . MET B 1 22 ? 2.312 28.219 -21.016 1 45.34 22 MET B N 1
ATOM 2840 C CA . MET B 1 22 ? 1.066 27.781 -20.391 1 45.34 22 MET B CA 1
ATOM 2841 C C . MET B 1 22 ? 1.272 27.531 -18.906 1 45.34 22 MET B C 1
ATOM 2843 O O . MET B 1 22 ? 0.376 27.781 -18.094 1 45.34 22 MET B O 1
ATOM 2847 N N . GLY B 1 23 ? 2.518 26.984 -18.656 1 54.66 23 GLY B N 1
ATOM 2848 C CA . GLY B 1 23 ? 2.945 26.766 -17.281 1 54.66 23 GLY B CA 1
ATOM 2849 C C . GLY B 1 23 ? 3.127 28.062 -16.516 1 54.66 23 GLY B C 1
ATOM 2850 O O . GLY B 1 23 ? 2.725 28.156 -15.352 1 54.66 23 GLY B O 1
ATOM 2851 N N . ASP B 1 24 ? 3.723 29.094 -17.234 1 60.91 24 ASP B N 1
ATOM 2852 C CA . ASP B 1 24 ? 3.938 30.391 -16.609 1 60.91 24 ASP B CA 1
ATOM 2853 C C . ASP B 1 24 ? 2.617 31.141 -16.438 1 60.91 24 ASP B C 1
ATOM 2855 O O . ASP B 1 24 ? 2.402 31.797 -15.406 1 60.91 24 ASP B O 1
ATOM 2859 N N . ASP B 1 25 ? 1.765 30.859 -17.375 1 76.88 25 ASP B N 1
ATOM 2860 C CA . ASP B 1 25 ? 0.469 31.531 -17.281 1 76.88 25 ASP B CA 1
ATOM 2861 C C . ASP B 1 25 ? -0.359 30.984 -16.125 1 76.88 25 ASP B C 1
ATOM 2863 O O . ASP B 1 25 ? -1.04 31.734 -15.43 1 76.88 25 ASP B O 1
ATOM 2867 N N . PHE B 1 26 ? -0.081 29.766 -15.898 1 83.69 26 PHE B N 1
ATOM 2868 C CA . PHE B 1 26 ? -0.848 29.156 -14.82 1 83.69 26 PHE B CA 1
ATOM 2869 C C . PHE B 1 26 ? -0.424 29.703 -13.469 1 83.69 26 PHE B C 1
ATOM 2871 O O . PHE B 1 26 ? -1.269 30.094 -12.656 1 83.69 26 PHE B O 1
ATOM 2878 N N . TYR B 1 27 ? 0.823 29.906 -13.344 1 86.94 27 TYR B N 1
ATOM 2879 C CA . TYR B 1 27 ? 1.36 30.484 -12.117 1 86.94 27 TYR B CA 1
ATOM 2880 C C . TYR B 1 27 ? 0.873 31.906 -11.922 1 86.94 27 TYR B C 1
ATOM 2882 O O . TYR B 1 27 ? 0.406 32.281 -10.836 1 86.94 27 TYR B O 1
ATOM 2890 N N . TYR B 1 28 ? 0.812 32.625 -12.984 1 89.06 28 TYR B N 1
ATOM 2891 C CA . TYR B 1 28 ? 0.445 34.062 -12.922 1 89.06 28 TYR B CA 1
ATOM 2892 C C . TYR B 1 28 ? -1.048 34.219 -12.664 1 89.06 28 TYR B C 1
ATOM 2894 O O . TYR B 1 28 ? -1.479 35.219 -12.102 1 89.06 28 TYR B O 1
ATOM 2902 N N . GLN B 1 29 ? -1.784 33.25 -12.961 1 89.81 29 GLN B N 1
ATOM 2903 C CA . GLN B 1 29 ? -3.23 33.312 -12.781 1 89.81 29 GLN B CA 1
ATOM 2904 C C . GLN B 1 29 ? -3.633 32.844 -11.383 1 89.81 29 GLN B C 1
ATOM 2906 O O . GLN B 1 29 ? -4.582 33.375 -10.805 1 89.81 29 GLN B O 1
ATOM 2911 N N . VAL B 1 30 ? -2.867 32.031 -10.836 1 91.75 30 VAL B N 1
ATOM 2912 C CA . VAL B 1 30 ? -3.312 31.312 -9.641 1 91.75 30 VAL B CA 1
ATOM 2913 C C . VAL B 1 30 ? -2.783 32.031 -8.391 1 91.75 30 VAL B C 1
ATOM 2915 O O . VAL B 1 30 ? -3.496 32.156 -7.395 1 91.75 30 VAL B O 1
ATOM 2918 N N . VAL B 1 31 ? -1.603 32.531 -8.406 1 92.38 31 VAL B N 1
ATOM 2919 C CA . VAL B 1 31 ? -0.896 33.062 -7.242 1 92.38 31 VAL B CA 1
ATOM 2920 C C . VAL B 1 31 ? -1.65 34.25 -6.672 1 92.38 31 VAL B C 1
ATOM 2922 O O . VAL B 1 31 ? -1.792 34.375 -5.453 1 92.38 31 VAL B O 1
ATOM 2925 N N . PRO B 1 32 ? -2.291 35.062 -7.523 1 92.19 32 PRO B N 1
ATOM 2926 C CA . PRO B 1 32 ? -3.02 36.219 -6.973 1 92.19 32 PRO B CA 1
ATOM 2927 C C . PRO B 1 32 ? -4.27 35.812 -6.199 1 92.19 32 PRO B C 1
ATOM 2929 O O . PRO B 1 32 ? -4.773 36.562 -5.379 1 92.19 32 PRO B O 1
ATOM 2932 N N . LEU B 1 33 ? -4.715 34.625 -6.402 1 90.88 33 LEU B N 1
ATOM 2933 C CA . LEU B 1 33 ? -5.91 34.125 -5.719 1 90.88 33 LEU B CA 1
ATOM 2934 C C . LEU B 1 33 ? -5.68 34.062 -4.215 1 90.88 33 LEU B C 1
ATOM 2936 O O . LEU B 1 33 ? -6.637 34.062 -3.436 1 90.88 33 LEU B O 1
ATOM 2940 N N . VAL B 1 34 ? -4.422 34.031 -3.85 1 94.5 34 VAL B N 1
ATOM 2941 C CA . VAL B 1 34 ? -4.137 33.875 -2.426 1 94.5 34 VAL B CA 1
ATOM 2942 C C . VAL B 1 34 ? -3.465 35.156 -1.896 1 94.5 34 VAL B C 1
ATOM 2944 O O . VAL B 1 34 ? -2.896 35.156 -0.801 1 94.5 34 VAL B O 1
ATOM 2947 N N . GLY B 1 35 ? -3.443 36.219 -2.713 1 93.5 35 GLY B N 1
ATOM 2948 C CA . GLY B 1 35 ? -2.928 37.5 -2.275 1 93.5 35 GLY B CA 1
ATOM 2949 C C . GLY B 1 35 ? -1.436 37.656 -2.5 1 93.5 35 GLY B C 1
ATOM 2950 O O . GLY B 1 35 ? -0.799 38.531 -1.907 1 93.5 35 GLY B O 1
ATOM 2951 N N . LEU B 1 36 ? -0.855 36.812 -3.295 1 93.31 36 LEU B N 1
ATOM 2952 C CA . LEU B 1 36 ? 0.564 36.875 -3.617 1 93.31 36 LEU B CA 1
ATOM 2953 C C . LEU B 1 36 ? 0.776 37.562 -4.965 1 93.31 36 LEU B C 1
ATOM 2955 O O . LEU B 1 36 ? -0.113 37.562 -5.82 1 93.31 36 LEU B O 1
ATOM 2959 N N . LEU B 1 37 ? 1.933 38.156 -5.062 1 93 37 LEU B N 1
ATOM 2960 C CA . LEU B 1 37 ? 2.291 38.781 -6.32 1 93 37 LEU B CA 1
ATOM 2961 C C . LEU B 1 37 ? 3.141 37.875 -7.184 1 93 37 LEU B C 1
ATOM 2963 O O . LEU B 1 37 ? 4.227 37.438 -6.773 1 93 37 LEU B O 1
ATOM 2967 N N . PRO B 1 38 ? 2.654 37.562 -8.359 1 90.88 38 PRO B N 1
ATOM 2968 C CA . PRO B 1 38 ? 3.396 36.625 -9.211 1 90.88 38 PRO B CA 1
ATOM 2969 C C . PRO B 1 38 ? 4.832 37.094 -9.469 1 90.88 38 PRO B C 1
ATOM 2971 O O . PRO B 1 38 ? 5.738 36.25 -9.555 1 90.88 38 PRO B O 1
ATOM 2974 N N . GLU B 1 39 ? 5.098 38.344 -9.562 1 89.62 39 GLU B N 1
ATOM 2975 C CA . GLU B 1 39 ? 6.41 38.906 -9.891 1 89.62 39 GLU B CA 1
ATOM 2976 C C . GLU B 1 39 ? 7.418 38.625 -8.773 1 89.62 39 GLU B C 1
ATOM 2978 O O . GLU B 1 39 ? 8.625 38.688 -9 1 89.62 39 GLU B O 1
ATOM 2983 N N . GLN B 1 40 ? 6.973 38.344 -7.645 1 88.69 40 GLN B N 1
ATOM 2984 C CA . GLN B 1 40 ? 7.848 38.156 -6.496 1 88.69 40 GLN B CA 1
ATOM 2985 C C . GLN B 1 40 ? 8.297 36.688 -6.383 1 88.69 40 GLN B C 1
ATOM 2987 O O . GLN B 1 40 ? 9.102 36.344 -5.516 1 88.69 40 GLN B O 1
ATOM 2992 N N . GLU B 1 41 ? 7.766 35.875 -7.164 1 87.12 41 GLU B N 1
ATOM 2993 C CA . GLU B 1 41 ? 8.164 34.469 -7.215 1 87.12 41 GLU B CA 1
ATOM 2994 C C . GLU B 1 41 ? 8.195 33.875 -5.82 1 87.12 41 GLU B C 1
ATOM 2996 O O . GLU B 1 41 ? 9.18 33.219 -5.441 1 87.12 41 GLU B O 1
ATOM 3001 N N . LEU B 1 42 ? 7.227 34.219 -4.961 1 86.94 42 LEU B N 1
ATOM 3002 C CA . LEU B 1 42 ? 6.934 33.656 -3.654 1 86.94 42 LEU B CA 1
ATOM 3003 C C . LEU B 1 42 ? 7.844 34.25 -2.584 1 86.94 42 LEU B C 1
ATOM 3005 O O . LEU B 1 42 ? 7.859 33.781 -1.445 1 86.94 42 LEU B O 1
ATOM 3009 N N . HIS B 1 43 ? 8.594 35.25 -2.826 1 84.12 43 HIS B N 1
ATOM 3010 C CA . HIS B 1 43 ? 9.391 35.938 -1.804 1 84.12 43 HIS B CA 1
ATOM 3011 C C . HIS B 1 43 ? 8.5 36.656 -0.795 1 84.12 43 HIS B C 1
ATOM 3013 O O . HIS B 1 43 ? 8.945 37 0.302 1 84.12 43 HIS B O 1
ATOM 3019 N N . ASP B 1 44 ? 7.238 36.844 -1.161 1 88 44 ASP B N 1
ATOM 3020 C CA . ASP B 1 44 ? 6.285 37.531 -0.293 1 88 44 ASP B CA 1
ATOM 3021 C C . ASP B 1 44 ? 5.398 36.531 0.448 1 88 44 ASP B C 1
ATOM 3023 O O . ASP B 1 44 ? 4.418 36.906 1.083 1 88 44 ASP B O 1
ATOM 3027 N N . ILE B 1 45 ? 5.785 35.281 0.35 1 89.56 45 ILE B N 1
ATOM 3028 C CA . ILE B 1 45 ? 4.961 34.281 0.992 1 89.56 45 ILE B CA 1
ATOM 3029 C C . ILE B 1 45 ? 5.184 34.312 2.502 1 89.56 45 ILE B C 1
ATOM 3031 O O . ILE B 1 45 ? 6.309 34.5 2.967 1 89.56 45 ILE B O 1
ATOM 3035 N N . GLY B 1 46 ? 4.039 34.312 3.299 1 88.94 46 GLY B N 1
ATOM 3036 C CA . GLY B 1 46 ? 4.168 34.188 4.742 1 88.94 46 GLY B CA 1
ATOM 3037 C C . GLY B 1 46 ? 4.695 32.812 5.168 1 88.94 46 GLY B C 1
ATOM 3038 O O . GLY B 1 46 ? 4.812 31.906 4.348 1 88.94 46 GLY B O 1
ATOM 3039 N N . THR B 1 47 ? 5.082 32.719 6.465 1 88.81 47 THR B N 1
ATOM 3040 C CA . THR B 1 47 ? 5.641 31.469 6.934 1 88.81 47 THR B CA 1
ATOM 3041 C C . THR B 1 47 ? 4.91 30.984 8.18 1 88.81 47 THR B C 1
ATOM 3043 O O . THR B 1 47 ? 4.258 31.766 8.867 1 88.81 47 THR B O 1
ATOM 3046 N N . LEU B 1 48 ? 4.891 29.734 8.367 1 89.94 48 LEU B N 1
ATOM 3047 C CA . LEU B 1 48 ? 4.426 29.078 9.594 1 89.94 48 LEU B CA 1
ATOM 3048 C C . LEU B 1 48 ? 5.453 28.078 10.094 1 89.94 48 LEU B C 1
ATOM 3050 O O . LEU B 1 48 ? 6.148 27.438 9.289 1 89.94 48 LEU B O 1
ATOM 3054 N N . GLU B 1 49 ? 5.531 27.984 11.344 1 89.94 49 GLU B N 1
ATOM 3055 C CA . GLU B 1 49 ? 6.512 27.062 11.914 1 89.94 49 GLU B CA 1
ATOM 3056 C C . GLU B 1 49 ? 6.023 25.609 11.844 1 89.94 49 GLU B C 1
ATOM 3058 O O . GLU B 1 49 ? 4.883 25.328 12.203 1 89.94 49 GLU B O 1
ATOM 3063 N N . ILE B 1 50 ? 6.871 24.812 11.32 1 92.44 50 ILE B N 1
ATOM 3064 C CA . ILE B 1 50 ? 6.602 23.375 11.289 1 92.44 50 ILE B CA 1
ATOM 3065 C C . ILE B 1 50 ? 7.27 22.703 12.477 1 92.44 50 ILE B C 1
ATOM 3067 O O . ILE B 1 50 ? 8.414 23.016 12.82 1 92.44 50 ILE B O 1
ATOM 3071 N N . HIS B 1 51 ? 6.566 21.859 13.117 1 93.94 51 HIS B N 1
ATOM 3072 C CA . HIS B 1 51 ? 7.055 21.141 14.289 1 93.94 51 HIS B CA 1
ATOM 3073 C C . HIS B 1 51 ? 7.164 19.641 14.016 1 93.94 51 HIS B C 1
ATOM 3075 O O . HIS B 1 51 ? 6.738 19.172 12.953 1 93.94 51 HIS B O 1
ATOM 3081 N N . ARG B 1 52 ? 7.824 19.047 14.914 1 95.12 52 ARG B N 1
ATOM 3082 C CA . ARG B 1 52 ? 7.859 17.578 14.93 1 95.12 52 ARG B CA 1
ATOM 3083 C C . ARG B 1 52 ? 7.043 17.031 16.094 1 95.12 52 ARG B C 1
ATOM 3085 O O . ARG B 1 52 ? 7.133 17.516 17.219 1 95.12 52 ARG B O 1
ATOM 3092 N N . SER B 1 53 ? 6.207 16.141 15.766 1 97.69 53 SER B N 1
ATOM 3093 C CA . SER B 1 53 ? 5.562 15.312 16.781 1 97.69 53 SER B CA 1
ATOM 3094 C C . SER B 1 53 ? 6.262 13.961 16.922 1 97.69 53 SER B C 1
ATOM 3096 O O . SER B 1 53 ? 6.211 13.133 16.016 1 97.69 53 SER B O 1
ATOM 3098 N N . ARG B 1 54 ? 6.855 13.805 18.047 1 97.94 54 ARG B N 1
ATOM 3099 C CA . ARG B 1 54 ? 7.637 12.594 18.25 1 97.94 54 ARG B CA 1
ATOM 3100 C C . ARG B 1 54 ? 6.734 11.367 18.312 1 97.94 54 ARG B C 1
ATOM 3102 O O . ARG B 1 54 ? 5.867 11.266 19.188 1 97.94 54 ARG B O 1
ATOM 3109 N N . ILE B 1 55 ? 6.953 10.469 17.391 1 96.94 55 ILE B N 1
ATOM 3110 C CA . ILE B 1 55 ? 6.176 9.234 17.391 1 96.94 55 ILE B CA 1
ATOM 3111 C C . ILE B 1 55 ? 6.945 8.133 18.125 1 96.94 55 ILE B C 1
ATOM 3113 O O . ILE B 1 55 ? 8.18 8.172 18.188 1 96.94 55 ILE B O 1
ATOM 3117 N N . PRO B 1 56 ? 6.262 7.18 18.672 1 97.62 56 PRO B N 1
ATOM 3118 C CA . PRO B 1 56 ? 6.957 6.043 19.281 1 97.62 56 PRO B CA 1
ATOM 3119 C C . PRO B 1 56 ? 7.934 5.367 18.328 1 97.62 56 PRO B C 1
ATOM 3121 O O . PRO B 1 56 ? 7.641 5.227 17.125 1 97.62 56 PRO B O 1
ATOM 3124 N N . THR B 1 57 ? 9.031 4.938 18.875 1 96.75 57 THR B N 1
ATOM 3125 C CA . THR B 1 57 ? 10.086 4.348 18.062 1 96.75 57 THR B CA 1
ATOM 3126 C C . THR B 1 57 ? 9.594 3.078 17.375 1 96.75 57 THR B C 1
ATOM 3128 O O . THR B 1 57 ? 9.961 2.801 16.234 1 96.75 57 THR B O 1
ATOM 3131 N N . GLN B 1 58 ? 8.758 2.381 18.031 1 94.38 58 GLN B N 1
ATOM 3132 C CA . GLN B 1 58 ? 8.234 1.146 17.453 1 94.38 58 GLN B CA 1
ATOM 3133 C C . GLN B 1 58 ? 7.383 1.432 16.219 1 94.38 58 GLN B C 1
ATOM 3135 O O . GLN B 1 58 ? 7.398 0.664 15.25 1 94.38 58 GLN B O 1
ATOM 3140 N N . LEU B 1 59 ? 6.664 2.457 16.297 1 93.81 59 LEU B N 1
ATOM 3141 C CA . LEU B 1 59 ? 5.871 2.863 15.141 1 93.81 59 LEU B CA 1
ATOM 3142 C C . LEU B 1 59 ? 6.77 3.209 13.961 1 93.81 59 LEU B C 1
ATOM 3144 O O . LEU B 1 59 ? 6.516 2.77 12.836 1 93.81 59 LEU B O 1
ATOM 3148 N N . PHE B 1 60 ? 7.816 3.984 14.203 1 96 60 PHE B N 1
ATOM 3149 C CA . PHE B 1 60 ? 8.742 4.344 13.141 1 96 60 PHE B CA 1
ATOM 3150 C C . PHE B 1 60 ? 9.445 3.107 12.586 1 96 60 PHE B C 1
ATOM 3152 O O . PHE B 1 60 ? 9.648 2.994 11.375 1 96 60 PHE B O 1
ATOM 3159 N N . ARG B 1 61 ? 9.766 2.217 13.438 1 94.75 61 ARG B N 1
ATOM 3160 C CA . ARG B 1 61 ? 10.375 0.968 13 1 94.75 61 ARG B CA 1
ATOM 3161 C C . ARG B 1 61 ? 9.484 0.237 12 1 94.75 61 ARG B C 1
ATOM 3163 O O . ARG B 1 61 ? 9.961 -0.286 10.992 1 94.75 61 ARG B O 1
ATOM 3170 N N . SER B 1 62 ? 8.195 0.214 12.297 1 89 62 SER B N 1
ATOM 3171 C CA . SER B 1 62 ? 7.242 -0.439 11.406 1 89 62 SER B CA 1
ATOM 3172 C C . SER B 1 62 ? 7.227 0.224 10.031 1 89 62 SER B C 1
ATOM 3174 O O . SER B 1 62 ? 7.051 -0.449 9.016 1 89 62 SER B O 1
ATOM 3176 N N . ILE B 1 63 ? 7.387 1.514 10.008 1 90.31 63 ILE B N 1
ATOM 3177 C CA . ILE B 1 63 ? 7.426 2.248 8.742 1 90.31 63 ILE B CA 1
ATOM 3178 C C . ILE B 1 63 ? 8.641 1.803 7.926 1 90.31 63 ILE B C 1
ATOM 3180 O O . ILE B 1 63 ? 8.516 1.5 6.738 1 90.31 63 ILE B O 1
ATOM 3184 N N . VAL B 1 64 ? 9.781 1.69 8.562 1 90.75 64 VAL B N 1
ATOM 3185 C CA . VAL B 1 64 ? 11.016 1.337 7.871 1 90.75 64 VAL B CA 1
ATOM 3186 C C . VAL B 1 64 ? 10.945 -0.109 7.387 1 90.75 64 VAL B C 1
ATOM 3188 O O . VAL B 1 64 ? 11.375 -0.419 6.273 1 90.75 64 VAL B O 1
ATOM 3191 N N . VAL B 1 65 ? 10.375 -0.946 8.211 1 85.56 65 VAL B N 1
ATOM 3192 C CA . VAL B 1 65 ? 10.203 -2.342 7.82 1 85.56 65 VAL B CA 1
ATOM 3193 C C . VAL B 1 65 ? 9.328 -2.426 6.57 1 85.56 65 VAL B C 1
ATOM 3195 O O . VAL B 1 65 ? 9.641 -3.176 5.641 1 85.56 65 VAL B O 1
ATOM 3198 N N . ASP B 1 66 ? 8.32 -1.668 6.562 1 81.12 66 ASP B N 1
ATOM 3199 C CA . ASP B 1 66 ? 7.426 -1.674 5.406 1 81.12 66 ASP B CA 1
ATOM 3200 C C . ASP B 1 66 ? 8.141 -1.166 4.16 1 81.12 66 ASP B C 1
ATOM 3202 O O . ASP B 1 66 ? 7.867 -1.623 3.047 1 81.12 66 ASP B O 1
ATOM 3206 N N . MET B 1 67 ? 8.984 -0.224 4.367 1 82.69 67 MET B N 1
ATOM 3207 C CA . MET B 1 67 ? 9.75 0.273 3.23 1 82.69 67 MET B CA 1
ATOM 3208 C C . MET B 1 67 ? 10.625 -0.828 2.643 1 82.69 67 MET B C 1
ATOM 3210 O O . MET B 1 67 ? 10.742 -0.948 1.422 1 82.69 67 MET B O 1
ATOM 3214 N N . ASP B 1 68 ? 11.234 -1.569 3.506 1 80.75 68 ASP B N 1
ATOM 3215 C CA . ASP B 1 68 ? 12.047 -2.695 3.045 1 80.75 68 ASP B CA 1
ATOM 3216 C C . ASP B 1 68 ? 11.195 -3.699 2.27 1 80.75 68 ASP B C 1
ATOM 3218 O O . ASP B 1 68 ? 11.633 -4.238 1.25 1 80.75 68 ASP B O 1
ATOM 3222 N N . ILE B 1 69 ? 9.992 -3.885 2.816 1 76.81 69 ILE B N 1
ATOM 3223 C CA . ILE B 1 69 ? 9.094 -4.812 2.146 1 76.81 69 ILE B CA 1
ATOM 3224 C C . ILE B 1 69 ? 8.758 -4.293 0.75 1 76.81 69 ILE B C 1
ATOM 3226 O O . ILE B 1 69 ? 8.75 -5.059 -0.217 1 76.81 69 ILE B O 1
ATOM 3230 N N . MET B 1 70 ? 8.586 -3.08 0.682 1 77.12 70 MET B N 1
ATOM 3231 C CA . MET B 1 70 ? 8.273 -2.488 -0.617 1 77.12 70 MET B CA 1
ATOM 3232 C C . MET B 1 70 ? 9.484 -2.553 -1.545 1 77.12 70 MET B C 1
ATOM 3234 O O . MET B 1 70 ? 9.336 -2.74 -2.754 1 77.12 70 MET B O 1
ATOM 3238 N N . LEU B 1 71 ? 10.656 -2.371 -0.926 1 74.31 71 LEU B N 1
ATOM 3239 C CA . LEU B 1 71 ? 11.891 -2.49 -1.705 1 74.31 71 LEU B CA 1
ATOM 3240 C C . LEU B 1 71 ? 12.016 -3.889 -2.301 1 74.31 71 LEU B C 1
ATOM 3242 O O . LEU B 1 71 ? 12.461 -4.043 -3.441 1 74.31 71 LEU B O 1
ATOM 3246 N N . MET B 1 72 ? 11.617 -4.762 -1.515 1 72.38 72 MET B N 1
ATOM 3247 C CA . MET B 1 72 ? 11.688 -6.152 -1.962 1 72.38 72 MET B CA 1
ATOM 3248 C C . MET B 1 72 ? 10.719 -6.402 -3.113 1 72.38 72 MET B C 1
ATOM 3250 O O . MET B 1 72 ? 11.016 -7.188 -4.016 1 72.38 72 MET B O 1
ATOM 3254 N N . GLN B 1 73 ? 9.641 -5.637 -3.01 1 71.06 73 GLN B N 1
ATOM 3255 C CA . GLN B 1 73 ? 8.586 -5.887 -3.988 1 71.06 73 GLN B CA 1
ATOM 3256 C C . GLN B 1 73 ? 8.828 -5.094 -5.27 1 71.06 73 GLN B C 1
ATOM 3258 O O . GLN B 1 73 ? 8.641 -5.613 -6.371 1 71.06 73 GLN B O 1
ATOM 3263 N N . TYR B 1 74 ? 9.211 -3.783 -5.066 1 69.12 74 TYR B N 1
ATOM 3264 C CA . TYR B 1 74 ? 9.188 -2.871 -6.207 1 69.12 74 TYR B CA 1
ATOM 3265 C C . TYR B 1 74 ? 10.602 -2.469 -6.609 1 69.12 74 TYR B C 1
ATOM 3267 O O . TYR B 1 74 ? 10.812 -1.908 -7.688 1 69.12 74 TYR B O 1
ATOM 3275 N N . GLY B 1 75 ? 11.547 -2.727 -5.828 1 63.81 75 GLY B N 1
ATOM 3276 C CA . GLY B 1 75 ? 12.898 -2.262 -6.109 1 63.81 75 GLY B CA 1
ATOM 3277 C C . GLY B 1 75 ? 13.227 -0.941 -5.438 1 63.81 75 GLY B C 1
ATOM 3278 O O . GLY B 1 75 ? 12.758 -0.669 -4.328 1 63.81 75 GLY B O 1
ATOM 3279 N N . ALA B 1 76 ? 14.117 -0.128 -6.125 1 60 76 ALA B N 1
ATOM 3280 C CA . ALA B 1 76 ? 14.617 1.11 -5.531 1 60 76 ALA B CA 1
ATOM 3281 C C . ALA B 1 76 ? 13.477 2.092 -5.273 1 60 76 ALA B C 1
ATOM 3283 O O . ALA B 1 76 ? 12.477 2.092 -5.992 1 60 76 ALA B O 1
ATOM 3284 N N . PRO B 1 77 ? 13.633 2.855 -4.211 1 59.44 77 PRO B N 1
ATOM 3285 C CA . PRO B 1 77 ? 12.555 3.758 -3.795 1 59.44 77 PRO B CA 1
ATOM 3286 C C . PRO B 1 77 ? 11.992 4.578 -4.953 1 59.44 77 PRO B C 1
ATOM 3288 O O . PRO B 1 77 ? 10.789 4.832 -5.012 1 59.44 77 PRO B O 1
ATOM 3291 N N . TYR B 1 78 ? 12.914 4.98 -5.824 1 53.53 78 TYR B N 1
ATOM 3292 C CA . TYR B 1 78 ? 12.422 5.816 -6.91 1 53.53 78 TYR B CA 1
ATOM 3293 C C . TYR B 1 78 ? 11.484 5.031 -7.82 1 53.53 78 TYR B C 1
ATOM 3295 O O . TYR B 1 78 ? 10.734 5.617 -8.609 1 53.53 78 TYR B O 1
ATOM 3303 N N . GLU B 1 79 ? 11.555 3.746 -7.68 1 57.22 79 GLU B N 1
ATOM 3304 C CA . GLU B 1 79 ? 10.695 2.871 -8.469 1 57.22 79 GLU B CA 1
ATOM 3305 C C . GLU B 1 79 ? 9.367 2.605 -7.758 1 57.22 79 GLU B C 1
ATOM 3307 O O . GLU B 1 79 ? 8.461 2.006 -8.336 1 57.22 79 GLU B O 1
ATOM 3312 N N . HIS B 1 80 ? 9.445 3.037 -6.496 1 57.47 80 HIS B N 1
ATOM 3313 C CA . HIS B 1 80 ? 8.258 2.785 -5.688 1 57.47 80 HIS B CA 1
ATOM 3314 C C . HIS B 1 80 ? 7.145 3.773 -6.016 1 57.47 80 HIS B C 1
ATOM 3316 O O . HIS B 1 80 ? 7.406 4.957 -6.242 1 57.47 80 HIS B O 1
ATOM 3322 N N . LYS B 1 81 ? 6.246 3.297 -6.629 1 49.75 81 LYS B N 1
ATOM 3323 C CA . LYS B 1 81 ? 5.148 4.258 -6.594 1 49.75 81 LYS B CA 1
ATOM 3324 C C . LYS B 1 81 ? 4.816 4.66 -5.16 1 49.75 81 LYS B C 1
ATOM 3326 O O . LYS B 1 81 ? 5.352 4.09 -4.211 1 49.75 81 LYS B O 1
ATOM 3331 N N . THR B 1 82 ? 3.822 5.023 -4.824 1 51.22 82 THR B N 1
ATOM 3332 C CA . THR B 1 82 ? 3.24 5.934 -3.846 1 51.22 82 THR B CA 1
ATOM 3333 C C . THR B 1 82 ? 3.564 5.48 -2.426 1 51.22 82 THR B C 1
ATOM 3335 O O . THR B 1 82 ? 4.086 4.383 -2.223 1 51.22 82 THR B O 1
ATOM 3338 N N . GLU B 1 83 ? 2.689 5.41 -1.201 1 56.25 83 GLU B N 1
ATOM 3339 C CA . GLU B 1 83 ? 2.246 6.043 0.037 1 56.25 83 GLU B CA 1
ATOM 3340 C C . GLU B 1 83 ? 2.609 5.195 1.252 1 56.25 83 GLU B C 1
ATOM 3342 O O . GLU B 1 83 ? 1.788 5.004 2.152 1 56.25 83 GLU B O 1
ATOM 3347 N N . GLU B 1 84 ? 3.834 4.582 1.33 1 59.66 84 GLU B N 1
ATOM 3348 C CA . GLU B 1 84 ? 3.99 3.674 2.463 1 59.66 84 GLU B CA 1
ATOM 3349 C C . GLU B 1 84 ? 4.02 4.438 3.783 1 59.66 84 GLU B C 1
ATOM 3351 O O . GLU B 1 84 ? 3.43 4.004 4.773 1 59.66 84 GLU B O 1
ATOM 3356 N N . ILE B 1 85 ? 4.711 5.523 3.791 1 64.94 85 ILE B N 1
ATOM 3357 C CA . ILE B 1 85 ? 4.863 6.266 5.035 1 64.94 85 ILE B CA 1
ATOM 3358 C C . ILE B 1 85 ? 3.49 6.652 5.578 1 64.94 85 ILE B C 1
ATOM 3360 O O . ILE B 1 85 ? 3.254 6.586 6.789 1 64.94 85 ILE B O 1
ATOM 3364 N N . PHE B 1 86 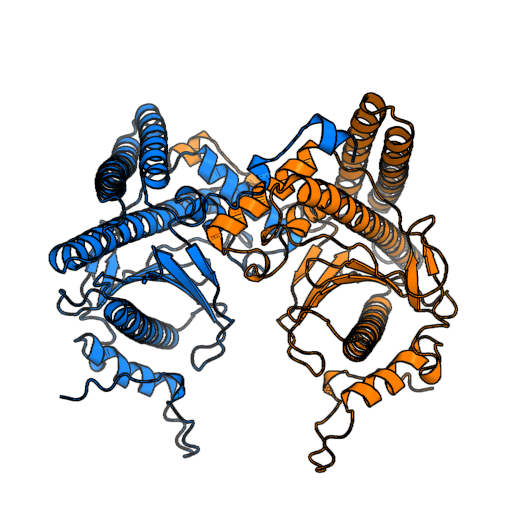? 2.557 6.676 4.758 1 72.69 86 PHE B N 1
ATOM 3365 C CA . PHE B 1 86 ? 1.265 7.223 5.16 1 72.69 86 PHE B CA 1
ATOM 3366 C C . PHE B 1 86 ? 0.393 6.141 5.789 1 72.69 86 PHE B C 1
ATOM 3368 O O . PHE B 1 86 ? -0.409 6.422 6.68 1 72.69 86 PHE B O 1
ATOM 3375 N N . ASN B 1 87 ? 0.751 4.973 5.395 1 77.38 87 ASN B N 1
ATOM 3376 C CA . ASN B 1 87 ? -0.111 3.91 5.895 1 77.38 87 ASN B CA 1
ATOM 3377 C C . ASN B 1 87 ? -0.041 3.799 7.414 1 77.38 87 ASN B C 1
ATOM 3379 O O . ASN B 1 87 ? -1.072 3.775 8.086 1 77.38 87 ASN B O 1
ATOM 3383 N N . HIS B 1 88 ? 1.096 3.859 7.926 1 84.69 88 HIS B N 1
ATOM 3384 C CA . HIS B 1 88 ? 1.275 3.68 9.359 1 84.69 88 HIS B CA 1
ATOM 3385 C C . HIS B 1 88 ? 0.894 4.941 10.125 1 84.69 88 HIS B C 1
ATOM 3387 O O . HIS B 1 88 ? 0.413 4.867 11.258 1 84.69 88 HIS B O 1
ATOM 3393 N N . LEU B 1 89 ? 1.069 6.039 9.477 1 90.12 89 LEU B N 1
ATOM 3394 C CA . LEU B 1 89 ? 0.727 7.293 10.141 1 90.12 89 LEU B CA 1
ATOM 3395 C C . LEU B 1 89 ? -0.784 7.5 10.156 1 90.12 89 LEU B C 1
ATOM 3397 O O . LEU B 1 89 ? -1.359 7.809 11.203 1 90.12 89 LEU B O 1
ATOM 3401 N N . VAL B 1 90 ? -1.415 7.246 9.055 1 87.69 90 VAL B N 1
ATOM 3402 C CA . VAL B 1 90 ? -2.844 7.5 8.898 1 87.69 90 VAL B CA 1
ATOM 3403 C C . VAL B 1 90 ? -3.637 6.535 9.781 1 87.69 90 VAL B C 1
ATOM 3405 O O . VAL B 1 90 ? -4.676 6.902 10.336 1 87.69 90 VAL B O 1
ATOM 3408 N N . LYS B 1 91 ? -3.104 5.387 9.945 1 84.44 91 LYS B N 1
ATOM 3409 C CA . LYS B 1 91 ? -3.807 4.383 10.742 1 84.44 91 LYS B CA 1
ATOM 3410 C C . LYS B 1 91 ? -3.984 4.848 12.18 1 84.44 91 LYS B C 1
ATOM 3412 O O . LYS B 1 91 ? -4.922 4.434 12.867 1 84.44 91 LYS B O 1
ATOM 3417 N N . GLN B 1 92 ? -3.139 5.723 12.609 1 91.25 92 GLN B N 1
ATOM 3418 C CA . GLN B 1 92 ? -3.207 6.195 13.984 1 91.25 92 GLN B CA 1
ATOM 3419 C C . GLN B 1 92 ? -4.457 7.043 14.211 1 91.25 92 GLN B C 1
ATOM 3421 O O . GLN B 1 92 ? -4.84 7.293 15.359 1 91.25 92 GLN B O 1
ATOM 3426 N N . PHE B 1 93 ? -5.027 7.488 13.164 1 91.62 93 PHE B N 1
ATOM 3427 C CA . PHE B 1 93 ? -6.199 8.352 13.273 1 91.62 93 PHE B CA 1
ATOM 3428 C C . PHE B 1 93 ? -7.48 7.543 13.102 1 91.62 93 PHE B C 1
ATOM 3430 O O . PHE B 1 93 ? -8.562 8.109 12.93 1 91.62 93 PHE B O 1
ATOM 3437 N N . GLY B 1 94 ? -7.234 6.273 13.062 1 79.12 94 GLY B N 1
ATOM 3438 C CA . GLY B 1 94 ? -8.391 5.402 12.961 1 79.12 94 GLY B CA 1
ATOM 3439 C C . GLY B 1 94 ? -9.203 5.633 11.703 1 79.12 94 GLY B C 1
ATOM 3440 O O . GLY B 1 94 ? -8.641 5.789 10.617 1 79.12 94 GLY B O 1
ATOM 3441 N N . PHE B 1 95 ? -10.547 5.746 11.789 1 77.31 95 PHE B N 1
ATOM 3442 C CA . PHE B 1 95 ? -11.445 5.879 10.648 1 77.31 95 PHE B CA 1
ATOM 3443 C C . PHE B 1 95 ? -11.812 7.34 10.422 1 77.31 95 PHE B C 1
ATOM 3445 O O . PHE B 1 95 ? -12.648 7.648 9.562 1 77.31 95 PHE B O 1
ATOM 3452 N N . VAL B 1 96 ? -11.094 8.07 11.133 1 85.44 96 VAL B N 1
ATOM 3453 C CA . VAL B 1 96 ? -11.555 9.453 11.086 1 85.44 96 VAL B CA 1
ATOM 3454 C C . VAL B 1 96 ? -10.852 10.203 9.953 1 85.44 96 VAL B C 1
ATOM 3456 O O . VAL B 1 96 ? -11.484 10.93 9.188 1 85.44 96 VAL B O 1
ATOM 3459 N N . LEU B 1 97 ? -9.547 10.008 9.883 1 87.06 97 LEU B N 1
ATOM 3460 C CA . LEU B 1 97 ? -8.773 10.578 8.781 1 87.06 97 LEU B CA 1
ATOM 3461 C C . LEU B 1 97 ? -8.648 9.578 7.633 1 87.06 97 LEU B C 1
ATOM 3463 O O . LEU B 1 97 ? -8.016 8.531 7.785 1 87.06 97 LEU B O 1
ATOM 3467 N N . ARG B 1 98 ? -9.203 9.914 6.488 1 82.19 98 ARG B N 1
ATOM 3468 C CA . ARG B 1 98 ? -9.211 8.984 5.359 1 82.19 98 ARG B CA 1
ATOM 3469 C C . ARG B 1 98 ? -8.477 9.578 4.16 1 82.19 98 ARG B C 1
ATOM 3471 O O . ARG B 1 98 ? -8.562 10.781 3.908 1 82.19 98 ARG B O 1
ATOM 3478 N N . ASN B 1 99 ? -7.789 8.711 3.582 1 79.12 99 ASN B N 1
ATOM 3479 C CA . ASN B 1 99 ? -7.09 9.086 2.359 1 79.12 99 ASN B CA 1
ATOM 3480 C C . ASN B 1 99 ? -7.891 8.711 1.115 1 79.12 99 ASN B C 1
ATOM 3482 O O . ASN B 1 99 ? -8.289 7.559 0.955 1 79.12 99 ASN B O 1
ATOM 3486 N N . LYS B 1 100 ? -8.258 9.555 0.342 1 70.75 100 LYS B N 1
ATOM 3487 C CA . LYS B 1 100 ? -8.852 9.297 -0.969 1 70.75 100 LYS B CA 1
ATOM 3488 C C . LYS B 1 100 ? -7.832 9.523 -2.084 1 70.75 100 LYS B C 1
ATOM 3490 O O . LYS B 1 100 ? -7.539 10.664 -2.445 1 70.75 100 LYS B O 1
ATOM 3495 N N . PRO B 1 101 ? -7.227 8.25 -2.428 1 60.56 101 PRO B N 1
ATOM 3496 C CA . PRO B 1 101 ? -6.211 8.469 -3.461 1 60.56 101 PRO B CA 1
ATOM 3497 C C . PRO B 1 101 ? -6.816 8.914 -4.793 1 60.56 101 PRO B C 1
ATOM 3499 O O . PRO B 1 101 ? -7.91 8.469 -5.156 1 60.56 101 PRO B O 1
ATOM 3502 N N . GLU B 1 102 ? -6.605 10.172 -5.234 1 60.28 102 GLU B N 1
ATOM 3503 C CA . GLU B 1 102 ? -7.043 10.5 -6.586 1 60.28 102 GLU B CA 1
ATOM 3504 C C . GLU B 1 102 ? -6.059 9.969 -7.629 1 60.28 102 GLU B C 1
ATOM 3506 O O . GLU B 1 102 ? -4.953 9.547 -7.285 1 60.28 102 GLU B O 1
ATOM 3511 N N . THR B 1 103 ? -6.453 9.867 -8.812 1 57.12 103 THR B N 1
ATOM 3512 C CA . THR B 1 103 ? -5.863 9.312 -10.031 1 57.12 103 THR B CA 1
ATOM 3513 C C . THR B 1 103 ? -4.598 10.078 -10.414 1 57.12 103 THR B C 1
ATOM 3515 O O . THR B 1 103 ? -4.457 11.258 -10.086 1 57.12 103 THR B O 1
ATOM 3518 N N . MET B 1 104 ? -3.66 9.367 -10.719 1 56.41 104 MET B N 1
ATOM 3519 C CA . MET B 1 104 ? -2.527 9.953 -11.422 1 56.41 104 MET B CA 1
ATOM 3520 C C . MET B 1 104 ? -2.99 11.055 -12.375 1 56.41 104 MET B C 1
ATOM 3522 O O . MET B 1 104 ? -3.885 10.844 -13.195 1 56.41 104 MET B O 1
ATOM 3526 N N . VAL B 1 105 ? -2.602 12.297 -11.969 1 59.69 105 VAL B N 1
ATOM 3527 C CA . VAL B 1 105 ? -2.955 13.445 -12.805 1 59.69 105 VAL B CA 1
ATOM 3528 C C . VAL B 1 105 ? -1.786 13.805 -13.719 1 59.69 105 VAL B C 1
ATOM 3530 O O . VAL B 1 105 ? -0.629 13.781 -13.289 1 59.69 105 VAL B O 1
ATOM 3533 N N . ASN B 1 106 ? -2.064 13.648 -14.914 1 57.09 106 ASN B N 1
ATOM 3534 C CA . ASN B 1 106 ? -1.09 14.141 -15.883 1 57.09 106 ASN B CA 1
ATOM 3535 C C . ASN B 1 106 ? -1.473 15.523 -16.422 1 57.09 106 ASN B C 1
ATOM 3537 O O . ASN B 1 106 ? -2.477 15.664 -17.109 1 57.09 106 ASN B O 1
ATOM 3541 N N . ASP B 1 107 ? -0.806 16.438 -15.859 1 60.66 107 ASP B N 1
ATOM 3542 C CA . ASP B 1 107 ? -1.109 17.781 -16.328 1 60.66 107 ASP B CA 1
ATOM 3543 C C . ASP B 1 107 ? 0.171 18.562 -16.625 1 60.66 107 ASP B C 1
ATOM 3545 O O . ASP B 1 107 ? 1.218 17.969 -16.891 1 60.66 107 ASP B O 1
ATOM 3549 N N . CYS B 1 108 ? 0.02 19.797 -16.797 1 53.12 108 CYS B N 1
ATOM 3550 C CA . CYS B 1 108 ? 1.078 20.688 -17.266 1 53.12 108 CYS B CA 1
ATOM 3551 C C . CYS B 1 108 ? 2.312 20.578 -16.375 1 53.12 108 CYS B C 1
ATOM 3553 O O . CYS B 1 108 ? 3.406 20.984 -16.781 1 53.12 108 CYS B O 1
ATOM 3555 N N . ILE B 1 109 ? 2.131 20.016 -15.219 1 60.75 109 ILE B N 1
ATOM 3556 C CA . ILE B 1 109 ? 3.279 19.969 -14.32 1 60.75 109 ILE B CA 1
ATOM 3557 C C . ILE B 1 109 ? 3.871 18.562 -14.32 1 60.75 109 ILE B C 1
ATOM 3559 O O . ILE B 1 109 ? 4.855 18.297 -13.633 1 60.75 109 ILE B O 1
ATOM 3563 N N . GLY B 1 110 ? 3.305 17.797 -15.125 1 64.5 110 GLY B N 1
ATOM 3564 C CA . GLY B 1 110 ? 3.803 16.438 -15.211 1 64.5 110 GLY B CA 1
ATOM 3565 C C . GLY B 1 110 ? 2.967 15.445 -14.43 1 64.5 110 GLY B C 1
ATOM 3566 O O . GLY B 1 110 ? 1.897 15.789 -13.922 1 64.5 110 GLY B O 1
ATOM 3567 N N . THR B 1 111 ? 3.393 14.344 -14.422 1 66.56 111 THR B N 1
ATOM 3568 C CA . THR B 1 111 ? 2.666 13.266 -13.758 1 66.56 111 THR B CA 1
ATOM 3569 C C . THR B 1 111 ? 2.854 13.344 -12.242 1 66.56 111 THR B C 1
ATOM 3571 O O . THR B 1 111 ? 3.979 13.484 -11.758 1 66.56 111 THR B O 1
ATOM 3574 N N . HIS B 1 112 ? 1.809 13.594 -11.602 1 73.06 112 HIS B N 1
ATOM 3575 C CA . HIS B 1 112 ? 1.855 13.602 -10.141 1 73.06 112 HIS B CA 1
ATOM 3576 C C . HIS B 1 112 ? 0.636 12.906 -9.547 1 73.06 112 HIS B C 1
ATOM 3578 O O . HIS B 1 112 ? -0.331 12.625 -10.258 1 73.06 112 HIS B O 1
ATOM 3584 N N . ILE B 1 113 ? 0.821 12.539 -8.336 1 75.5 113 ILE B N 1
ATOM 3585 C CA . ILE B 1 113 ? -0.276 11.914 -7.609 1 75.5 113 ILE B CA 1
ATOM 3586 C C . ILE B 1 113 ? -0.739 12.828 -6.48 1 75.5 113 ILE B C 1
ATOM 3588 O O . ILE B 1 113 ? 0.083 13.43 -5.789 1 75.5 113 ILE B O 1
ATOM 3592 N N . GLU B 1 114 ? -2.029 12.992 -6.434 1 82.44 114 GLU B N 1
ATOM 3593 C CA . GLU B 1 114 ? -2.613 13.789 -5.359 1 82.44 114 GLU B CA 1
ATOM 3594 C C . GLU B 1 114 ? -3.393 12.914 -4.383 1 82.44 114 GLU B C 1
ATOM 3596 O O . GLU B 1 114 ? -4.164 12.047 -4.797 1 82.44 114 GLU B O 1
ATOM 3601 N N . TYR B 1 115 ? -3.088 13.188 -3.123 1 84 115 TYR B N 1
ATOM 3602 C CA . TYR B 1 115 ? -3.82 12.523 -2.047 1 84 115 TYR B CA 1
ATOM 3603 C C . TYR B 1 115 ? -4.629 13.531 -1.239 1 84 115 TYR B C 1
ATOM 3605 O O . TYR B 1 115 ? -4.109 14.578 -0.839 1 84 115 TYR B O 1
ATOM 3613 N N . PHE B 1 116 ? -5.898 13.172 -1.109 1 89.38 116 PHE B N 1
ATOM 3614 C CA . PHE B 1 116 ? -6.781 14.008 -0.304 1 89.38 116 PHE B CA 1
ATOM 3615 C C . PHE B 1 116 ? -7.133 13.312 1.009 1 89.38 116 PHE B C 1
ATOM 3617 O O . PHE B 1 116 ? -7.793 12.273 1.012 1 89.38 116 PHE B O 1
ATOM 3624 N N . PHE B 1 117 ? -6.672 13.867 2 1 91.19 117 PHE B N 1
ATOM 3625 C CA . PHE B 1 117 ? -7.055 13.352 3.312 1 91.19 117 PHE B CA 1
ATOM 3626 C C . PHE B 1 117 ? -8.266 14.102 3.852 1 91.19 117 PHE B C 1
ATOM 3628 O O . PHE B 1 117 ? -8.266 15.328 3.922 1 91.19 117 PHE B O 1
ATOM 3635 N N . LYS B 1 118 ? -9.211 13.328 4.188 1 90.56 118 LYS B N 1
ATOM 3636 C CA . LYS B 1 118 ? -10.5 13.914 4.559 1 90.56 118 LYS B CA 1
ATOM 3637 C C . LYS B 1 118 ? -10.906 13.492 5.965 1 90.56 118 LYS B C 1
ATOM 3639 O O . LYS B 1 118 ? -10.617 12.375 6.395 1 90.56 118 LYS B O 1
ATOM 3644 N N . ILE B 1 119 ? -11.516 14.391 6.602 1 89.94 119 ILE B N 1
ATOM 3645 C CA . ILE B 1 119 ? -12.219 14.141 7.859 1 89.94 119 ILE B CA 1
ATOM 3646 C C . ILE B 1 119 ? -13.695 14.5 7.707 1 89.94 119 ILE B C 1
ATOM 3648 O O . ILE B 1 119 ? -14.031 15.648 7.391 1 89.94 119 ILE B O 1
ATOM 3652 N N . TYR B 1 120 ? -14.562 13.555 7.91 1 85.31 120 TYR B N 1
ATOM 3653 C CA . TYR B 1 120 ? -16 13.719 7.758 1 85.31 120 TYR B CA 1
ATOM 3654 C C . TYR B 1 120 ? -16.344 14.297 6.387 1 85.31 120 TYR B C 1
ATOM 3656 O O . TYR B 1 120 ? -17.219 15.156 6.27 1 85.31 120 TYR B O 1
ATOM 3664 N N . GLY B 1 121 ? -15.562 13.945 5.414 1 84.81 121 GLY B N 1
ATOM 3665 C CA . GLY B 1 121 ? -15.828 14.352 4.043 1 84.81 121 GLY B CA 1
ATOM 3666 C C . GLY B 1 121 ? -15.117 15.633 3.65 1 84.81 121 GLY B C 1
ATOM 3667 O O . GLY B 1 121 ? -15.023 15.961 2.467 1 84.81 121 GLY B O 1
ATOM 3668 N N . ALA B 1 122 ? -14.617 16.359 4.602 1 92.81 122 ALA B N 1
ATOM 3669 C CA . ALA B 1 122 ? -13.914 17.609 4.32 1 92.81 122 ALA B CA 1
ATOM 3670 C C . ALA B 1 122 ? -12.422 17.359 4.129 1 92.81 122 ALA B C 1
ATOM 3672 O O . ALA B 1 122 ? -11.797 16.656 4.922 1 92.81 122 ALA B O 1
ATOM 3673 N N . VAL B 1 123 ? -11.898 17.984 3.129 1 95.12 123 VAL B N 1
ATOM 3674 C CA . VAL B 1 123 ? -10.469 17.844 2.881 1 95.12 123 VAL B CA 1
ATOM 3675 C C . VAL B 1 123 ? -9.688 18.703 3.883 1 95.12 123 VAL B C 1
ATOM 3677 O O . VAL B 1 123 ? -9.922 19.906 3.998 1 95.12 123 VAL B O 1
ATOM 3680 N N . THR B 1 124 ? -8.789 18.031 4.559 1 96.5 124 THR B N 1
ATOM 3681 C CA . THR B 1 124 ? -8.008 18.734 5.562 1 96.5 124 THR B CA 1
ATOM 3682 C C . THR B 1 124 ? -6.531 18.766 5.176 1 96.5 124 THR B C 1
ATOM 3684 O O . THR B 1 124 ? -5.777 19.625 5.633 1 96.5 124 THR B O 1
ATOM 3687 N N . LEU B 1 125 ? -6.102 17.812 4.422 1 95.69 125 LEU B N 1
ATOM 3688 C CA . LEU B 1 125 ? -4.703 17.703 4.02 1 95.69 125 LEU B CA 1
ATOM 3689 C C . LEU B 1 125 ? -4.59 17.25 2.57 1 95.69 125 LEU B C 1
ATOM 3691 O O . LEU B 1 125 ? -5.223 16.266 2.172 1 95.69 125 LEU B O 1
ATOM 3695 N N . LEU B 1 126 ? -3.867 18.031 1.839 1 93.69 126 LEU B N 1
ATOM 3696 C CA . LEU B 1 126 ? -3.51 17.703 0.463 1 93.69 126 LEU B CA 1
ATOM 3697 C C . LEU B 1 126 ? -2.053 17.266 0.369 1 93.69 126 LEU B C 1
ATOM 3699 O O . LEU B 1 126 ? -1.158 17.969 0.848 1 93.69 126 LEU B O 1
ATOM 3703 N N . TYR B 1 127 ? -1.861 16.094 -0.193 1 90.06 127 TYR B N 1
ATOM 3704 C CA . TYR B 1 127 ? -0.52 15.562 -0.409 1 90.06 127 TYR B CA 1
ATOM 3705 C C . TYR B 1 127 ? -0.239 15.383 -1.896 1 90.06 127 TYR B C 1
ATOM 3707 O O . TYR B 1 127 ? -0.938 14.625 -2.578 1 90.06 127 TYR B O 1
ATOM 3715 N N . ILE B 1 128 ? 0.75 16.109 -2.332 1 85.56 128 ILE B N 1
ATOM 3716 C CA . ILE B 1 128 ? 1.108 16.047 -3.746 1 85.56 128 ILE B CA 1
ATOM 3717 C C . ILE B 1 128 ? 2.475 15.375 -3.9 1 85.56 128 ILE B C 1
ATOM 3719 O O . ILE B 1 128 ? 3.477 15.875 -3.379 1 85.56 128 ILE B O 1
ATOM 3723 N N . GLU B 1 129 ? 2.467 14.273 -4.559 1 82.25 129 GLU B N 1
ATOM 3724 C CA . GLU B 1 129 ? 3.707 13.562 -4.84 1 82.25 129 GLU B CA 1
ATOM 3725 C C . GLU B 1 129 ? 4.129 13.734 -6.297 1 82.25 129 GLU B C 1
ATOM 3727 O O . GLU B 1 129 ? 3.41 13.32 -7.211 1 82.25 129 GLU B O 1
ATOM 3732 N N . MET B 1 130 ? 5.309 14.266 -6.426 1 75.88 130 MET B N 1
ATOM 3733 C CA . MET B 1 130 ? 5.848 14.492 -7.762 1 75.88 130 MET B CA 1
ATOM 3734 C C . MET B 1 130 ? 6.75 13.336 -8.188 1 75.88 130 MET B C 1
ATOM 3736 O O . MET B 1 130 ? 7.48 12.781 -7.367 1 75.88 130 MET B O 1
ATOM 3740 N N . ARG B 1 131 ? 6.516 12.766 -9.375 1 63.41 131 ARG B N 1
ATOM 3741 C CA . ARG B 1 131 ? 7.395 11.711 -9.875 1 63.41 131 ARG B CA 1
ATOM 3742 C C . ARG B 1 131 ? 8.68 12.305 -10.445 1 63.41 131 ARG B C 1
ATOM 3744 O O . ARG B 1 131 ? 9.719 11.633 -10.469 1 63.41 131 ARG B O 1
ATOM 3751 N N . LEU B 1 132 ? 8.562 13.516 -10.953 1 56.25 132 LEU B N 1
ATOM 3752 C CA . LEU B 1 132 ? 9.742 14.062 -11.609 1 56.25 132 LEU B CA 1
ATOM 3753 C C . LEU B 1 132 ? 10.648 14.773 -10.609 1 56.25 132 LEU B C 1
ATOM 3755 O O . LEU B 1 132 ? 10.156 15.359 -9.641 1 56.25 132 LEU B O 1
ATOM 3759 N N . LYS B 1 133 ? 11.953 14.32 -10.555 1 55.53 133 LYS B N 1
ATOM 3760 C CA . LYS B 1 133 ? 12.914 15.141 -9.812 1 55.53 133 LYS B CA 1
ATOM 3761 C C . LYS B 1 133 ? 12.734 16.625 -10.141 1 55.53 133 LYS B C 1
ATOM 3763 O O . LYS B 1 133 ? 12.93 17.031 -11.289 1 55.53 133 LYS B O 1
ATOM 3768 N N . VAL B 1 134 ? 11.953 17.328 -9.398 1 54.03 134 VAL B N 1
ATOM 3769 C CA . VAL B 1 134 ? 11.789 18.766 -9.547 1 54.03 134 VAL B CA 1
ATOM 3770 C C . VAL B 1 134 ? 13.148 19.453 -9.484 1 54.03 134 VAL B C 1
ATOM 3772 O O . VAL B 1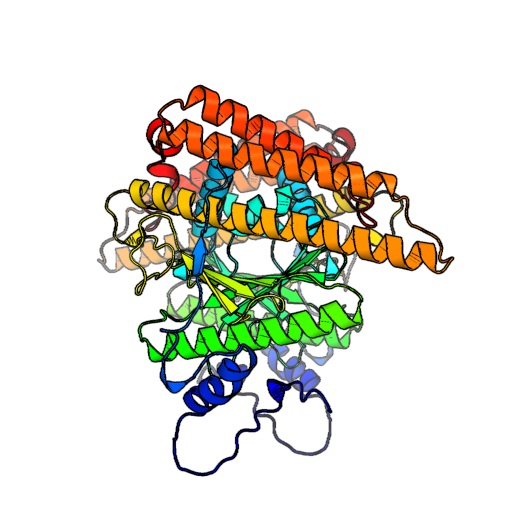 134 ? 13.805 19.469 -8.438 1 54.03 134 VAL B O 1
ATOM 3775 N N . GLY B 1 135 ? 13.828 19.484 -10.648 1 56.97 135 GLY B N 1
ATOM 3776 C CA . GLY B 1 135 ? 15.172 20.031 -10.609 1 56.97 135 GLY B CA 1
ATOM 3777 C C . GLY B 1 135 ? 15.219 21.531 -10.859 1 56.97 135 GLY B C 1
ATOM 3778 O O . GLY B 1 135 ? 16.188 22.203 -10.492 1 56.97 135 GLY B O 1
ATOM 3779 N N . ASN B 1 136 ? 14.164 22.062 -11.445 1 67.56 136 ASN B N 1
ATOM 3780 C CA . ASN B 1 136 ? 14.344 23.484 -11.734 1 67.56 136 ASN B CA 1
ATOM 3781 C C . ASN B 1 136 ? 13.312 24.344 -11.008 1 67.56 136 ASN B C 1
ATOM 3783 O O . ASN B 1 136 ? 12.234 23.859 -10.656 1 67.56 136 ASN B O 1
ATOM 3787 N N . ASP B 1 137 ? 13.672 25.578 -10.672 1 72.31 137 ASP B N 1
ATOM 3788 C CA . ASP B 1 137 ? 12.875 26.531 -9.906 1 72.31 137 ASP B CA 1
ATOM 3789 C C . ASP B 1 137 ? 11.539 26.812 -10.594 1 72.31 137 ASP B C 1
ATOM 3791 O O . ASP B 1 137 ? 10.516 26.969 -9.922 1 72.31 137 ASP B O 1
ATOM 3795 N N . ASN B 1 138 ? 11.555 26.766 -11.828 1 74.69 138 ASN B N 1
ATOM 3796 C CA . ASN B 1 138 ? 10.328 27.031 -12.57 1 74.69 138 ASN B CA 1
ATOM 3797 C C . ASN B 1 138 ? 9.312 25.906 -12.383 1 74.69 138 ASN B C 1
ATOM 3799 O O . ASN B 1 138 ? 8.117 26.156 -12.227 1 74.69 138 ASN B O 1
ATOM 3803 N N . GLU B 1 139 ? 9.844 24.781 -12.367 1 76.31 139 GLU B N 1
ATOM 3804 C CA . GLU B 1 139 ? 8.984 23.625 -12.156 1 76.31 139 GLU B CA 1
ATOM 3805 C C . GLU B 1 139 ? 8.398 23.625 -10.75 1 76.31 139 GLU B C 1
ATOM 3807 O O . GLU B 1 139 ? 7.23 23.281 -10.555 1 76.31 139 GLU B O 1
ATOM 3812 N N . ARG B 1 140 ? 9.172 24.125 -9.922 1 81 140 ARG B N 1
ATOM 3813 C CA . ARG B 1 140 ? 8.734 24.188 -8.539 1 81 140 ARG B CA 1
ATOM 3814 C C . ARG B 1 140 ? 7.605 25.203 -8.367 1 81 140 ARG B C 1
ATOM 3816 O O . ARG B 1 140 ? 6.629 24.938 -7.664 1 81 140 ARG B O 1
ATOM 3823 N N . LEU B 1 141 ? 7.73 26.297 -9.039 1 84.25 141 LEU B N 1
ATOM 3824 C CA . LEU B 1 141 ? 6.699 27.328 -8.953 1 84.25 141 LEU B CA 1
ATOM 3825 C C . LEU B 1 141 ? 5.387 26.828 -9.547 1 84.25 141 LEU B C 1
ATOM 3827 O O . LEU B 1 141 ? 4.312 27.125 -9.016 1 84.25 141 LEU B O 1
ATOM 3831 N N . LYS B 1 142 ? 5.488 26.062 -10.5 1 83.81 142 LYS B N 1
ATOM 3832 C CA . LYS B 1 142 ? 4.293 25.516 -11.133 1 83.81 142 LYS B CA 1
ATOM 3833 C C . LYS B 1 142 ? 3.574 24.547 -10.203 1 83.81 142 LYS B C 1
ATOM 3835 O O . LYS B 1 142 ? 2.346 24.547 -10.125 1 83.81 142 LYS B O 1
ATOM 3840 N N . ILE B 1 143 ? 4.371 23.875 -9.555 1 85.38 143 ILE B N 1
ATOM 3841 C CA . ILE B 1 143 ? 3.785 22.891 -8.648 1 85.38 143 ILE B CA 1
ATOM 3842 C C . ILE B 1 143 ? 3.121 23.609 -7.473 1 85.38 143 ILE B C 1
ATOM 3844 O O . ILE B 1 143 ? 2.057 23.188 -7.008 1 85.38 143 ILE B O 1
ATOM 3848 N N . ILE B 1 144 ? 3.773 24.609 -7.047 1 89.25 144 ILE B N 1
ATOM 3849 C CA . ILE B 1 144 ? 3.205 25.375 -5.941 1 89.25 144 ILE B CA 1
ATOM 3850 C C . ILE B 1 144 ? 1.916 26.062 -6.391 1 89.25 144 ILE B C 1
ATOM 3852 O O . ILE B 1 144 ? 0.94 26.109 -5.641 1 89.25 144 ILE B O 1
ATOM 3856 N N . ALA B 1 145 ? 1.922 26.5 -7.629 1 91.06 145 ALA B N 1
ATOM 3857 C CA . ALA B 1 145 ? 0.697 27.078 -8.18 1 91.06 145 ALA B CA 1
ATOM 3858 C C . ALA B 1 145 ? -0.419 26.031 -8.234 1 91.06 145 ALA B C 1
ATOM 3860 O O . ALA B 1 145 ? -1.572 26.344 -7.918 1 91.06 145 ALA B O 1
ATOM 3861 N N . GLN B 1 146 ? -0.064 24.891 -8.594 1 89.31 146 GLN B N 1
ATOM 3862 C CA . GLN B 1 146 ? -1.03 23.797 -8.617 1 89.31 146 GLN B CA 1
ATOM 3863 C C . GLN B 1 146 ? -1.566 23.516 -7.215 1 89.31 146 GLN B C 1
ATOM 3865 O O . GLN B 1 146 ? -2.764 23.281 -7.039 1 89.31 146 GLN B O 1
ATOM 3870 N N . ALA B 1 147 ? -0.693 23.531 -6.293 1 92.12 147 ALA B N 1
ATOM 3871 C CA . ALA B 1 147 ? -1.103 23.312 -4.91 1 92.12 147 ALA B CA 1
ATOM 3872 C C . ALA B 1 147 ? -2.086 24.391 -4.453 1 92.12 147 ALA B C 1
ATOM 3874 O O . ALA B 1 147 ? -3.082 24.078 -3.793 1 92.12 147 ALA B O 1
ATOM 3875 N N . ILE B 1 148 ? -1.834 25.578 -4.828 1 94.06 148 ILE B N 1
ATOM 3876 C CA . ILE B 1 148 ? -2.705 26.688 -4.477 1 94.06 148 ILE B CA 1
ATOM 3877 C C . ILE B 1 148 ? -4.082 26.484 -5.102 1 94.06 148 ILE B C 1
ATOM 3879 O O . ILE B 1 148 ? -5.105 26.594 -4.418 1 94.06 148 ILE B O 1
ATOM 3883 N N . ALA B 1 149 ? -4.059 26.141 -6.32 1 92.56 149 ALA B N 1
ATOM 3884 C CA . ALA B 1 149 ? -5.312 25.938 -7.043 1 92.56 149 ALA B CA 1
ATOM 3885 C C . ALA B 1 149 ? -6.121 24.812 -6.422 1 92.56 149 ALA B C 1
ATOM 3887 O O . ALA B 1 149 ? -7.336 24.938 -6.234 1 92.56 149 ALA B O 1
ATOM 3888 N N . GLU B 1 150 ? -5.457 23.812 -6.105 1 92.06 150 GLU B N 1
ATOM 3889 C CA . GLU B 1 150 ? -6.133 22.656 -5.527 1 92.06 150 GLU B CA 1
ATOM 3890 C C . GLU B 1 150 ? -6.664 22.969 -4.133 1 92.06 150 GLU B C 1
ATOM 3892 O O . GLU B 1 150 ? -7.758 22.531 -3.77 1 92.06 150 GLU B O 1
ATOM 3897 N N . CYS B 1 151 ? -5.855 23.672 -3.422 1 94.88 151 CYS B N 1
ATOM 3898 C CA . CYS B 1 151 ? -6.301 24.047 -2.088 1 94.88 151 CYS B CA 1
ATOM 3899 C C . CYS B 1 151 ? -7.539 24.938 -2.164 1 94.88 151 CYS B C 1
ATOM 3901 O O . CYS B 1 151 ? -8.477 24.781 -1.375 1 94.88 151 CYS B O 1
ATOM 3903 N N . ASP B 1 152 ? -7.535 25.828 -3.08 1 93.62 152 ASP B N 1
ATOM 3904 C CA . ASP B 1 152 ? -8.688 26.703 -3.268 1 93.62 152 ASP B CA 1
ATOM 3905 C C . ASP B 1 152 ? -9.93 25.906 -3.648 1 93.62 152 ASP B C 1
ATOM 3907 O O . ASP B 1 152 ? -11.008 26.125 -3.1 1 93.62 152 ASP B O 1
ATOM 3911 N N . ARG B 1 153 ? -9.742 25.016 -4.531 1 93.19 153 ARG B N 1
ATOM 3912 C CA . ARG B 1 153 ? -10.836 24.141 -4.945 1 93.19 153 ARG B CA 1
ATOM 3913 C C . ARG B 1 153 ? -11.375 23.344 -3.768 1 93.19 153 ARG B C 1
ATOM 3915 O O . ARG B 1 153 ? -12.586 23.25 -3.566 1 93.19 153 ARG B O 1
ATOM 3922 N N . CYS B 1 154 ? -10.461 22.781 -3.039 1 93.94 154 CYS B N 1
ATOM 3923 C CA . CYS B 1 154 ? -10.844 21.984 -1.883 1 93.94 154 CYS B CA 1
ATOM 3924 C C . CYS B 1 154 ? -11.57 22.828 -0.848 1 93.94 154 CYS B C 1
ATOM 3926 O O . CYS B 1 154 ? -12.555 22.375 -0.251 1 93.94 154 CYS B O 1
ATOM 3928 N N . TYR B 1 155 ? -11.078 24.031 -0.697 1 95.44 155 TYR B N 1
ATOM 3929 C CA . TYR B 1 155 ? -11.719 24.922 0.262 1 95.44 155 TYR B CA 1
ATOM 3930 C C . TYR B 1 155 ? -13.156 25.219 -0.153 1 95.44 155 TYR B C 1
ATOM 3932 O O . TYR B 1 155 ? -14.062 25.203 0.68 1 95.44 155 TYR B O 1
ATOM 3940 N N . LEU B 1 156 ? -13.336 25.438 -1.372 1 94.19 156 LEU B N 1
ATOM 3941 C CA . LEU B 1 156 ? -14.672 25.703 -1.889 1 94.19 156 LEU B CA 1
ATOM 3942 C C . LEU B 1 156 ? -15.586 24.5 -1.705 1 94.19 156 LEU B C 1
ATOM 3944 O O . LEU B 1 156 ? -16.734 24.656 -1.278 1 94.19 156 LEU B O 1
ATOM 3948 N N . GLU B 1 157 ? -15.078 23.406 -1.992 1 93.69 157 GLU B N 1
ATOM 3949 C CA . GLU B 1 157 ? -15.844 22.188 -1.803 1 93.69 157 GLU B CA 1
ATOM 3950 C C . GLU B 1 157 ? -16.219 21.984 -0.336 1 93.69 157 GLU B C 1
ATOM 3952 O O . GLU B 1 157 ? -17.359 21.672 -0.017 1 93.69 157 GLU B O 1
ATOM 3957 N N . ASN B 1 158 ? -15.227 22.203 0.493 1 95.69 158 ASN B N 1
ATOM 3958 C CA . ASN B 1 158 ? -15.477 22.109 1.928 1 95.69 158 ASN B CA 1
ATOM 3959 C C . ASN B 1 158 ? -16.562 23.078 2.373 1 95.69 158 ASN B C 1
ATOM 3961 O O . ASN B 1 158 ? -17.469 22.703 3.121 1 95.69 158 ASN B O 1
ATOM 3965 N N . SER B 1 159 ? -16.5 24.25 1.863 1 93.62 159 SER B N 1
ATOM 3966 C CA . SER B 1 159 ? -17.422 25.312 2.281 1 93.62 159 SER B CA 1
ATOM 3967 C C . SER B 1 159 ? -18.844 25 1.841 1 93.62 159 SER B C 1
ATOM 3969 O O . SER B 1 159 ? -19.797 25.344 2.545 1 93.62 159 SER B O 1
ATOM 3971 N N . THR B 1 160 ? -18.906 24.375 0.732 1 92.62 160 THR B N 1
ATOM 3972 C CA . THR B 1 160 ? -20.219 23.969 0.252 1 92.62 160 THR B CA 1
ATOM 3973 C C . THR B 1 160 ? -20.844 22.938 1.194 1 92.62 160 THR B C 1
ATOM 3975 O O . THR B 1 160 ? -22.062 22.906 1.363 1 92.62 160 THR B O 1
ATOM 3978 N N . GLY B 1 161 ? -20.016 22.25 1.808 1 89.56 161 GLY B N 1
ATOM 3979 C CA . GLY B 1 161 ? -20.484 21.25 2.762 1 89.56 161 GLY B CA 1
ATOM 3980 C C . GLY B 1 161 ? -20.625 21.797 4.172 1 89.56 161 GLY B C 1
ATOM 3981 O O . GLY B 1 161 ? -20.969 21.062 5.094 1 89.56 161 GLY B O 1
ATOM 3982 N N . GLY B 1 162 ? -20.312 23.078 4.309 1 91.06 162 GLY B N 1
ATOM 3983 C CA . GLY B 1 162 ? -20.453 23.734 5.605 1 91.06 162 GLY B CA 1
ATOM 3984 C C . GLY B 1 162 ? -19.188 23.625 6.453 1 91.06 162 GLY B C 1
ATOM 3985 O O . GLY B 1 162 ? -19.234 23.875 7.66 1 91.06 162 GLY B O 1
ATOM 3986 N N . TYR B 1 163 ? -18.156 23.172 5.859 1 94.06 163 TYR B N 1
ATOM 3987 C CA . TYR B 1 163 ? -16.891 23.062 6.566 1 94.06 163 TYR B CA 1
ATOM 3988 C C . TYR B 1 163 ? -15.961 24.234 6.215 1 94.06 163 TYR B C 1
ATOM 3990 O O . TYR B 1 163 ? -15.633 24.438 5.047 1 94.06 163 TYR B O 1
ATOM 3998 N N . PHE B 1 164 ? -15.555 24.953 7.238 1 93.75 164 PHE B N 1
ATOM 3999 C CA . PHE B 1 164 ? -14.617 26.062 7.07 1 93.75 164 PHE B CA 1
ATOM 4000 C C . PHE B 1 164 ? -13.344 25.828 7.867 1 93.75 164 PHE B C 1
ATOM 4002 O O . PHE B 1 164 ? -13.305 26.078 9.07 1 93.75 164 PHE B O 1
ATOM 4009 N N . LEU B 1 165 ? -12.438 25.297 7.277 1 96.12 165 LEU B N 1
ATOM 4010 C CA . LEU B 1 165 ? -11.18 24.953 7.941 1 96.12 165 LEU B CA 1
ATOM 4011 C C . LEU B 1 165 ? -10 25.141 7 1 96.12 165 LEU B C 1
ATOM 4013 O O . LEU B 1 165 ? -10.164 25.109 5.781 1 96.12 165 LEU B O 1
ATOM 4017 N N . PRO B 1 166 ? -8.82 25.391 7.543 1 97.25 166 PRO B N 1
ATOM 4018 C CA . PRO B 1 166 ? -7.625 25.469 6.703 1 97.25 166 PRO B CA 1
ATOM 4019 C C . PRO B 1 166 ? -7.281 24.141 6.043 1 97.25 166 PRO B C 1
ATOM 4021 O O . PRO B 1 166 ? -7.723 23.078 6.508 1 97.25 166 PRO B O 1
ATOM 4024 N N . ILE B 1 167 ? -6.551 24.172 4.973 1 97.88 167 ILE B N 1
ATOM 4025 C CA . ILE B 1 167 ? -6.074 22.984 4.27 1 97.88 167 ILE B CA 1
ATOM 4026 C C . ILE B 1 167 ? -4.551 22.938 4.32 1 97.88 167 ILE B C 1
ATOM 4028 O O . ILE B 1 167 ? -3.875 23.844 3.834 1 97.88 167 ILE B O 1
ATOM 4032 N N . HIS B 1 168 ? -4.074 21.906 4.926 1 97.75 168 HIS B N 1
ATOM 4033 C CA . HIS B 1 168 ? -2.639 21.656 4.875 1 97.75 168 HIS B CA 1
ATOM 4034 C C . HIS B 1 168 ? -2.232 21.031 3.543 1 97.75 168 HIS B C 1
ATOM 4036 O O . HIS B 1 168 ? -3.02 20.312 2.924 1 97.75 168 HIS B O 1
ATOM 4042 N N . CYS B 1 169 ? -1.043 21.375 3.17 1 96 169 CYS B N 1
ATOM 4043 C CA . CYS B 1 169 ? -0.534 20.828 1.917 1 96 169 CYS B CA 1
ATOM 4044 C C . CYS B 1 169 ? 0.928 20.422 2.055 1 96 169 CYS B C 1
ATOM 4046 O O . CYS B 1 169 ? 1.73 21.156 2.631 1 96 169 CYS B O 1
ATOM 4048 N N . ILE B 1 170 ? 1.243 19.266 1.569 1 93.25 170 ILE B N 1
ATOM 4049 C CA . ILE B 1 170 ? 2.615 18.766 1.52 1 93.25 170 ILE B CA 1
ATOM 4050 C C . ILE B 1 170 ? 2.982 18.406 0.082 1 93.25 170 ILE B C 1
ATOM 4052 O O . ILE B 1 170 ? 2.258 17.656 -0.581 1 93.25 170 ILE B O 1
ATOM 4056 N N . ILE B 1 171 ? 4.043 19 -0.379 1 89.56 171 ILE B N 1
ATOM 4057 C CA . ILE B 1 171 ? 4.594 18.656 -1.685 1 89.56 171 ILE B CA 1
ATOM 4058 C C . ILE B 1 171 ? 5.887 17.859 -1.504 1 89.56 171 ILE B C 1
ATOM 4060 O O . ILE B 1 171 ? 6.766 18.25 -0.733 1 89.56 171 ILE B O 1
ATOM 4064 N N . THR B 1 172 ? 5.957 16.672 -2.217 1 86.31 172 THR B N 1
ATOM 4065 C CA . THR B 1 172 ? 7.16 15.867 -2.041 1 86.31 172 THR B CA 1
ATOM 4066 C C . THR B 1 172 ? 7.5 15.117 -3.328 1 86.31 172 THR B C 1
ATOM 4068 O O . THR B 1 172 ? 6.617 14.836 -4.141 1 86.31 172 THR B O 1
ATOM 4071 N N . ASP B 1 173 ? 8.742 14.898 -3.52 1 78.56 173 ASP B N 1
ATOM 4072 C CA . ASP B 1 173 ? 9.195 13.969 -4.551 1 78.56 173 ASP B CA 1
ATOM 4073 C C . ASP B 1 173 ? 9.758 12.695 -3.932 1 78.56 173 ASP B C 1
ATOM 4075 O O . ASP B 1 173 ? 10.453 11.922 -4.605 1 78.56 173 ASP B O 1
ATOM 4079 N N . GLY B 1 174 ? 9.469 12.555 -2.645 1 77.69 174 GLY B N 1
ATOM 4080 C CA . GLY B 1 174 ? 9.984 11.406 -1.927 1 77.69 174 GLY B CA 1
ATOM 4081 C C . GLY B 1 174 ? 11.234 11.719 -1.123 1 77.69 174 GLY B C 1
ATOM 4082 O O . GLY B 1 174 ? 11.531 11.039 -0.137 1 77.69 174 GLY B O 1
ATOM 4083 N N . LEU B 1 175 ? 12.023 12.719 -1.548 1 80.5 175 LEU B N 1
ATOM 4084 C CA . LEU B 1 175 ? 13.266 13.07 -0.861 1 80.5 175 LEU B CA 1
ATOM 4085 C C . LEU B 1 175 ? 13.195 14.492 -0.31 1 80.5 175 LEU B C 1
ATOM 4087 O O . LEU B 1 175 ? 13.992 14.867 0.557 1 80.5 175 LEU B O 1
ATOM 4091 N N . HIS B 1 176 ? 12.273 15.211 -0.849 1 85 176 HIS B N 1
ATOM 4092 C CA . HIS B 1 176 ? 12.055 16.578 -0.375 1 85 176 HIS B CA 1
ATOM 4093 C C . HIS B 1 176 ? 10.602 16.766 0.067 1 85 176 HIS B C 1
ATOM 4095 O O . HIS B 1 176 ? 9.68 16.312 -0.604 1 85 176 HIS B O 1
ATOM 4101 N N . TYR B 1 177 ? 10.477 17.391 1.207 1 89.06 177 TYR B N 1
ATOM 4102 C CA . TYR B 1 177 ? 9.148 17.672 1.732 1 89.06 177 TYR B CA 1
ATOM 4103 C C . TYR B 1 177 ? 8.969 19.172 1.963 1 89.06 177 TYR B C 1
ATOM 4105 O O . TYR B 1 177 ? 9.719 19.781 2.723 1 89.06 177 TYR B O 1
ATOM 4113 N N . GLU B 1 178 ? 8.023 19.719 1.286 1 91.19 178 GLU B N 1
ATOM 4114 C CA . GLU B 1 178 ? 7.633 21.094 1.519 1 91.19 178 GLU B CA 1
ATOM 4115 C C . GLU B 1 178 ? 6.238 21.188 2.127 1 91.19 178 GLU B C 1
ATOM 4117 O O . GLU B 1 178 ? 5.332 20.453 1.726 1 91.19 178 GLU B O 1
ATOM 4122 N N . PHE B 1 179 ? 6.148 22.062 3.064 1 94.19 179 PHE B N 1
ATOM 4123 C CA . PHE B 1 179 ? 4.902 22.172 3.816 1 94.19 179 PHE B CA 1
ATOM 4124 C C . PHE B 1 179 ? 4.234 23.531 3.561 1 94.19 179 PHE B C 1
ATOM 4126 O O . PHE B 1 179 ? 4.906 24.562 3.508 1 94.19 179 PHE B O 1
ATOM 4133 N N . PHE B 1 180 ? 2.906 23.469 3.379 1 95.31 180 PHE B N 1
ATOM 4134 C CA . PHE B 1 180 ? 2.119 24.672 3.16 1 95.31 180 PHE B CA 1
ATOM 4135 C C . PHE B 1 180 ? 0.798 24.594 3.918 1 95.31 180 PHE B C 1
ATOM 4137 O O . PHE B 1 180 ? 0.401 23.531 4.383 1 95.31 180 PHE B O 1
ATOM 4144 N N . LYS B 1 181 ? 0.259 25.734 4.055 1 96.44 181 LYS B N 1
ATOM 4145 C CA . LYS B 1 181 ? -1.073 25.844 4.645 1 96.44 181 LYS B CA 1
ATOM 4146 C C . LYS B 1 181 ? -1.904 26.906 3.943 1 96.44 181 LYS B C 1
ATOM 4148 O O . LYS B 1 181 ? -1.42 28.016 3.699 1 96.44 181 LYS B O 1
ATOM 4153 N N . PHE B 1 182 ? -3.07 26.516 3.512 1 97.81 182 PHE B N 1
ATOM 4154 C CA . PHE B 1 182 ? -4.059 27.438 2.951 1 97.81 182 PHE B CA 1
ATOM 4155 C C . PHE B 1 182 ? -5.109 27.797 3.992 1 97.81 182 PHE B C 1
ATOM 4157 O O . PHE B 1 182 ? -5.859 26.938 4.457 1 97.81 182 PHE B O 1
ATOM 4164 N N . ASP B 1 183 ? -5.121 29.031 4.375 1 96.06 183 ASP B N 1
ATOM 4165 C CA . ASP B 1 183 ? -6.035 29.547 5.391 1 96.06 183 ASP B CA 1
ATOM 4166 C C . ASP B 1 183 ? -6.605 30.906 4.984 1 96.06 183 ASP B C 1
ATOM 4168 O O . ASP B 1 183 ? -5.895 31.906 4.988 1 96.06 183 ASP B O 1
ATOM 4172 N N . LYS B 1 184 ? -7.848 30.906 4.719 1 93.38 184 LYS B N 1
ATOM 4173 C CA . LYS B 1 184 ? -8.492 32.125 4.203 1 93.38 184 LYS B CA 1
ATOM 4174 C C . LYS B 1 184 ? -8.469 33.25 5.23 1 93.38 184 LYS B C 1
ATOM 4176 O O . LYS B 1 184 ? -8.672 34.406 4.891 1 93.38 184 LYS B O 1
ATOM 4181 N N . HIS B 1 185 ? -8.227 33 6.457 1 91.94 185 HIS B N 1
ATOM 4182 C CA . HIS B 1 185 ? -8.164 34 7.5 1 91.94 185 HIS B CA 1
ATOM 4183 C C . HIS B 1 185 ? -6.809 34.688 7.516 1 91.94 185 HIS B C 1
ATOM 4185 O O . HIS B 1 185 ? -6.648 35.75 8.164 1 91.94 185 HIS B O 1
ATOM 4191 N N . LEU B 1 186 ? -5.926 34.125 6.844 1 92.69 186 LEU B N 1
ATOM 4192 C CA . LEU B 1 186 ? -4.598 34.719 6.75 1 92.69 186 LEU B CA 1
ATOM 4193 C C . LEU B 1 186 ? -4.469 35.594 5.496 1 92.69 186 LEU B C 1
ATOM 4195 O O . LEU B 1 186 ? -5.168 35.344 4.508 1 92.69 186 LEU B O 1
ATOM 4199 N N . LYS B 1 187 ? -3.488 36.594 5.562 1 91.31 187 LYS B N 1
ATOM 4200 C CA . LYS B 1 187 ? -3.127 37.406 4.414 1 91.31 187 LYS B CA 1
ATOM 4201 C C . LYS B 1 187 ? -1.612 37.531 4.27 1 91.31 187 LYS B C 1
ATOM 4203 O O . LYS B 1 187 ? -0.949 38.156 5.094 1 91.31 187 LYS B O 1
ATOM 4208 N N . PRO B 1 188 ? -1.129 36.938 3.229 1 93.25 188 PRO B N 1
ATOM 4209 C CA . PRO B 1 188 ? -1.67 36.062 2.199 1 93.25 188 PRO B CA 1
ATOM 4210 C C . PRO B 1 188 ? -2.223 34.75 2.777 1 93.25 188 PRO B C 1
ATOM 4212 O O . PRO B 1 188 ? -1.787 34.312 3.844 1 93.25 188 PRO B O 1
ATOM 4215 N N . SER B 1 189 ? -3.17 34.094 2.023 1 96.19 189 SER B N 1
ATOM 4216 C CA . SER B 1 189 ? -3.91 32.969 2.566 1 96.19 189 SER B CA 1
ATOM 4217 C C . SER B 1 189 ? -3.141 31.656 2.375 1 96.19 189 SER B C 1
ATOM 4219 O O . SER B 1 189 ? -3.602 30.594 2.791 1 96.19 189 SER B O 1
ATOM 4221 N N . PHE B 1 190 ? -2.062 31.781 1.718 1 95.62 190 PHE B N 1
ATOM 4222 C CA . PHE B 1 190 ? -1.194 30.625 1.499 1 95.62 190 PHE B CA 1
ATOM 4223 C C . PHE B 1 190 ? 0.184 30.859 2.104 1 95.62 190 PHE B C 1
ATOM 4225 O O . PHE B 1 190 ? 0.866 31.828 1.746 1 95.62 190 PHE B O 1
ATOM 4232 N N . VAL B 1 191 ? 0.557 30.047 3.051 1 94 191 VAL B N 1
ATOM 4233 C CA . VAL B 1 191 ? 1.802 30.25 3.783 1 94 191 VAL B CA 1
ATOM 4234 C C . VAL B 1 191 ? 2.68 29 3.68 1 94 191 VAL B C 1
ATOM 4236 O O . VAL B 1 191 ? 2.176 27.906 3.459 1 94 191 VAL B O 1
ATOM 4239 N N . ARG B 1 192 ? 3.928 29.203 3.84 1 92.69 192 ARG B N 1
ATOM 4240 C CA . ARG B 1 192 ? 4.91 28.141 3.721 1 92.69 192 ARG B CA 1
ATOM 4241 C C . ARG B 1 192 ? 5.457 27.734 5.09 1 92.69 192 ARG B C 1
ATOM 4243 O O . ARG B 1 192 ? 5.707 28.594 5.938 1 92.69 192 ARG B O 1
ATOM 4250 N N . GLY B 1 193 ? 5.582 26.391 5.258 1 92.06 193 GLY B N 1
ATOM 4251 C CA . GLY B 1 193 ? 6.16 25.875 6.492 1 92.06 193 GLY B CA 1
ATOM 4252 C C . GLY B 1 193 ? 7.668 26.031 6.547 1 92.06 193 GLY B C 1
ATOM 4253 O O . GLY B 1 193 ? 8.359 25.828 5.547 1 92.06 193 GLY B O 1
ATOM 4254 N N . CYS B 1 194 ? 8.148 26.484 7.75 1 88.56 194 CYS B N 1
ATOM 4255 C CA . CYS B 1 194 ? 9.578 26.594 7.996 1 88.56 194 CYS B CA 1
ATOM 4256 C C . CYS B 1 194 ? 9.945 25.953 9.336 1 88.56 194 CYS B C 1
ATOM 4258 O O . CYS B 1 194 ? 9.125 25.922 10.25 1 88.56 194 CYS B O 1
ATOM 4260 N N . PHE B 1 195 ? 11.078 25.344 9.359 1 85.38 195 PHE B N 1
ATOM 4261 C CA . PHE B 1 195 ? 11.57 24.781 10.609 1 85.38 195 PHE B CA 1
ATOM 4262 C C . PHE B 1 195 ? 12.336 25.828 11.406 1 85.38 195 PHE B C 1
ATOM 4264 O O . PHE B 1 195 ? 12.867 26.797 10.836 1 85.38 195 PHE B O 1
ATOM 4271 N N . SER B 1 196 ? 12.336 25.594 12.75 1 77.44 196 SER B N 1
ATOM 4272 C CA . SER B 1 196 ? 13.039 26.531 13.609 1 77.44 196 SER B CA 1
ATOM 4273 C C . SER B 1 196 ? 14.5 26.672 13.203 1 77.44 196 SER B C 1
ATOM 4275 O O . SER B 1 196 ? 15.188 25.672 12.969 1 77.44 196 SER B O 1
ATOM 4277 N N . GLY B 1 197 ? 15.023 27.891 13.172 1 66.44 197 GLY B N 1
ATOM 4278 C CA . GLY B 1 197 ? 16.406 28.172 12.852 1 66.44 197 GLY B CA 1
ATOM 4279 C C . GLY B 1 197 ? 16.688 28.219 11.359 1 66.44 197 GLY B C 1
ATOM 4280 O O . GLY B 1 197 ? 17.828 28.422 10.938 1 66.44 197 GLY B O 1
ATOM 4281 N N . ASP B 1 198 ? 15.742 27.688 10.695 1 61.41 198 ASP B N 1
ATOM 4282 C CA . ASP B 1 198 ? 15.914 27.75 9.25 1 61.41 198 ASP B CA 1
ATOM 4283 C C . ASP B 1 198 ? 15.82 29.188 8.742 1 61.41 198 ASP B C 1
ATOM 4285 O O . ASP B 1 198 ? 14.773 29.828 8.883 1 61.41 198 ASP B O 1
ATOM 4289 N N . PRO B 1 199 ? 16.984 29.859 8.633 1 51.62 199 PRO B N 1
ATOM 4290 C CA . PRO B 1 199 ? 16.953 31.281 8.289 1 51.62 199 PRO B CA 1
ATOM 4291 C C . PRO B 1 199 ? 15.797 31.641 7.359 1 51.62 199 PRO B C 1
ATOM 4293 O O . PRO B 1 199 ? 15.172 30.75 6.777 1 51.62 199 PRO B O 1
ATOM 4296 N N . GLU B 1 200 ? 15.836 32.969 6.699 1 46.75 200 GLU B N 1
ATOM 4297 C CA . GLU B 1 200 ? 14.914 33.75 5.891 1 46.75 200 GLU B CA 1
ATOM 4298 C C . GLU B 1 200 ? 14.156 32.875 4.898 1 46.75 200 GLU B C 1
ATOM 4300 O O . GLU B 1 200 ? 12.93 32.906 4.836 1 46.75 200 GLU B O 1
ATOM 4305 N N . HIS B 1 201 ? 14.172 33.219 3.607 1 42.94 201 HIS B N 1
ATOM 4306 C CA . HIS B 1 201 ? 13.398 33 2.389 1 42.94 201 HIS B CA 1
ATOM 4307 C C . HIS B 1 201 ? 13.016 31.531 2.232 1 42.94 201 HIS B C 1
ATOM 4309 O O . HIS B 1 201 ? 11.859 31.203 1.956 1 42.94 201 HIS B O 1
ATOM 4315 N N . LEU B 1 202 ? 13.789 30.719 1.414 1 46.94 202 LEU B N 1
ATOM 4316 C CA . LEU B 1 202 ? 13.68 29.625 0.46 1 46.94 202 LEU B CA 1
ATOM 4317 C C . LEU B 1 202 ? 13.5 28.297 1.182 1 46.94 202 LEU B C 1
ATOM 4319 O O . LEU B 1 202 ? 13.922 27.25 0.683 1 46.94 202 LEU B O 1
ATOM 4323 N N . ARG B 1 203 ? 13.25 28.141 2.342 1 51.03 203 ARG B N 1
ATOM 4324 C CA . ARG B 1 203 ? 13.625 26.969 3.125 1 51.03 203 ARG B CA 1
ATOM 4325 C C . ARG B 1 203 ? 12.836 25.75 2.688 1 51.03 203 ARG B C 1
ATOM 4327 O O . ARG B 1 203 ? 11.602 25.766 2.666 1 51.03 203 ARG B O 1
ATOM 4334 N N . ARG B 1 204 ? 13.469 25.047 1.778 1 59.19 204 ARG B N 1
ATOM 4335 C CA . ARG B 1 204 ? 13.25 23.922 0.886 1 59.19 204 ARG B CA 1
ATOM 4336 C C . ARG B 1 204 ? 12.672 22.734 1.645 1 59.19 204 ARG B C 1
ATOM 4338 O O . ARG B 1 204 ? 12.562 21.625 1.097 1 59.19 204 ARG B O 1
ATOM 4345 N N . GLY B 1 205 ? 12.07 23.031 2.779 1 75.88 205 GLY B N 1
ATOM 4346 C CA . GLY B 1 205 ? 11.445 21.859 3.352 1 75.88 205 GLY B CA 1
ATOM 4347 C C . GLY B 1 205 ? 12.445 20.859 3.916 1 75.88 205 GLY B C 1
ATOM 4348 O O . GLY B 1 205 ? 13.508 21.266 4.406 1 75.88 205 GLY B O 1
ATOM 4349 N N . LEU B 1 206 ? 12.102 19.781 4.203 1 85.44 206 LEU B N 1
ATOM 4350 C CA . LEU B 1 206 ? 12.93 18.688 4.699 1 85.44 206 LEU B CA 1
ATOM 4351 C C . LEU B 1 206 ? 13.516 17.875 3.545 1 85.44 206 LEU B C 1
ATOM 4353 O O . LEU B 1 206 ? 12.797 17.531 2.604 1 85.44 206 LEU B O 1
ATOM 4357 N N . LYS B 1 207 ? 14.852 17.812 3.633 1 84.44 207 LYS B N 1
ATOM 4358 C CA . LYS B 1 207 ? 15.523 17 2.615 1 84.44 207 LYS B CA 1
ATOM 4359 C C . LYS B 1 207 ? 16.062 15.703 3.207 1 84.44 207 LYS B C 1
ATOM 4361 O O . LYS B 1 207 ? 16.609 15.703 4.309 1 84.44 207 LYS B O 1
ATOM 4366 N N . ILE B 1 208 ? 15.75 14.648 2.475 1 85.56 208 ILE B N 1
ATOM 4367 C CA . ILE B 1 208 ? 16.281 13.336 2.814 1 85.56 208 ILE B CA 1
ATOM 4368 C C . ILE B 1 208 ? 17.25 12.875 1.726 1 85.56 208 ILE B C 1
ATOM 4370 O O . ILE B 1 208 ? 16.938 12.961 0.535 1 85.56 208 ILE B O 1
ATOM 4374 N N . ASP B 1 209 ? 18.375 12.445 2.127 1 84.12 209 ASP B N 1
ATOM 4375 C CA . ASP B 1 209 ? 19.359 11.977 1.149 1 84.12 209 ASP B CA 1
ATOM 4376 C C . ASP B 1 209 ? 18.969 10.617 0.584 1 84.12 209 ASP B C 1
ATOM 4378 O O . ASP B 1 209 ? 18.406 9.781 1.3 1 84.12 209 ASP B O 1
ATOM 4382 N N . ASP B 1 210 ? 19.266 10.492 -0.65 1 80 210 ASP B N 1
ATOM 4383 C CA . ASP B 1 210 ? 19.031 9.219 -1.317 1 80 210 ASP B CA 1
ATOM 4384 C C . ASP B 1 210 ? 19.953 8.133 -0.763 1 80 210 ASP B C 1
ATOM 4386 O O . ASP B 1 210 ? 21.188 8.219 -0.896 1 80 210 ASP B O 1
ATOM 4390 N N . TYR B 1 211 ? 19.406 7.125 -0.235 1 80.62 211 TYR B N 1
ATOM 4391 C CA . TYR B 1 211 ? 20.203 6.129 0.459 1 80.62 211 TYR B CA 1
ATOM 4392 C C . TYR B 1 211 ? 20.891 5.191 -0.532 1 80.62 211 TYR B C 1
ATOM 4394 O O . TYR B 1 211 ? 21.812 4.457 -0.167 1 80.62 211 TYR B O 1
ATOM 4402 N N . SER B 1 212 ? 20.438 5.141 -1.776 1 72.88 212 SER B N 1
ATOM 4403 C CA . SER B 1 212 ? 21.047 4.25 -2.766 1 72.88 212 SER B CA 1
ATOM 4404 C C . SER B 1 212 ? 22.516 4.562 -2.965 1 72.88 212 SER B C 1
ATOM 4406 O O . SER B 1 212 ? 23.281 3.699 -3.395 1 72.88 212 SER B O 1
ATOM 4408 N N . ARG B 1 213 ? 22.969 5.73 -2.57 1 74.81 213 ARG B N 1
ATOM 4409 C CA . ARG B 1 213 ? 24.344 6.16 -2.779 1 74.81 213 ARG B CA 1
ATOM 4410 C C . ARG B 1 213 ? 25.125 6.148 -1.47 1 74.81 213 ARG B C 1
ATOM 4412 O O . ARG B 1 213 ? 26.312 6.504 -1.441 1 74.81 213 ARG B O 1
ATOM 4419 N N . MET B 1 214 ? 24.484 5.699 -0.498 1 82.75 214 MET B N 1
ATOM 4420 C CA . MET B 1 214 ? 25.109 5.789 0.82 1 82.75 214 MET B CA 1
ATOM 4421 C C . MET B 1 214 ? 25.797 4.48 1.182 1 82.75 214 MET B C 1
ATOM 4423 O O . MET B 1 214 ? 25.391 3.408 0.741 1 82.75 214 MET B O 1
ATOM 4427 N N . GLU B 1 215 ? 26.859 4.664 1.884 1 84.94 215 GLU B N 1
ATOM 4428 C CA . GLU B 1 215 ? 27.531 3.48 2.402 1 84.94 215 GLU B CA 1
ATOM 4429 C C . GLU B 1 215 ? 26.688 2.756 3.436 1 84.94 215 GLU B C 1
ATOM 4431 O O . GLU B 1 215 ? 26.609 1.524 3.439 1 84.94 215 GLU B O 1
ATOM 4436 N N . THR B 1 216 ? 26.109 3.553 4.32 1 90.94 216 THR B N 1
ATOM 4437 C CA . THR B 1 216 ? 25.172 3.041 5.316 1 90.94 216 THR B CA 1
ATOM 4438 C C . THR B 1 216 ? 23.828 3.756 5.215 1 90.94 216 THR B C 1
ATOM 4440 O O . THR B 1 216 ? 23.781 4.945 4.891 1 90.94 216 THR B O 1
ATOM 4443 N N . THR B 1 217 ? 22.828 2.984 5.492 1 91.12 217 THR B N 1
ATOM 4444 C CA . THR B 1 217 ? 21.5 3.555 5.344 1 91.12 217 THR B CA 1
ATOM 4445 C C . THR B 1 217 ? 21.078 4.289 6.613 1 91.12 217 THR B C 1
ATOM 4447 O O . THR B 1 217 ? 20 4.875 6.668 1 91.12 217 THR B O 1
ATOM 4450 N N . LEU B 1 218 ? 21.891 4.336 7.625 1 94.75 218 LEU B N 1
ATOM 4451 C CA . LEU B 1 218 ? 21.516 4.922 8.906 1 94.75 218 LEU B CA 1
ATOM 4452 C C . LEU B 1 218 ? 21.203 6.402 8.758 1 94.75 218 LEU B C 1
ATOM 4454 O O . LEU B 1 218 ? 20.172 6.875 9.258 1 94.75 218 LEU B O 1
ATOM 4458 N N . PRO B 1 219 ? 22.016 7.184 8.039 1 94.12 219 PRO B N 1
ATOM 4459 C CA . PRO B 1 219 ? 21.656 8.594 7.883 1 94.12 219 PRO B CA 1
ATOM 4460 C C . PRO B 1 219 ? 20.297 8.789 7.227 1 94.12 219 PRO B C 1
ATOM 4462 O O . PRO B 1 219 ? 19.547 9.703 7.59 1 94.12 219 PRO B O 1
ATOM 4465 N N . PHE B 1 220 ? 20.016 7.934 6.336 1 92 220 PHE B N 1
ATOM 4466 C CA . PHE B 1 220 ? 18.703 7.98 5.695 1 92 220 PHE B CA 1
ATOM 4467 C C . PHE B 1 220 ? 17.609 7.719 6.707 1 92 220 PHE B C 1
ATOM 4469 O O . PHE B 1 220 ? 16.594 8.43 6.738 1 92 220 PHE B O 1
ATOM 4476 N N . ILE B 1 221 ? 17.781 6.695 7.523 1 94 221 ILE B N 1
ATOM 4477 C CA . ILE B 1 221 ? 16.797 6.32 8.531 1 94 221 ILE B CA 1
ATOM 4478 C C . ILE B 1 221 ? 16.531 7.504 9.461 1 94 221 ILE B C 1
ATOM 4480 O O . ILE B 1 221 ? 15.383 7.824 9.766 1 94 221 ILE B O 1
ATOM 4484 N N . LEU B 1 222 ? 17.578 8.18 9.836 1 96.12 222 LEU B N 1
ATOM 4485 C CA . LEU B 1 222 ? 17.453 9.289 10.781 1 96.12 222 LEU B CA 1
ATOM 4486 C C . LEU B 1 222 ? 16.719 10.461 10.148 1 96.12 222 LEU B C 1
ATOM 4488 O O . LEU B 1 222 ? 15.852 11.07 10.781 1 96.12 222 LEU B O 1
ATOM 4492 N N . GLN B 1 223 ? 17.031 10.758 8.945 1 93 223 GLN B N 1
ATOM 4493 C CA . GLN B 1 223 ? 16.359 11.836 8.234 1 93 223 GLN B CA 1
ATOM 4494 C C . GLN B 1 223 ? 14.891 11.484 7.965 1 93 223 GLN B C 1
ATOM 4496 O O . GLN B 1 223 ? 14.016 12.352 8.055 1 93 223 GLN B O 1
ATOM 4501 N N . LEU B 1 224 ? 14.695 10.242 7.668 1 92.19 224 LEU B N 1
ATOM 4502 C CA . LEU B 1 224 ? 13.336 9.781 7.426 1 92.19 224 LEU B CA 1
ATOM 4503 C C . LEU B 1 224 ? 12.469 9.945 8.672 1 92.19 224 LEU B C 1
ATOM 4505 O O . LEU B 1 224 ? 11.289 10.281 8.578 1 92.19 224 LEU B O 1
ATOM 4509 N N . ARG B 1 225 ? 13 9.648 9.797 1 94.94 225 ARG B N 1
ATOM 4510 C CA . ARG B 1 225 ? 12.25 9.812 11.039 1 94.94 225 ARG B CA 1
ATOM 4511 C C . ARG B 1 225 ? 11.773 11.25 11.203 1 94.94 225 ARG B C 1
ATOM 4513 O O . ARG B 1 225 ? 10.609 11.492 11.531 1 94.94 225 ARG B O 1
ATOM 4520 N N . CYS B 1 226 ? 12.664 12.172 10.961 1 94.25 226 CYS B N 1
ATOM 4521 C CA . CYS B 1 226 ? 12.32 13.586 11.062 1 94.25 226 CYS B CA 1
ATOM 4522 C C . CYS B 1 226 ? 11.188 13.938 10.109 1 94.25 226 CYS B C 1
ATOM 4524 O O . CYS B 1 226 ? 10.242 14.641 10.492 1 94.25 226 CYS B O 1
ATOM 4526 N N . ALA B 1 227 ? 11.328 13.445 8.945 1 92.5 227 ALA B N 1
ATOM 4527 C CA . ALA B 1 227 ? 10.289 13.719 7.949 1 92.5 227 ALA B CA 1
ATOM 4528 C C . ALA B 1 227 ? 8.953 13.133 8.375 1 92.5 227 ALA B C 1
ATOM 4530 O O . ALA B 1 227 ? 7.918 13.797 8.289 1 92.5 227 ALA B O 1
ATOM 4531 N N . CYS B 1 228 ? 8.953 11.891 8.867 1 94.12 228 CYS B N 1
ATOM 4532 C CA . CYS B 1 228 ? 7.734 11.227 9.305 1 94.12 228 CYS B CA 1
ATOM 4533 C C . CYS B 1 228 ? 7.078 11.992 10.445 1 94.12 228 CYS B C 1
ATOM 4535 O O . CYS B 1 228 ? 5.859 12.164 10.461 1 94.12 228 CYS B O 1
ATOM 4537 N N . GLU B 1 229 ? 7.887 12.469 11.305 1 96.62 229 GLU B N 1
ATOM 4538 C CA . GLU B 1 229 ? 7.371 13.156 12.484 1 96.62 229 GLU B CA 1
ATOM 4539 C C . GLU B 1 229 ? 6.809 14.531 12.125 1 96.62 229 GLU B C 1
ATOM 4541 O O . GLU B 1 229 ? 5.836 14.992 12.727 1 96.62 229 GLU B O 1
ATOM 4546 N N . ALA B 1 230 ? 7.426 15.18 11.172 1 95.31 230 ALA B N 1
ATOM 4547 C CA . ALA B 1 230 ? 6.887 16.438 10.688 1 95.31 230 ALA B CA 1
ATOM 4548 C C . ALA B 1 230 ? 5.551 16.234 9.977 1 95.31 230 ALA B C 1
ATOM 4550 O O . ALA B 1 230 ? 4.594 16.969 10.211 1 95.31 230 ALA B O 1
ATOM 4551 N N . VAL B 1 231 ? 5.523 15.227 9.133 1 94.94 231 VAL B N 1
ATOM 4552 C CA . VAL B 1 231 ? 4.293 14.898 8.414 1 94.94 231 VAL B CA 1
ATOM 4553 C C . VAL B 1 231 ? 3.197 14.539 9.414 1 94.94 231 VAL B C 1
ATOM 4555 O O . VAL B 1 231 ? 2.053 14.977 9.281 1 94.94 231 VAL B O 1
ATOM 4558 N N . PHE B 1 232 ? 3.58 13.766 10.43 1 97.19 232 PHE B N 1
ATOM 4559 C CA . PHE B 1 232 ? 2.621 13.352 11.445 1 97.19 232 PHE B CA 1
ATOM 4560 C C . PHE B 1 232 ? 2.076 14.555 12.203 1 97.19 232 PHE B C 1
ATOM 4562 O O . PHE B 1 232 ? 0.886 14.609 12.523 1 97.19 232 PHE B O 1
ATOM 4569 N N . ASP B 1 233 ? 2.922 15.484 12.477 1 97.69 233 ASP B N 1
ATOM 4570 C CA . ASP B 1 233 ? 2.496 16.703 13.164 1 97.69 233 ASP B CA 1
ATOM 4571 C C . ASP B 1 233 ? 1.463 17.469 12.336 1 97.69 233 ASP B C 1
ATOM 4573 O O . ASP B 1 233 ? 0.471 17.953 12.875 1 97.69 233 ASP B O 1
ATOM 4577 N N . VAL B 1 234 ? 1.703 17.516 11.078 1 96.69 234 VAL B N 1
ATOM 4578 C CA . VAL B 1 234 ? 0.777 18.203 10.18 1 96.69 234 VAL B CA 1
ATOM 4579 C C . VAL B 1 234 ? -0.546 17.438 10.125 1 96.69 234 VAL B C 1
ATOM 4581 O O . VAL B 1 234 ? -1.619 18.047 10.172 1 96.69 234 VAL B O 1
ATOM 4584 N N . MET B 1 235 ? -0.486 16.141 10.078 1 96.19 235 MET B N 1
ATOM 4585 C CA . MET B 1 235 ? -1.688 15.305 10.062 1 96.19 235 MET B CA 1
ATOM 4586 C C . MET B 1 235 ? -2.496 15.5 11.344 1 96.19 235 MET B C 1
ATOM 4588 O O . MET B 1 235 ? -3.725 15.57 11.297 1 96.19 235 MET B O 1
ATOM 4592 N N . LEU B 1 236 ? -1.776 15.562 12.406 1 97.38 236 LEU B N 1
ATOM 4593 C CA . LEU B 1 236 ? -2.426 15.773 13.695 1 97.38 236 LEU B CA 1
ATOM 4594 C C . LEU B 1 236 ? -3.131 17.125 13.734 1 97.38 236 LEU B C 1
ATOM 4596 O O . LEU B 1 236 ? -4.27 17.234 14.195 1 97.38 236 LEU B O 1
ATOM 4600 N N . SER B 1 237 ? -2.428 18.125 13.258 1 97.06 237 SER B N 1
ATOM 4601 C CA . SER B 1 237 ? -3.025 19.453 13.172 1 97.06 237 SER B CA 1
ATOM 4602 C C . SER B 1 237 ? -4.273 19.438 12.297 1 97.06 237 SER B C 1
ATOM 4604 O O . SER B 1 237 ? -5.301 20.016 12.664 1 97.06 237 SER B O 1
ATOM 4606 N N . ALA B 1 238 ? -4.152 18.797 11.188 1 96.5 238 ALA B N 1
ATOM 4607 C CA . ALA B 1 238 ? -5.281 18.672 10.266 1 96.5 238 ALA B CA 1
ATOM 4608 C C . ALA B 1 238 ? -6.445 17.938 10.922 1 96.5 238 ALA B C 1
ATOM 4610 O O . ALA B 1 238 ? -7.605 18.312 10.758 1 96.5 238 ALA B O 1
ATOM 4611 N N . TYR B 1 239 ? -6.105 16.922 11.672 1 96.38 239 TYR B N 1
ATOM 4612 C CA . TYR B 1 239 ? -7.09 16.125 12.391 1 96.38 239 TYR B CA 1
ATOM 4613 C C . TYR B 1 239 ? -7.852 16.984 13.398 1 96.38 239 TYR B C 1
ATOM 4615 O O . TYR B 1 239 ? -9.086 16.969 13.43 1 96.38 239 TYR B O 1
ATOM 4623 N N . ILE B 1 240 ? -7.191 17.734 14.141 1 96.75 240 ILE B N 1
ATOM 4624 C CA . ILE B 1 240 ? -7.789 18.594 15.172 1 96.75 240 ILE B CA 1
ATOM 4625 C C . ILE B 1 240 ? -8.672 19.641 14.516 1 96.75 240 ILE B C 1
ATOM 4627 O O . ILE B 1 240 ? -9.797 19.891 14.969 1 96.75 240 ILE B O 1
ATOM 4631 N N . GLU B 1 241 ? -8.188 20.234 13.461 1 96 241 GLU B N 1
ATOM 4632 C CA . GLU B 1 241 ? -8.969 21.234 12.75 1 96 241 GLU B CA 1
ATOM 4633 C C . GLU B 1 241 ? -10.242 20.625 12.164 1 96 241 GLU B C 1
ATOM 4635 O O . GLU B 1 241 ? -11.297 21.281 12.156 1 96 241 GLU B O 1
ATOM 4640 N N . GLY B 1 242 ? -10.102 19.422 11.648 1 94.56 242 GLY B N 1
ATOM 4641 C CA . GLY B 1 242 ? -11.273 18.734 11.133 1 94.56 242 GLY B CA 1
ATOM 4642 C C . GLY B 1 242 ? -12.312 18.453 12.203 1 94.56 242 GLY B C 1
ATOM 4643 O O . GLY B 1 242 ? -13.508 18.656 11.984 1 94.56 242 GLY B O 1
ATOM 4644 N N . LEU B 1 243 ? -11.867 18 13.32 1 93.5 243 LEU B N 1
ATOM 4645 C CA . LEU B 1 243 ? -12.766 17.734 14.438 1 93.5 243 LEU B CA 1
ATOM 4646 C C . LEU B 1 243 ? -13.477 19.016 14.875 1 93.5 243 LEU B C 1
ATOM 4648 O O . LEU B 1 243 ? -14.68 19.016 15.109 1 93.5 243 LEU B O 1
ATOM 4652 N N . LYS B 1 244 ? -12.711 20.078 14.977 1 93.81 244 LYS B N 1
ATOM 4653 C CA . LYS B 1 244 ? -13.258 21.375 15.375 1 93.81 244 LYS B CA 1
ATOM 4654 C C . LYS B 1 244 ? -14.32 21.844 14.383 1 93.81 244 LYS B C 1
ATOM 4656 O O . LYS B 1 244 ? -15.383 22.312 14.789 1 93.81 244 LYS B O 1
ATOM 4661 N N . ALA B 1 245 ? -14 21.719 13.141 1 93.19 245 ALA B N 1
ATOM 4662 C CA . ALA B 1 245 ? -14.938 22.156 12.109 1 93.19 245 ALA B CA 1
ATOM 4663 C C . ALA B 1 245 ? -16.234 21.375 12.188 1 93.19 245 ALA B C 1
ATOM 4665 O O . ALA B 1 245 ? -17.328 21.938 12.023 1 93.19 245 ALA B O 1
ATOM 4666 N N . ASN B 1 246 ? -16.125 20.109 12.383 1 89.81 246 ASN B N 1
ATOM 4667 C CA . ASN B 1 246 ? -17.312 19.281 12.508 1 89.81 246 ASN B CA 1
ATOM 4668 C C . ASN B 1 246 ? -18.141 19.672 13.742 1 89.81 246 ASN B C 1
ATOM 4670 O O . ASN B 1 246 ? -19.359 19.656 13.695 1 89.81 246 ASN B O 1
ATOM 4674 N N . TYR B 1 247 ? -17.438 19.922 14.781 1 87.56 247 TYR B N 1
ATOM 4675 C CA . TYR B 1 247 ? -18.109 20.359 16.016 1 87.56 247 TYR B CA 1
ATOM 4676 C C . TYR B 1 247 ? -18.891 21.641 15.781 1 87.56 247 TYR B C 1
ATOM 4678 O O . TYR B 1 247 ? -20.062 21.719 16.141 1 87.56 247 TYR B O 1
ATOM 4686 N N . VAL B 1 248 ? -18.281 22.594 15.18 1 87.56 248 VAL B N 1
ATOM 4687 C CA . VAL B 1 248 ? -18.906 23.891 14.906 1 87.56 248 VAL B CA 1
ATOM 4688 C C . VAL B 1 248 ? -20.109 23.688 13.969 1 87.56 248 VAL B C 1
ATOM 4690 O O . VAL B 1 248 ? -21.172 24.25 14.195 1 87.56 248 VAL B O 1
ATOM 4693 N N . ARG B 1 249 ? -19.922 22.891 12.961 1 87.06 249 ARG B N 1
ATOM 4694 C CA . ARG B 1 249 ? -21 22.609 12.008 1 87.06 249 ARG B CA 1
ATOM 4695 C C . ARG B 1 249 ? -22.188 21.953 12.695 1 87.06 249 ARG B C 1
ATOM 4697 O O . ARG B 1 249 ? -23.344 22.297 12.414 1 87.06 249 ARG B O 1
ATOM 4704 N N . SER B 1 250 ? -21.938 21.047 13.555 1 83.25 250 SER B N 1
ATOM 4705 C CA . SER B 1 250 ? -22.984 20.344 14.281 1 83.25 250 SER B CA 1
ATOM 4706 C C . SER B 1 250 ? -23.734 21.281 15.227 1 83.25 250 SER B C 1
ATOM 4708 O O . SER B 1 250 ? -24.938 21.156 15.391 1 83.25 250 SER B O 1
ATOM 4710 N N . GLU B 1 251 ? -23.016 22.156 15.836 1 82.44 251 GLU B N 1
ATOM 4711 C CA . GLU B 1 251 ? -23.625 23.141 16.719 1 82.44 251 GLU B CA 1
ATOM 4712 C C . GLU B 1 251 ? -24.578 24.062 15.938 1 82.44 251 GLU B C 1
ATOM 4714 O O . GLU B 1 251 ? -25.672 24.375 16.406 1 82.44 251 GLU B O 1
ATOM 4719 N N . GLU B 1 252 ? -24.125 24.406 14.797 1 82.19 252 GLU B N 1
ATOM 4720 C CA . GLU B 1 252 ? -24.938 25.297 13.969 1 82.19 252 GLU B CA 1
ATOM 4721 C C . GLU B 1 252 ? -26.203 24.578 13.492 1 82.19 252 GLU B C 1
ATOM 4723 O O . GLU B 1 252 ? -27.266 25.188 13.422 1 82.19 252 GLU B O 1
ATOM 4728 N N . ARG B 1 253 ? -26.078 23.344 13.227 1 78.25 253 ARG B N 1
ATOM 4729 C CA . ARG B 1 253 ? -27.25 22.562 12.828 1 78.25 253 ARG B CA 1
ATOM 4730 C C . ARG B 1 253 ? -28.219 22.391 13.992 1 78.25 253 ARG B C 1
ATOM 4732 O O . ARG B 1 253 ? -29.438 22.406 13.797 1 78.25 253 ARG B O 1
ATOM 4739 N N . GLY B 1 254 ? -27.625 22.094 15.109 1 71.06 254 GLY B N 1
ATOM 4740 C CA . GLY B 1 254 ? -28.469 22 16.297 1 71.06 254 GLY B CA 1
ATOM 4741 C C . GLY B 1 254 ? -29.25 23.266 16.578 1 71.06 254 GLY B C 1
ATOM 4742 O O . GLY B 1 254 ? -30.438 23.203 16.938 1 71.06 254 GLY B O 1
ATOM 4743 N N . LYS B 1 255 ? -28.703 24.328 16.453 1 71.56 255 LYS B N 1
ATOM 4744 C CA . LYS B 1 255 ? -29.375 25.594 16.641 1 71.56 255 LYS B CA 1
ATOM 4745 C C . LYS B 1 255 ? -30.531 25.766 15.648 1 71.56 255 LYS B C 1
ATOM 4747 O O . LYS B 1 255 ? -31.5 26.453 15.938 1 71.56 255 LYS B O 1
ATOM 4752 N N . LYS B 1 256 ? -30.391 25.062 14.594 1 70.5 256 LYS B N 1
ATOM 4753 C CA . LYS B 1 256 ? -31.422 25.172 13.562 1 70.5 256 LYS B CA 1
ATOM 4754 C C . LYS B 1 256 ? -32.469 24.078 13.727 1 70.5 256 LYS B C 1
ATOM 4756 O O . LYS B 1 256 ? -33.344 23.922 12.867 1 70.5 256 LYS B O 1
ATOM 4761 N N . GLY B 1 257 ? -32.469 23.25 14.859 1 63.72 257 GLY B N 1
ATOM 4762 C CA . GLY B 1 257 ? -33.469 22.266 15.164 1 63.72 257 GLY B CA 1
ATOM 4763 C C . GLY B 1 257 ? -33.219 20.906 14.523 1 63.72 257 GLY B C 1
ATOM 4764 O O . GLY B 1 257 ? -34.094 20.031 14.531 1 63.72 257 GLY B O 1
ATOM 4765 N N . LEU B 1 258 ? -32.156 20.75 13.867 1 57.03 258 LEU B N 1
ATOM 4766 C CA . LEU B 1 258 ? -31.875 19.516 13.156 1 57.03 258 LEU B CA 1
ATOM 4767 C C . LEU B 1 258 ? -31.203 18.5 14.078 1 57.03 258 LEU B C 1
ATOM 4769 O O . LEU B 1 258 ? -30.578 18.875 15.078 1 57.03 258 LEU B O 1
ATOM 4773 N N . THR B 1 259 ? -31.656 17.141 14.031 1 52.81 259 THR B N 1
ATOM 4774 C CA . THR B 1 259 ? -31.172 16.031 14.852 1 52.81 259 THR B CA 1
ATOM 4775 C C . THR B 1 259 ? -29.656 16.078 15 1 52.81 259 THR B C 1
ATOM 4777 O O . THR B 1 259 ? -28.938 16.172 14.008 1 52.81 259 THR B O 1
ATOM 4780 N N . ARG B 1 260 ? -29.219 16.516 16.219 1 54.5 260 ARG B N 1
ATOM 4781 C CA . ARG B 1 260 ? -27.828 16.688 16.625 1 54.5 260 ARG B CA 1
ATOM 4782 C C . ARG B 1 260 ? -27.109 15.352 16.703 1 54.5 260 ARG B C 1
ATOM 4784 O O . ARG B 1 260 ? -27.562 14.438 17.391 1 54.5 260 ARG B O 1
ATOM 4791 N N . PRO B 1 261 ? -26.312 14.859 15.883 1 53.62 261 PRO B N 1
ATOM 4792 C CA . PRO B 1 261 ? -25.5 13.734 16.328 1 53.62 261 PRO B CA 1
ATOM 4793 C C . PRO B 1 261 ? -24.859 13.984 17.703 1 53.62 261 PRO B C 1
ATOM 4795 O O . PRO B 1 261 ? -24.703 15.133 18.109 1 53.62 261 PRO B O 1
ATOM 4798 N N . THR B 1 262 ? -24.812 13.008 18.594 1 53.94 262 THR B N 1
ATOM 4799 C CA . THR B 1 262 ? -24.359 13.07 19.969 1 53.94 262 THR B CA 1
ATOM 4800 C C . THR B 1 262 ? -23.078 13.898 20.078 1 53.94 262 THR B C 1
ATOM 4802 O O . THR B 1 262 ? -22.031 13.508 19.578 1 53.94 262 THR B O 1
ATOM 4805 N N . LEU B 1 263 ? -23.141 15.273 20.25 1 59.28 263 LEU B N 1
ATOM 4806 C CA . LEU B 1 263 ? -22.125 16.297 20.516 1 59.28 263 LEU B CA 1
ATOM 4807 C C . LEU B 1 263 ? -21.109 15.797 21.531 1 59.28 263 LEU B C 1
ATOM 4809 O O . LEU B 1 263 ? -19.953 16.234 21.516 1 59.28 263 LEU B O 1
ATOM 4813 N N . ASP B 1 264 ? -21.531 14.906 22.375 1 64.44 264 ASP B N 1
ATOM 4814 C CA . ASP B 1 264 ? -20.672 14.5 23.484 1 64.44 264 ASP B CA 1
ATOM 4815 C C . ASP B 1 264 ? -19.438 13.742 22.984 1 64.44 264 ASP B C 1
ATOM 4817 O O . ASP B 1 264 ? -18.312 14 23.422 1 64.44 264 ASP B O 1
ATOM 4821 N N . GLY B 1 265 ? -19.562 13.062 21.953 1 77.81 265 GLY B N 1
ATOM 4822 C CA . GLY B 1 265 ? -18.406 12.344 21.422 1 77.81 265 GLY B CA 1
ATOM 4823 C C . GLY B 1 265 ? -17.422 13.242 20.719 1 77.81 265 GLY B C 1
ATOM 4824 O O . GLY B 1 265 ? -16.203 13.062 20.844 1 77.81 265 GLY B O 1
ATOM 4825 N N . GLY B 1 266 ? -17.906 14.344 20.25 1 83.56 266 GLY B N 1
ATOM 4826 C CA . GLY B 1 266 ? -17.062 15.289 19.531 1 83.56 266 GLY B CA 1
ATOM 4827 C C . GLY B 1 266 ? -16.172 16.109 20.453 1 83.56 266 GLY B C 1
ATOM 4828 O O . GLY B 1 266 ? -14.984 16.297 20.156 1 83.56 266 GLY B O 1
ATOM 4829 N N . ASP B 1 267 ? -16.703 16.562 21.578 1 88.5 267 ASP B N 1
ATOM 4830 C CA . ASP B 1 267 ? -15.938 17.359 22.531 1 88.5 267 ASP B CA 1
ATOM 4831 C C . ASP B 1 267 ? -14.82 16.531 23.156 1 88.5 267 ASP B C 1
ATOM 4833 O O . ASP B 1 267 ? -13.688 17 23.281 1 88.5 267 ASP B O 1
ATOM 4837 N N . LYS B 1 268 ? -15.188 15.359 23.562 1 91.69 268 LYS B N 1
ATOM 4838 C CA . LYS B 1 268 ? -14.188 14.461 24.141 1 91.69 268 LYS B CA 1
ATOM 4839 C C . LYS B 1 268 ? -13.078 14.164 23.141 1 91.69 268 LYS B C 1
ATOM 4841 O O . LYS B 1 268 ? -11.898 14.133 23.5 1 91.69 268 LYS B O 1
ATOM 4846 N N . ALA B 1 269 ? -13.477 13.961 21.922 1 94.25 269 ALA B N 1
ATOM 4847 C CA . ALA B 1 269 ? -12.508 13.688 20.859 1 94.25 269 ALA B CA 1
ATOM 4848 C C . ALA B 1 269 ? -11.547 14.859 20.688 1 94.25 269 ALA B C 1
ATOM 4850 O O . ALA B 1 269 ? -10.336 14.664 20.562 1 94.25 269 ALA B O 1
ATOM 4851 N N . LEU B 1 270 ? -12.094 16.047 20.766 1 95 270 LEU B N 1
ATOM 4852 C CA . LEU B 1 270 ? -11.297 17.266 20.578 1 95 270 LEU B CA 1
ATOM 4853 C C . LEU B 1 270 ? -10.328 17.453 21.734 1 95 270 LEU B C 1
ATOM 4855 O O . LEU B 1 270 ? -9.148 17.76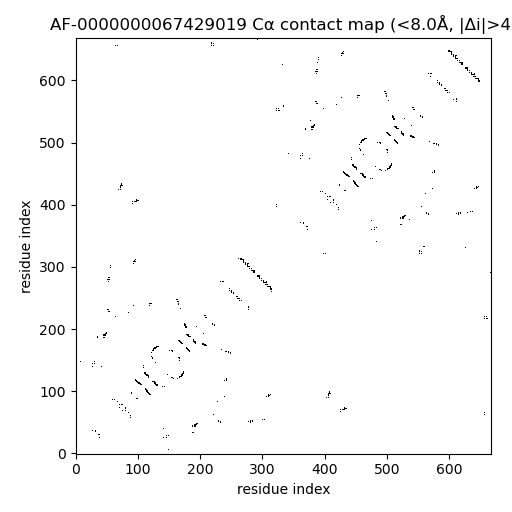6 21.531 1 95 270 LEU B O 1
ATOM 4859 N N . GLN B 1 271 ? -10.773 17.25 22.922 1 95.94 271 GLN B N 1
ATOM 4860 C CA . GLN B 1 271 ? -9.922 17.391 24.109 1 95.94 271 GLN B CA 1
ATOM 4861 C C . GLN B 1 271 ? -8.781 16.391 24.094 1 95.94 271 GLN B C 1
ATOM 4863 O O . GLN B 1 271 ? -7.629 16.75 24.344 1 95.94 271 GLN B O 1
ATOM 4868 N N . SER B 1 272 ? -9.156 15.195 23.812 1 97.25 272 SER B N 1
ATOM 4869 C CA . SER B 1 272 ? -8.148 14.141 23.781 1 97.25 272 SER B CA 1
ATOM 4870 C C . SER B 1 272 ? -7.141 14.391 22.656 1 97.25 272 SER B C 1
ATOM 4872 O O . SER B 1 272 ? -5.941 14.141 22.828 1 97.25 272 SER B O 1
ATOM 4874 N N . ALA B 1 273 ? -7.594 14.844 21.531 1 97.56 273 ALA B N 1
ATOM 4875 C CA . ALA B 1 273 ? -6.699 15.172 20.422 1 97.56 273 ALA B CA 1
ATOM 4876 C C . ALA B 1 273 ? -5.738 16.297 20.812 1 97.56 273 ALA B C 1
ATOM 4878 O O . ALA B 1 273 ? -4.555 16.25 20.469 1 97.56 273 ALA B O 1
ATOM 4879 N N . GLY B 1 274 ? -6.27 17.297 21.484 1 97.81 274 GLY B N 1
ATOM 4880 C CA . GLY B 1 274 ? -5.426 18.375 21.984 1 97.81 274 GLY B CA 1
ATOM 4881 C C . GLY B 1 274 ? -4.355 17.906 22.938 1 97.81 274 GLY B C 1
ATOM 4882 O O . GLY B 1 274 ? -3.203 18.328 22.859 1 97.81 274 GLY B O 1
ATOM 4883 N N . ARG B 1 275 ? -4.742 17 23.812 1 98 275 ARG B N 1
ATOM 4884 C CA . ARG B 1 275 ? -3.787 16.422 24.75 1 98 275 ARG B CA 1
ATOM 4885 C C . ARG B 1 275 ? -2.713 15.633 24.016 1 98 275 ARG B C 1
ATOM 4887 O O . ARG B 1 275 ? -1.53 15.719 24.359 1 98 275 ARG B O 1
ATOM 4894 N N . ALA B 1 276 ? -3.148 14.875 23.078 1 98.62 276 ALA B N 1
ATOM 4895 C CA . ALA B 1 276 ? -2.203 14.102 22.281 1 98.62 276 ALA B CA 1
ATOM 4896 C C . ALA B 1 276 ? -1.206 15.016 21.578 1 98.62 276 ALA B C 1
ATOM 4898 O O . ALA B 1 276 ? 0.005 14.781 21.641 1 98.62 276 ALA B O 1
ATOM 4899 N N . PHE B 1 277 ? -1.728 16.062 20.984 1 98.38 277 PHE B N 1
ATOM 4900 C CA . PHE B 1 277 ? -0.925 17.016 20.219 1 98.38 277 PHE B CA 1
ATOM 4901 C C . PHE B 1 277 ? 0.141 17.641 21.109 1 98.38 277 PHE B C 1
ATOM 4903 O O . PHE B 1 277 ? 1.322 17.656 20.75 1 98.38 277 PHE B O 1
ATOM 4910 N N . ALA B 1 278 ? -0.257 18.078 22.234 1 98.19 278 ALA B N 1
ATOM 4911 C CA . ALA B 1 278 ? 0.663 18.688 23.188 1 98.19 278 ALA B CA 1
ATOM 4912 C C . ALA B 1 278 ? 1.698 17.688 23.672 1 98.19 278 ALA B C 1
ATOM 4914 O O . ALA B 1 278 ? 2.881 18.016 23.797 1 98.19 278 ALA B O 1
ATOM 4915 N N . ALA B 1 279 ? 1.255 16.516 23.906 1 98.62 279 ALA B N 1
ATOM 4916 C CA . ALA B 1 279 ? 2.133 15.484 24.453 1 98.62 279 ALA B CA 1
ATOM 4917 C C . ALA B 1 279 ? 3.172 15.047 23.422 1 98.62 279 ALA B C 1
ATOM 4919 O O . ALA B 1 279 ? 4.34 14.836 23.766 1 98.62 279 ALA B O 1
ATOM 4920 N N . PHE B 1 280 ? 2.779 14.883 22.172 1 98.69 280 PHE B N 1
ATOM 4921 C CA . PHE B 1 280 ? 3.734 14.508 21.141 1 98.69 280 PHE B CA 1
ATOM 4922 C C . PHE B 1 280 ? 4.824 15.57 21.016 1 98.69 280 PHE B C 1
ATOM 4924 O O . PHE B 1 280 ? 6.004 15.234 20.844 1 98.69 280 PHE B O 1
ATOM 4931 N N . ARG B 1 281 ? 4.473 16.828 21.016 1 97.94 281 ARG B N 1
ATOM 4932 C CA . ARG B 1 281 ? 5.438 17.906 20.891 1 97.94 281 ARG B CA 1
ATOM 4933 C C . ARG B 1 281 ? 6.309 18.016 22.141 1 97.94 281 ARG B C 1
ATOM 4935 O O . ARG B 1 281 ? 7.496 18.328 22.047 1 97.94 281 ARG B O 1
ATOM 4942 N N . GLU B 1 282 ? 5.684 17.719 23.312 1 98.31 282 GLU B N 1
ATOM 4943 C CA . GLU B 1 282 ? 6.465 17.688 24.547 1 98.31 282 GLU B CA 1
ATOM 4944 C C . GLU B 1 282 ? 7.527 16.594 24.484 1 98.31 282 GLU B C 1
ATOM 4946 O O . GLU B 1 282 ? 8.648 16.781 24.969 1 98.31 282 GLU B O 1
ATOM 4951 N N . ALA B 1 283 ? 7.113 15.477 23.969 1 98.62 283 ALA B N 1
ATOM 4952 C CA . ALA B 1 283 ? 8.07 14.383 23.812 1 98.62 283 ALA B CA 1
ATOM 4953 C C . ALA B 1 283 ? 9.266 14.82 22.969 1 98.62 283 ALA B C 1
ATOM 4955 O O . ALA B 1 283 ? 10.406 14.438 23.266 1 98.62 283 ALA B O 1
ATOM 4956 N N . GLU B 1 284 ? 9.016 15.586 21.938 1 97.88 284 GLU B N 1
ATOM 4957 C CA . GLU B 1 284 ? 10.094 16.094 21.109 1 97.88 284 GLU B CA 1
ATOM 4958 C C . GLU B 1 284 ? 11.008 17.047 21.875 1 97.88 284 GLU B C 1
ATOM 4960 O O . GLU B 1 284 ? 12.227 17 21.734 1 97.88 284 GLU B O 1
ATOM 4965 N N . VAL B 1 285 ? 10.445 17.875 22.656 1 97.06 285 VAL B N 1
ATOM 4966 C CA . VAL B 1 285 ? 11.227 18.781 23.5 1 97.06 285 VAL B CA 1
ATOM 4967 C C . VAL B 1 285 ? 12.102 17.984 24.453 1 97.06 285 VAL B C 1
ATOM 4969 O O . VAL B 1 285 ? 13.289 18.281 24.609 1 97.06 285 VAL B O 1
ATOM 4972 N N . GLN B 1 286 ? 11.547 16.953 25.047 1 98 286 GLN B N 1
ATOM 4973 C CA . GLN B 1 286 ? 12.281 16.094 25.969 1 98 286 GLN B CA 1
ATOM 4974 C C . GLN B 1 286 ? 13.453 15.406 25.25 1 98 286 GLN B C 1
ATOM 4976 O O . GLN B 1 286 ? 14.547 15.297 25.812 1 98 286 GLN B O 1
ATOM 4981 N N . ARG B 1 287 ? 13.18 14.992 24.062 1 97.06 287 ARG B N 1
ATOM 4982 C CA . ARG B 1 287 ? 14.25 14.375 23.281 1 97.06 287 ARG B CA 1
ATOM 4983 C C . ARG B 1 287 ? 15.375 15.375 23.031 1 97.06 287 ARG B C 1
ATOM 4985 O O . ARG B 1 287 ? 16.547 15.031 23.156 1 97.06 287 ARG B O 1
ATOM 4992 N N . LYS B 1 288 ? 15.039 16.609 22.625 1 95 288 LYS B N 1
ATOM 4993 C CA . LYS B 1 288 ? 16.031 17.641 22.359 1 95 288 LYS B CA 1
ATOM 4994 C C . LYS B 1 288 ? 16.859 17.953 23.609 1 95 288 LYS B C 1
ATOM 4996 O O . LYS B 1 288 ? 18.031 18.281 23.516 1 95 288 LYS B O 1
ATOM 5001 N N . ASP B 1 289 ? 16.234 17.719 24.734 1 96.38 289 ASP B N 1
ATOM 5002 C CA . ASP B 1 289 ? 16.906 17.984 26 1 96.38 289 ASP B CA 1
ATOM 5003 C C . ASP B 1 289 ? 17.75 16.781 26.438 1 96.38 289 ASP B C 1
ATOM 5005 O O . ASP B 1 289 ? 18.438 16.828 27.453 1 96.38 289 ASP B O 1
ATOM 5009 N N . GLY B 1 290 ? 17.625 15.703 25.734 1 95.25 290 GLY B N 1
ATOM 5010 C CA . GLY B 1 290 ? 18.453 14.539 26 1 95.25 290 GLY B CA 1
ATOM 5011 C C . GLY B 1 290 ? 17.797 13.531 26.938 1 95.25 290 GLY B C 1
ATOM 5012 O O . GLY B 1 290 ? 18.406 12.523 27.297 1 95.25 290 GLY B O 1
ATOM 5013 N N . ASP B 1 291 ? 16.594 13.758 27.344 1 97.19 291 ASP B N 1
ATOM 5014 C CA . ASP B 1 291 ? 15.859 12.836 28.203 1 97.19 291 ASP B CA 1
ATOM 5015 C C . ASP B 1 291 ? 15.062 11.828 27.375 1 97.19 291 ASP B C 1
ATOM 5017 O O . ASP B 1 291 ? 13.836 11.898 27.297 1 97.19 291 ASP B O 1
ATOM 5021 N N . LEU B 1 292 ? 15.672 10.875 26.922 1 97 292 LEU B N 1
ATOM 5022 C CA . LEU B 1 292 ? 15.109 9.953 25.953 1 97 292 LEU B CA 1
ATOM 5023 C C . LEU B 1 292 ? 14.055 9.055 26.578 1 97 292 LEU B C 1
ATOM 5025 O O . LEU B 1 292 ? 13.047 8.727 25.953 1 97 292 LEU B O 1
ATOM 5029 N N . ASP B 1 293 ? 14.242 8.633 27.812 1 97.19 293 ASP B N 1
ATOM 5030 C CA . ASP B 1 293 ? 13.281 7.766 28.484 1 97.19 293 ASP B CA 1
ATOM 5031 C C . ASP B 1 293 ? 11.938 8.477 28.672 1 97.19 293 ASP B C 1
ATOM 5033 O O . ASP B 1 293 ? 10.883 7.91 28.359 1 97.19 293 ASP B O 1
ATOM 5037 N N . SER B 1 294 ? 12.039 9.719 29.125 1 97.75 294 SER B N 1
ATOM 5038 C CA . SER B 1 294 ? 10.812 10.492 29.281 1 97.75 294 SER B CA 1
ATOM 5039 C C . SER B 1 294 ? 10.164 10.766 27.922 1 97.75 294 SER B C 1
ATOM 5041 O O . SER B 1 294 ? 8.938 10.727 27.797 1 97.75 294 SER B O 1
ATOM 5043 N N . ALA B 1 295 ? 10.992 11.07 26.953 1 98.19 295 ALA B N 1
ATOM 5044 C CA . ALA B 1 295 ? 10.484 11.312 25.594 1 98.19 295 ALA B CA 1
ATOM 5045 C C . ALA B 1 295 ? 9.703 10.109 25.078 1 98.19 295 ALA B C 1
ATOM 5047 O O . ALA B 1 295 ? 8.602 10.258 24.547 1 98.19 295 ALA B O 1
ATOM 5048 N N . ASP B 1 296 ? 10.266 8.93 25.312 1 97.81 296 ASP B N 1
ATOM 5049 C CA . ASP B 1 296 ? 9.617 7.703 24.844 1 97.81 296 ASP B CA 1
ATOM 5050 C C . ASP B 1 296 ? 8.297 7.473 25.578 1 97.81 296 ASP B C 1
ATOM 5052 O O . ASP B 1 296 ? 7.277 7.16 24.953 1 97.81 296 ASP B O 1
ATOM 5056 N N . ALA B 1 297 ? 8.336 7.629 26.844 1 97.94 297 ALA B N 1
ATOM 5057 C CA . ALA B 1 297 ? 7.137 7.422 27.656 1 97.94 297 ALA B CA 1
ATOM 5058 C C . ALA B 1 297 ? 6.039 8.406 27.266 1 97.94 297 ALA B C 1
ATOM 5060 O O . ALA B 1 297 ? 4.871 8.031 27.156 1 97.94 297 ALA B O 1
ATOM 5061 N N . THR B 1 298 ? 6.434 9.656 27.109 1 98.62 298 THR B N 1
ATOM 5062 C CA . THR B 1 298 ? 5.48 10.695 26.734 1 98.62 298 THR B CA 1
ATOM 5063 C C . THR B 1 298 ? 4.895 10.43 25.359 1 98.62 298 THR B C 1
ATOM 5065 O O . THR B 1 298 ? 3.703 10.656 25.125 1 98.62 298 THR B O 1
ATOM 5068 N N . ALA B 1 299 ? 5.734 9.992 24.406 1 98.44 299 ALA B N 1
ATOM 5069 C CA . ALA B 1 299 ? 5.254 9.664 23.078 1 98.44 299 ALA B CA 1
ATOM 5070 C C . ALA B 1 299 ? 4.227 8.539 23.125 1 98.44 299 ALA B C 1
ATOM 5072 O O . ALA B 1 299 ? 3.211 8.586 22.422 1 98.44 299 ALA B O 1
ATOM 5073 N N . ASP B 1 300 ? 4.441 7.566 23.953 1 97.94 300 ASP B N 1
ATOM 5074 C CA . ASP B 1 300 ? 3.504 6.457 24.109 1 97.94 300 ASP B CA 1
ATOM 5075 C C . ASP B 1 300 ? 2.178 6.941 24.703 1 97.94 300 ASP B C 1
ATOM 5077 O O . ASP B 1 300 ? 1.107 6.527 24.25 1 97.94 300 ASP B O 1
ATOM 5081 N N . GLN B 1 301 ? 2.303 7.762 25.641 1 97.94 301 GLN B N 1
ATOM 5082 C CA . GLN B 1 301 ? 1.104 8.328 26.25 1 97.94 301 GLN B CA 1
ATOM 5083 C C . GLN B 1 301 ? 0.329 9.18 25.234 1 97.94 301 GLN B C 1
ATOM 5085 O O . GLN B 1 301 ? -0.904 9.18 25.25 1 97.94 301 GLN B O 1
ATOM 5090 N N . ALA B 1 302 ? 1.079 9.938 24.484 1 98.56 302 ALA B N 1
ATOM 5091 C CA . ALA B 1 302 ? 0.459 10.766 23.453 1 98.56 302 ALA B CA 1
ATOM 5092 C C . ALA B 1 302 ? -0.328 9.906 22.469 1 98.56 302 ALA B C 1
ATOM 5094 O O . ALA B 1 302 ? -1.443 10.266 22.078 1 98.56 302 ALA B O 1
ATOM 5095 N N . LEU B 1 303 ? 0.26 8.805 22.094 1 97.88 303 LEU B N 1
ATOM 5096 C CA . LEU B 1 303 ? -0.41 7.898 21.172 1 97.88 303 LEU B CA 1
ATOM 5097 C C . LEU B 1 303 ? -1.698 7.355 21.781 1 97.88 303 LEU B C 1
ATOM 5099 O O . LEU B 1 303 ? -2.715 7.242 21.094 1 97.88 303 LEU B O 1
ATOM 5103 N N . LEU B 1 304 ? -1.66 7.012 23.078 1 96.94 304 LEU B N 1
ATOM 5104 C CA . LEU B 1 304 ? -2.854 6.539 23.766 1 96.94 304 LEU B CA 1
ATOM 5105 C C . LEU B 1 304 ? -3.934 7.617 23.781 1 96.94 304 LEU B C 1
ATOM 5107 O O . LEU B 1 304 ? -5.113 7.32 23.594 1 96.94 304 LEU B O 1
ATOM 5111 N N . ALA B 1 305 ? -3.506 8.82 24 1 97.62 305 ALA B N 1
ATOM 5112 C CA . ALA B 1 305 ? -4.449 9.938 23.969 1 97.62 305 ALA B CA 1
ATOM 5113 C C . ALA B 1 305 ? -5.086 10.094 22.594 1 97.62 305 ALA B C 1
ATOM 5115 O O . ALA B 1 305 ? -6.273 10.406 22.484 1 97.62 305 ALA B O 1
ATOM 5116 N N . LEU B 1 306 ? -4.285 9.961 21.562 1 97.5 306 LEU B N 1
ATOM 5117 C CA . LEU B 1 306 ? -4.816 10.039 20.203 1 97.5 306 LEU B CA 1
ATOM 5118 C C . LEU B 1 306 ? -5.824 8.922 19.953 1 97.5 306 LEU B C 1
ATOM 5120 O O . LEU B 1 306 ? -6.867 9.148 19.328 1 97.5 306 LEU B O 1
ATOM 5124 N N . GLN B 1 307 ? -5.531 7.77 20.469 1 94.06 307 GLN B N 1
ATOM 5125 C CA . GLN B 1 307 ? -6.453 6.648 20.344 1 94.06 307 GLN B CA 1
ATOM 5126 C C . GLN B 1 307 ? -7.77 6.93 21.062 1 94.06 307 GLN B C 1
ATOM 5128 O O . GLN B 1 307 ? -8.844 6.609 20.547 1 94.06 307 GLN B O 1
ATOM 5133 N N . GLU B 1 308 ? -7.676 7.527 22.188 1 94.56 308 GLU B N 1
ATOM 5134 C CA . GLU B 1 308 ? -8.875 7.945 22.906 1 94.56 308 GLU B CA 1
ATOM 5135 C C . GLU B 1 308 ? -9.711 8.914 22.078 1 94.56 308 GLU B C 1
ATOM 5137 O O . GLU B 1 308 ? -10.938 8.836 22.062 1 94.56 308 GLU B O 1
ATOM 5142 N N . SER B 1 309 ? -9.031 9.781 21.438 1 94.62 309 SER B N 1
ATOM 5143 C CA . SER B 1 309 ? -9.711 10.758 20.594 1 94.62 309 SER B CA 1
ATOM 5144 C C . SER B 1 309 ? -10.453 10.07 19.453 1 94.62 309 SER B C 1
ATOM 5146 O O . SER B 1 309 ? -11.617 10.367 19.188 1 94.62 309 SER B O 1
ATOM 5148 N N . THR B 1 310 ? -9.773 9.172 18.766 1 91.69 310 THR B N 1
ATOM 5149 C CA . THR B 1 310 ? -10.367 8.516 17.594 1 91.69 310 THR B CA 1
ATOM 5150 C C . THR B 1 310 ? -11.531 7.629 18.016 1 91.69 310 THR B C 1
ATOM 5152 O O . THR B 1 310 ? -12.5 7.465 17.266 1 91.69 310 THR B O 1
ATOM 5155 N N . GLU B 1 311 ? -11.5 7.078 19.172 1 87.56 311 GLU B N 1
ATOM 5156 C CA . GLU B 1 311 ? -12.586 6.246 19.688 1 87.56 311 GLU B CA 1
ATOM 5157 C C . GLU B 1 311 ? -13.805 7.094 20.047 1 87.56 311 GLU B C 1
ATOM 5159 O O . GLU B 1 311 ? -14.938 6.641 19.906 1 87.56 311 GLU B O 1
ATOM 5164 N N . ALA B 1 312 ? -13.531 8.234 20.484 1 89.19 312 ALA B N 1
ATOM 5165 C CA . ALA B 1 312 ? -14.609 9.125 20.906 1 89.19 312 ALA B CA 1
ATOM 5166 C C . ALA B 1 312 ? -15.242 9.828 19.703 1 89.19 312 ALA B C 1
ATOM 5168 O O . ALA B 1 312 ? -16.391 10.289 19.781 1 89.19 312 ALA B O 1
ATOM 5169 N N . ALA B 1 313 ? -14.445 9.922 18.625 1 88 313 ALA B N 1
ATOM 5170 C CA . ALA B 1 313 ? -14.914 10.664 17.453 1 88 313 ALA B CA 1
ATOM 5171 C C . ALA B 1 313 ? -16.141 9.984 16.828 1 88 313 ALA B C 1
ATOM 5173 O O . ALA B 1 313 ? -16.203 8.758 16.75 1 88 313 ALA B O 1
ATOM 5174 N N . PRO B 1 314 ? -17.078 10.719 16.562 1 78.06 314 PRO B N 1
ATOM 5175 C CA . PRO B 1 314 ? -18.266 10.133 15.922 1 78.06 314 PRO B CA 1
ATOM 5176 C C . PRO B 1 314 ? -17.953 9.508 14.57 1 78.06 314 PRO B C 1
ATOM 5178 O O . PRO B 1 314 ? -17.469 10.188 13.664 1 78.06 314 PRO B O 1
ATOM 5181 N N . ILE B 1 315 ? -17.812 8.148 14.609 1 71.94 315 ILE B N 1
ATOM 5182 C CA . ILE B 1 315 ? -17.484 7.484 13.352 1 71.94 315 ILE B CA 1
ATOM 5183 C C . ILE B 1 315 ? -18.672 6.645 12.883 1 71.94 315 ILE B C 1
ATOM 5185 O O . ILE B 1 315 ? -19.25 5.895 13.664 1 71.94 315 ILE B O 1
ATOM 5189 N N . SER B 1 316 ? -19.094 6.887 11.648 1 59.16 316 SER B N 1
ATOM 5190 C CA . SER B 1 316 ? -20.188 6.113 11.078 1 59.16 316 SER B CA 1
ATOM 5191 C C . SER B 1 316 ? -19.719 4.75 10.586 1 59.16 316 SER B C 1
ATOM 5193 O O . SER B 1 316 ? -20.516 3.812 10.477 1 59.16 316 SER B O 1
ATOM 5195 N N . TYR B 1 317 ? -18.375 4.578 10.391 1 58.06 317 TYR B N 1
ATOM 5196 C CA . TYR B 1 317 ? -17.984 3.438 9.562 1 58.06 317 TYR B CA 1
ATOM 5197 C C . TYR B 1 317 ? -17.266 2.383 10.398 1 58.06 317 TYR B C 1
ATOM 5199 O O . TYR B 1 317 ? -16.797 1.375 9.867 1 58.06 317 TYR B O 1
ATOM 5207 N N . ARG B 1 318 ? -17.234 2.406 11.789 1 60.31 318 ARG B N 1
ATOM 5208 C CA . ARG B 1 318 ? -16.453 1.479 12.609 1 60.31 318 ARG B CA 1
ATOM 5209 C C . ARG B 1 318 ? -16.969 0.052 12.461 1 60.31 318 ARG B C 1
ATOM 5211 O O . ARG B 1 318 ? -16.219 -0.908 12.602 1 60.31 318 ARG B O 1
ATOM 5218 N N . SER B 1 319 ? -18.188 -0.07 12.141 1 59.31 319 SER B N 1
ATOM 5219 C CA . SER B 1 319 ? -18.828 -1.378 12.109 1 59.31 319 SER B CA 1
ATOM 5220 C C . SER B 1 319 ? -18.312 -2.223 10.953 1 59.31 319 SER B C 1
ATOM 5222 O O . SER B 1 319 ? -18.562 -3.428 10.891 1 59.31 319 SER B O 1
ATOM 5224 N N . LYS B 1 320 ? -17.266 -1.71 10.25 1 68.81 320 LYS B N 1
ATOM 5225 C CA . LYS B 1 320 ? -16.969 -2.434 9.016 1 68.81 320 LYS B CA 1
ATOM 5226 C C . LYS B 1 320 ? -15.602 -3.113 9.078 1 68.81 320 LYS B C 1
ATOM 5228 O O . LYS B 1 320 ? -15.117 -3.646 8.078 1 68.81 320 LYS B O 1
ATOM 5233 N N . PHE B 1 321 ? -15.07 -3.26 10.414 1 78.69 321 PHE B N 1
ATOM 5234 C CA . PHE B 1 321 ? -13.781 -3.924 10.523 1 78.69 321 PHE B CA 1
ATOM 5235 C C . PHE B 1 321 ? -13.922 -5.422 10.281 1 78.69 321 PHE B C 1
ATOM 5237 O O . PHE B 1 321 ? -14.797 -6.07 10.859 1 78.69 321 PHE B O 1
ATOM 5244 N N . ILE B 1 322 ? -13.094 -5.93 9.492 1 85.81 322 ILE B N 1
ATOM 5245 C CA . ILE B 1 322 ? -13.117 -7.344 9.141 1 85.81 322 ILE B CA 1
ATOM 5246 C C . ILE B 1 322 ? -12.625 -8.18 10.32 1 85.81 322 ILE B C 1
ATOM 5248 O O . ILE B 1 322 ? -13.203 -9.219 10.633 1 85.81 322 ILE B O 1
ATOM 5252 N N . MET B 1 323 ? -11.641 -7.641 11.086 1 89.44 323 MET B N 1
ATOM 5253 C CA . MET B 1 323 ? -10.977 -8.375 12.156 1 89.44 323 MET B CA 1
ATOM 5254 C C . MET B 1 323 ? -11.922 -8.586 13.336 1 89.44 323 MET B C 1
ATOM 5256 O O . MET B 1 323 ? -11.656 -9.414 14.211 1 89.44 323 MET B O 1
ATOM 5260 N N . LYS B 1 324 ? -12.961 -7.785 13.383 1 87.25 324 LYS B N 1
ATOM 5261 C CA . LYS B 1 324 ? -13.883 -7.848 14.508 1 87.25 324 LYS B CA 1
ATOM 5262 C C . LYS B 1 324 ? -14.477 -9.242 14.664 1 87.25 324 LYS B C 1
ATOM 5264 O O . LYS B 1 324 ? -14.758 -9.688 15.781 1 87.25 324 LYS B O 1
ATOM 5269 N N . ASP B 1 325 ? -14.633 -9.969 13.578 1 92.12 325 ASP B N 1
ATOM 5270 C CA . ASP B 1 325 ? -15.281 -11.273 13.594 1 92.12 325 ASP B CA 1
ATOM 5271 C C . ASP B 1 325 ? -14.266 -12.398 13.398 1 92.12 325 ASP B C 1
ATOM 5273 O O . ASP B 1 325 ? -14.625 -13.516 13.023 1 92.12 325 ASP B O 1
ATOM 5277 N N . TRP B 1 326 ? -12.961 -12.031 13.609 1 95.06 326 TRP B N 1
ATOM 5278 C CA . TRP B 1 326 ? -11.922 -13.055 13.516 1 95.06 326 TRP B CA 1
ATOM 5279 C C . TRP B 1 326 ? -12.148 -14.156 14.547 1 95.06 326 TRP B C 1
ATOM 5281 O O . TRP B 1 326 ? -12.391 -13.875 15.719 1 95.06 326 TRP B O 1
ATOM 5291 N N . ASP B 1 327 ? -12.109 -15.406 14.117 1 96.06 327 ASP B N 1
ATOM 5292 C CA . ASP B 1 327 ? -12.188 -16.594 14.969 1 96.06 327 ASP B CA 1
ATOM 5293 C C . ASP B 1 327 ? -11.016 -17.531 14.711 1 96.06 327 ASP B C 1
ATOM 5295 O O . ASP B 1 327 ? -10.953 -18.203 13.68 1 96.06 327 ASP B O 1
ATOM 5299 N N . ASP B 1 328 ? -10.156 -17.625 15.672 1 95 328 ASP B N 1
ATOM 5300 C CA . ASP B 1 328 ? -8.93 -18.406 15.516 1 95 328 ASP B CA 1
ATOM 5301 C C . ASP B 1 328 ? -9.234 -19.844 15.117 1 95 328 ASP B C 1
ATOM 5303 O O . ASP B 1 328 ? -8.555 -20.406 14.25 1 95 328 ASP B O 1
ATOM 5307 N N . VAL B 1 329 ? -10.172 -20.406 15.727 1 95.38 329 VAL B N 1
ATOM 5308 C CA . VAL B 1 329 ? -10.492 -21.812 15.508 1 95.38 329 VAL B CA 1
ATOM 5309 C C . VAL B 1 329 ? -11.047 -22 14.102 1 95.38 329 VAL B C 1
ATOM 5311 O O . VAL B 1 329 ? -10.586 -22.875 13.352 1 95.38 329 VAL B O 1
ATOM 5314 N N . GLU B 1 330 ? -11.992 -21.188 13.711 1 96.56 330 GLU B N 1
ATOM 5315 C CA . GLU B 1 330 ? -12.617 -21.328 12.398 1 96.56 330 GLU B CA 1
ATOM 5316 C C . GLU B 1 330 ? -11.625 -21.031 11.273 1 96.56 330 GLU B C 1
ATOM 5318 O O . GLU B 1 330 ? -11.641 -21.688 10.227 1 96.56 330 GLU B O 1
ATOM 5323 N N . VAL B 1 331 ? -10.789 -20.016 11.531 1 96.81 331 VAL B N 1
ATOM 5324 C CA . VAL B 1 331 ? -9.805 -19.641 10.516 1 96.81 331 VAL B CA 1
ATOM 5325 C C . VAL B 1 331 ? -8.789 -20.766 10.336 1 96.81 331 VAL B C 1
ATOM 5327 O O . VAL B 1 331 ? -8.375 -21.047 9.211 1 96.81 331 VAL B O 1
ATOM 5330 N N . ARG B 1 332 ? -8.422 -21.406 11.414 1 95.31 332 ARG B N 1
ATOM 5331 C CA . ARG B 1 332 ? -7.496 -22.531 11.344 1 95.31 332 ARG B CA 1
ATOM 5332 C C . ARG B 1 332 ? -8.109 -23.703 10.578 1 95.31 332 ARG B C 1
ATOM 5334 O O . ARG B 1 332 ? -7.414 -24.406 9.859 1 95.31 332 ARG B O 1
ATOM 5341 N N . LYS B 1 333 ? -9.367 -23.859 10.633 1 95.06 333 LYS B N 1
ATOM 5342 C CA . LYS B 1 333 ? -10.07 -24.953 9.984 1 95.06 333 LYS B CA 1
ATOM 5343 C C . LYS B 1 333 ? -10.273 -24.688 8.5 1 95.06 333 LYS B C 1
ATOM 5345 O O . LYS B 1 333 ? -10.461 -25.609 7.707 1 95.06 333 LYS B O 1
ATOM 5350 N N . ALA B 1 334 ? -10.359 -23.453 8.195 1 94.19 334 ALA B N 1
ATOM 5351 C CA . ALA B 1 334 ? -10.695 -23.062 6.828 1 94.19 334 ALA B CA 1
ATOM 5352 C C . ALA B 1 334 ? -9.57 -23.438 5.867 1 94.19 334 ALA B C 1
ATOM 5354 O O . ALA B 1 334 ? -8.391 -23.359 6.219 1 94.19 334 ALA B O 1
#

Foldseek 3Di:
DPPPQDPVVPPDPPPDPPPPPSLLVLLCVQQVVLPDHSVCLCQPFAEDAFAFQAAFPVLLVVLVVVVVVVCVVQNFPLRDQDRSLCVSLVCLLPQFWDKDWDDQDQDSLGTKTWIFIDGPRAGAEIEIEDSDPCPDSSSVSSVVSVVSSVQVVSQVVCVVVQFAFKHKYWYYNPFFIWIWIAHNVDVSRIHTYAYPPPDSRCRRGQGADRCVPPPDCVSNSVSVSRVSRSVSLSVLVSSLRSLVRVLVSLVVVVVVVHPRDPSQLSVLLNVLSVQLSVLSSVLVVCVVVVNNVSSNVSSVVSSVSSVRNSVSPDDPCVVPDPCVPDDPVVVVVD/DPPPQDDVVPPDPPPDPPPPPPLLVLLCVQQVVLPDHSVCLCQPFAEDAFAFQQAFPVLLVVLVVVVVVQCVVQNFPLRRDDDSLCVSLVCLLPQFWDKDWDDQDQDPLGTKTWIFIDGPRAGLEIEIADSDPPPDSSSVSSVVSVVSSVQVVSQVVCVVVVFAFKHKYWYYNPFFIWIWIAHSVDVSRIHTYDYPPQDHGDRRHQGADRCVPPPDCVSNSVSVSRVSRSVSLSVLVSSLRSLVRVLVSLVVVVVVVHPRDPSQLSVLLNVLSVQLSVLSRVLVVCVVVVNNVSSNVSSVVSSVSSVRSSVSRDDPCVVPDPCVPDDPVVVVVD

Sequence (668 aa):
MRRSSIDPAMVEDDDSGSEHDMGDDFYYQVVPLVGLLPEQELHDIGTLEIHRSRIPTQLFRSIVVDMDIMLMQYGAPYEHKTEEIFNHLVKQFGFVLRNKPETMVNDCIGTHIEYFFKIYGAVTLLYIEMRLKVGNDNERLKIIAQAIAECDRCYLENSTGGYFLPIHCIITDGLHYEFFKFDKHLKPSFVRGCFSGDPEHLRRGLKIDDYSRMETTLPFILQLRCACEAVFDVMLSAYIEGLKANYVRSEERGKKGLTRPTLDGGDKALQSAGRAFAAFREAEVQRKDGDLDSADATADQALLALQESTEAAPISYRSKFIMKDWDDVEVRKAMRRSSIDPAMVEDDDSGSEHDMGDDFYYQVVPLVGLLPEQELHDIGTLEIHRSRIPTQLFRSIVVDMDIMLMQYGAPYEHKTEEIFNHLVKQFGFVLRNKPETMVNDCIGTHIEYFFKIYGAVTLLYIEMRLKVGNDNERLKIIAQAIAECDRCYLENSTGGYFLPIHCIITDGLHYEFFKFDKHLKPSFVRGCFSGDPEHLRRGLKIDDYSRMETTLPFILQLRCACEAVFDVMLSAYIEGLKANYVRSEERGKKGLTRPTLDGGDKALQSAGRAFAAFREAEVQRKDGDLDSADATADQALLALQESTEAAPISYRSKFIMKDWDDVEVRKA

Solvent-accessible surface area (backbone atoms only — not comparable to full-atom values): 35477 Å² total; per-residue (Å²): 131,84,80,78,72,79,56,78,81,63,69,65,85,72,80,72,80,66,75,79,50,72,54,60,53,46,27,57,64,40,35,48,77,34,67,44,57,56,90,51,73,63,73,78,51,44,74,39,82,50,56,51,24,38,66,39,66,67,59,54,50,53,43,49,52,48,47,38,45,43,33,28,30,47,39,58,70,90,60,51,82,76,77,63,66,49,58,64,57,42,48,61,38,37,70,48,42,23,44,46,78,49,65,76,40,75,50,92,84,40,56,28,37,41,34,39,28,21,35,93,81,28,60,21,34,39,38,37,40,38,72,55,81,76,79,47,74,66,56,46,49,36,48,51,25,49,49,51,50,49,49,52,51,44,45,52,56,20,45,74,72,57,35,77,61,53,31,36,32,37,43,26,57,84,38,38,38,34,41,34,38,38,29,86,89,43,89,42,20,44,29,36,30,31,49,87,84,55,63,84,88,68,57,67,44,48,75,39,65,70,45,91,80,42,93,58,32,40,66,34,54,43,40,46,50,53,52,52,18,30,52,46,32,50,50,49,52,31,50,50,46,38,50,50,29,50,48,53,42,44,52,55,38,38,75,69,72,43,92,57,72,74,62,65,30,43,53,53,14,48,53,27,36,52,52,13,54,51,29,12,38,47,14,35,53,31,36,76,70,65,40,49,69,59,14,48,52,34,11,48,50,14,52,51,28,30,44,52,9,46,70,32,32,85,65,92,65,71,87,68,48,49,64,78,45,65,46,73,68,61,53,65,68,89,132,82,81,78,73,81,56,78,83,63,69,68,83,72,80,70,80,65,83,67,58,63,57,57,47,46,28,58,64,39,35,48,78,37,66,42,58,56,92,51,74,62,74,79,51,43,73,41,80,50,58,51,24,37,66,40,66,69,59,53,47,51,45,47,51,48,48,38,46,44,33,27,30,42,39,58,71,90,58,40,68,86,68,65,72,46,52,66,56,42,47,61,38,36,72,48,42,22,43,46,79,50,66,75,40,76,49,94,82,41,56,28,37,42,33,38,29,22,36,91,83,30,60,21,35,38,38,38,40,37,72,56,82,75,80,46,72,67,56,48,49,36,49,51,24,48,51,50,49,48,46,50,51,43,44,51,55,19,44,74,71,56,34,76,62,54,31,35,33,38,42,26,57,86,36,37,36,34,42,35,39,38,29,87,89,42,88,42,19,46,28,36,33,35,48,87,87,57,70,87,83,78,62,70,43,48,74,40,66,71,45,92,80,42,93,57,32,39,67,33,53,43,40,46,50,53,50,51,17,30,53,46,32,51,50,50,52,30,49,49,46,37,51,50,30,50,46,54,42,45,52,55,39,38,75,69,70,42,91,58,71,74,59,67,29,42,54,53,12,48,53,27,35,51,51,13,54,52,29,12,37,47,13,36,52,30,37,77,71,65,39,49,68,59,15,48,53,34,12,48,50,13,52,51,28,30,44,52,10,46,68,34,31,85,65,92,65,70,86,69,48,49,64,79,45,66,45,74,67,60,53,65,68,90

Nearest PDB structures (foldseek):
  8jh6-assembly1_B  TM=7.022E-01  e=8.023E+00  synthetic construct
  5v54-assembly1_B  TM=5.424E-01  e=6.520E+00  Homo sapiens
  7zi0-assembly2_B  TM=4.463E-01  e=6.191E+00  Homo sapiens
  6s37-assembly1_A  TM=3.836E-01  e=7.233E+00  Pseudomonas putida KT2440
  8jh6-assembly1_B  TM=7.024E-01  e=7.630E+00  synthetic construct